Protein 5TEU (pdb70)

Sequence (589 aa):
HHHSSGLVPRGSHMQVAVSSKKIIDTEGGVLGNIILLTVLLNANGIKKTTTDRRRIQLGATPVVVRKAITAGEIDIYPEYTGNAAFFFNKADDDPLWKKDPAKAYETAKKLDYDANKIVWLTPSPANNTWGIAVRKKDDVANENKLASLSDFGKYIAGGGKVVVLAASSEFVNSSAAALPAFQTAYGFTTLKPDQLITLSGGDTAATIAAAANQTNGANAAMVYGTDGGIAPSGLVVVLEDDKHVQPVYQPAPIIREEVLKKKDPKIEELLKPVFEKLDLTTLLQDDLNGRVQLGGEPAKKAVAEDDFLKKKNGFLKHHHHSSGLVPRGSHMQVAVSSKKIDTEGGVLGNIILTVLNNANGIKTTDRRIQLGATPVVVRKAITAGEIDIYPEYTGNAAFFFNNKADDPLWKDPAKAYETAKKLDYDANKIVWLTPSPANNTWGIAVVRKDVANENKLASLSDFGKYIAGGGKVVVLAASSEFVNSAAALLPAFQTAYGFTTLKPDQLLITLSGGDTAATIAAAANQTNNGANAAMMVYGTDDGGIAPSGLVVLEDDKHVQPVYQPAPIIREEVLKKDPKIEELLKPVFEKLDLTTLQDDLNGRRVQQLGGEPAKAVAEDDFLKKNGFLK

Solvent-accessible surface area: 25326 Å² total; per-residue (Å²): 133,88,136,92,93,84,82,59,109,251,62,47,162,46,101,0,10,0,0,0,17,106,72,30,8,4,0,0,0,0,13,0,0,6,12,4,0,70,58,42,77,14,124,21,48,93,91,26,78,60,9,49,35,89,74,0,23,158,5,3,77,66,33,106,0,9,0,0,3,0,18,0,0,22,0,4,120,57,42,142,83,61,124,52,105,36,2,74,53,41,69,121,0,29,102,32,0,68,131,37,1,80,80,67,58,90,2,20,0,5,27,26,0,70,0,29,30,10,38,6,0,0,2,49,118,76,21,7,107,132,58,178,12,69,14,1,18,40,2,0,134,40,11,72,72,64,14,135,2,7,0,0,0,7,34,116,0,23,110,41,86,67,0,5,48,26,0,34,121,36,14,54,12,98,13,128,124,113,21,39,12,48,4,97,84,25,81,21,58,15,0,9,21,0,0,18,43,99,21,93,39,0,13,0,0,5,0,94,2,1,31,3,9,0,44,32,11,20,11,52,24,3,109,16,51,124,54,15,10,37,0,37,20,0,0,0,0,0,60,31,58,5,18,134,84,35,20,52,0,70,54,43,1,94,53,1,0,80,52,0,64,44,89,38,0,9,66,5,3,1,49,19,64,7,3,21,49,90,19,90,45,0,0,67,39,8,0,57,154,67,63,49,56,152,124,161,141,156,62,103,74,41,20,98,247,82,23,55,109,44,6,0,0,0,0,10,106,74,34,10,4,0,0,0,0,15,0,0,18,15,6,0,76,56,49,75,10,149,28,27,77,79,27,71,51,8,55,35,84,51,0,25,112,0,3,75,63,14,55,1,0,0,0,3,0,19,0,0,24,0,4,119,55,44,142,84,62,141,52,93,37,3,81,56,51,67,118,0,30,100,31,0,66,132,35,0,79,80,66,54,91,1,19,1,2,26,30,0,64,1,42,16,12,25,6,1,0,2,38,93,76,26,5,115,152,62,178,13,69,13,1,19,47,1,0,150,37,14,77,70,68,16,134,1,6,0,0,0,1,55,128,77,123,78,0,18,72,17,20,78,46,0,31,119,34,12,55,11,99,17,130,126,106,29,53,7,53,1,81,36,56,67,15,54,13,0,6,21,0,0,19,43,96,20,90,34,0,9,0,0,1,0,94,2,1,27,2,11,0,34,38,11,30,1,45,25,5,108,24,43,117,95,32,14,41,3,37,22,0,0,0,0,0,46,33,108,0,16,144,134,43,90,100,0,80,70,41,2,98,54,1,0,85,114,0,64,43,89,37,0,9,73,5,4,2,42,34,68,8,8,21,55,85,19,123,42,0,0,49,68,10,0,105,83,55,69,55,40,129

Foldseek 3Di:
DDDQPDLDDPPDADAAEFEAAQDLLQLQQSLLLVVLCVLVPHHYDYCYNVHHPVVVVVCVLVVNHFKGKFWLLCVCVVVVNPPPCLLLPVVSSNVVSQVVCCVPRVKHWFAWAQAFQAKAKKFAQVLCVVQVFAALLSVQVCVVVPHQAAEEEEPCQVPPCLHPVLSCVVNPHDDDPLRYDYHYVDDQVVRLVCLLVCPSPHGMYTGGQQALSAVVSRIHTHHHVVRSDRTTIITMIGRNVVCSNVVCSRVLCNVVSHPCYRVNSNPLSNCVPVVVDRSNVSSVVSCVVVVSND/DVDDDDPLDDPPQDDPQEQEAAQDLLQLLQSLLLVVLCVQVPHDYDYHYNVHHPVSVVVCCLVVRHFKGKFWLLCVCVVVVNPPPCLLLPVVSSNVVSQVVCCVPRVKHWFAWAQAFQWKFKKFAQVVCVVQVFAALLSVQVCQVVPHQAAEEWEPVDCCTPVVVVLSCVQNPHDDDPLRYHYHHDDHQVVRLVCLLVCPSNHGMYTHGLQAQSAVVSRIHTHHHVSSSIGGTIITMMGRNVSCVVPVCSRVSCNVVSHPCYRVNSNNLSNCVPPVVDRSSRSSQVSCVVVVSHD

Radius of gyration: 26.78 Å; Cα contacts (8 Å, |Δi|>4): 1354; chains: 2; bounding box: 65×62×84 Å

Secondary structure (DSSP, 8-state):
----SSSS-TT----EEEEEESSHHHHHHHHHHHHHHHHTT--EEEEEEEESHHHHHHHHHTTS--EEEEEGGGHHHHTT-TT-GGGGSHHHHHHHHHHHHHHHH-EEE-PPPS----EEEEEEHHHHHHHT--BHHHHHHHHHTT----EEEEHHHHHSTTSHHHHHHHHT----GGGEEEETT--HHHHHHHHHHTGGG--EEEEETT-TTTTTTTEEEPB-TT--SPP--EEEEEEHHHHTTSTTHHHHHHHHHHT--HHHHHHHHHHHHTT---HHHHHHHHHHHTT---/--S--SSSS-TT---SSEEEEESSHHHHHHHHHHHHHHHHTT---EEEEEEESHHHHHHHHHTTS--EEEEEGGGHHHHTT-TT-GGGGSHHHHHHHHHHHHHHHH-EEE-PPPS----EEEEEEHHHHHHHT--BHHHHHHHHHTT----EEEESSSTTTGGGHHHHHHHHT----GGGEEEE-SS-HHHHHHHHHHTGGG--EEEEETT-TTTTTTTEEEPB-TT--SPP--EEEEEEHHHHHHSTHHHHHHHHHHHT--HHHHHHHHHHHHTT---HHHHHHHHHHHTTS--

Organism: Brucella abortus (strain 2308) (NCBI:txid359391)

B-factor: mean 22.99, std 9.49, range [11.37, 74.3]

Nearest PDB structures (foldseek):
  5teu-assembly1_A  TM=1.003E+00  e=1.481E-61  Brucella abortus 2308
  5uve-assembly4_E  TM=9.964E-01  e=2.293E-53  Brucella abortus 2308
  4nd9-assembly1_A  TM=9.960E-01  e=4.153E-52  Agrobacterium fabrum str. C58
  4wep-assembly1_A  TM=9.960E-01  e=7.677E-44  Escherichia coli str. K-12 substr. MG1655
  3mam-assembly1_A  TM=9.124E-01  e=1.558E-23  Archaeoglobus fulgidus

InterPro domains:
  IPR007210 ABC-type glycine betaine transport system, substrate-binding domain [PF04069] (25-299)

Structure (mmCIF, N/CA/C/O backbone):
data_5TEU
#
_entry.id   5TEU
#
_cell.length_a   111.370
_cell.length_b   111.370
_cell.length_c   122.000
_cell.angle_alpha   90.00
_cell.angle_beta   90.00
_cell.angle_gamma   90.00
#
_symmetry.space_group_name_H-M   'P 42 21 2'
#
loop_
_entity.id
_entity.type
_entity.pdbx_description
1 polymer 'Substrate-binding region of ABC-type glycine betaine transport system'
2 non-polymer 'SULFATE ION'
3 non-polymer 'L(+)-TARTARIC ACID'
4 non-polymer 'ACETATE ION'
5 water water
#
loop_
_atom_site.group_PDB
_atom_site.id
_atom_site.type_symbol
_atom_site.label_atom_id
_atom_site.label_alt_id
_atom_site.label_comp_id
_atom_site.label_asym_id
_atom_site.label_entity_id
_atom_site.label_seq_id
_atom_site.pdbx_PDB_ins_code
_atom_site.Cartn_x
_atom_site.Cartn_y
_atom_site.Cartn_z
_atom_site.occupancy
_atom_site.B_iso_or_equiv
_atom_site.auth_seq_id
_atom_site.auth_comp_id
_atom_site.auth_asym_id
_atom_site.auth_atom_id
_atom_site.pdbx_PDB_model_num
ATOM 1 N N . HIS A 1 8 ? 38.010 1.092 10.519 1.00 46.63 -13 HIS A N 1
ATOM 2 C CA . HIS A 1 8 ? 37.348 0.153 11.421 1.00 47.04 -13 HIS A CA 1
ATOM 3 C C . HIS A 1 8 ? 36.459 0.882 12.426 1.00 46.22 -13 HIS A C 1
ATOM 4 O O . HIS A 1 8 ? 36.942 1.419 13.423 1.00 49.97 -13 HIS A O 1
ATOM 6 N N . HIS A 1 9 ? 35.156 0.891 12.157 1.00 36.70 -12 HIS A N 1
ATOM 7 C CA . HIS A 1 9 ? 34.196 1.584 13.013 1.00 30.76 -12 HIS A CA 1
ATOM 8 C C . HIS A 1 9 ? 33.921 0.808 14.295 1.00 29.23 -12 HIS A C 1
ATOM 9 O O . HIS A 1 9 ? 34.216 -0.385 14.388 1.00 28.11 -12 HIS A O 1
ATOM 16 N N . HIS A 1 10 ? 33.357 1.493 15.285 1.00 27.36 -11 HIS A N 1
ATOM 17 C CA . HIS A 1 10 ? 32.974 0.839 16.529 1.00 24.45 -11 HIS A CA 1
ATOM 18 C C . HIS A 1 10 ? 31.757 -0.053 16.318 1.00 24.55 -11 HIS A C 1
ATOM 19 O O . HIS A 1 10 ? 30.965 0.165 15.398 1.00 25.38 -11 HIS A O 1
ATOM 26 N N . SER A 1 11 ? 31.617 -1.061 17.172 1.00 22.87 -10 SER A N 1
ATOM 27 C CA . SER A 1 11 ? 30.479 -1.975 17.095 1.00 22.32 -10 SER A CA 1
ATOM 28 C C . SER A 1 11 ? 29.879 -2.201 18.484 1.00 27.15 -10 SER A C 1
ATOM 29 O O . SER A 1 11 ? 29.186 -3.191 18.727 1.00 22.26 -10 SER A O 1
ATOM 32 N N . SER A 1 12 ? 30.149 -1.268 19.391 1.00 23.12 -9 SER A N 1
ATOM 33 C CA . SER A 1 12 ? 29.576 -1.295 20.735 1.00 21.36 -9 SER A CA 1
ATOM 34 C C . SER A 1 12 ? 29.447 0.130 21.261 1.00 25.91 -9 SER A C 1
ATOM 35 O O . SER A 1 12 ? 30.164 1.023 20.813 1.00 26.93 -9 SER A O 1
ATOM 38 N N . GLY A 1 13 ? 28.525 0.343 22.196 1.00 23.45 -8 GLY A N 1
ATOM 39 C CA . GLY A 1 13 ? 28.345 1.651 22.809 1.00 22.70 -8 GLY A CA 1
ATOM 40 C C . GLY A 1 13 ? 27.627 2.712 21.992 1.00 19.50 -8 GLY A C 1
ATOM 41 O O . GLY A 1 13 ? 27.451 3.836 22.454 1.00 22.86 -8 GLY A O 1
ATOM 42 N N . LEU A 1 14 ? 27.196 2.363 20.784 1.00 19.39 -7 LEU A N 1
ATOM 43 C CA . LEU A 1 14 ? 26.571 3.329 19.884 1.00 19.90 -7 LEU A CA 1
ATOM 44 C C . LEU A 1 14 ? 25.086 3.500 20.146 1.00 22.11 -7 LEU A C 1
ATOM 45 O O . LEU A 1 14 ? 24.534 4.584 19.958 1.00 21.04 -7 LEU A O 1
ATOM 50 N N . VAL A 1 15 ? 24.444 2.408 20.545 1.00 17.37 -6 VAL A N 1
ATOM 51 C CA . VAL A 1 15 ? 22.996 2.364 20.702 1.00 18.04 -6 VAL A CA 1
ATOM 52 C C . VAL A 1 15 ? 22.662 1.637 22.012 1.00 17.33 -6 VAL A C 1
ATOM 53 O O . VAL A 1 15 ? 23.492 0.870 22.524 1.00 16.48 -6 VAL A O 1
ATOM 57 N N . PRO A 1 16 ? 21.457 1.879 22.562 1.00 17.13 -5 PRO A N 1
ATOM 58 C CA . PRO A 1 16 ? 21.042 1.256 23.828 1.00 15.85 -5 PRO A CA 1
ATOM 59 C C . PRO A 1 16 ? 21.096 -0.265 23.799 1.00 16.30 -5 PRO A C 1
ATOM 60 O O . PRO A 1 16 ? 21.096 -0.871 22.724 1.00 15.61 -5 PRO A O 1
ATOM 64 N N . ARG A 1 17 ? 21.101 -0.868 24.980 1.00 15.09 -4 ARG A N 1
ATOM 65 C CA . ARG A 1 17 ? 21.204 -2.322 25.084 1.00 13.76 -4 ARG A CA 1
ATOM 66 C C . ARG A 1 17 ? 20.123 -3.051 24.289 1.00 15.74 -4 ARG A C 1
ATOM 67 O O . ARG A 1 17 ? 20.384 -4.099 23.695 1.00 15.67 -4 ARG A O 1
ATOM 75 N N . GLY A 1 18 ? 18.922 -2.480 24.257 1.00 15.16 -3 GLY A N 1
ATOM 76 C CA . GLY A 1 18 ? 17.786 -3.145 23.651 1.00 16.54 -3 GLY A CA 1
ATOM 77 C C . GLY A 1 18 ? 17.593 -2.854 22.180 1.00 18.82 -3 GLY A C 1
ATOM 78 O O . GLY A 1 18 ? 16.596 -3.291 21.585 1.00 20.13 -3 GLY A O 1
ATOM 79 N N . SER A 1 19 ? 18.541 -2.135 21.583 1.00 15.87 -2 SER A N 1
ATOM 80 C CA . SER A 1 19 ? 18.426 -1.739 20.178 1.00 17.59 -2 SER A CA 1
ATOM 81 C C . SER A 1 19 ? 18.356 -2.945 19.244 1.00 18.73 -2 SER A C 1
ATOM 82 O O . SER A 1 19 ? 19.219 -3.824 19.274 1.00 18.00 -2 SER A O 1
ATOM 85 N N . HIS A 1 20 ? 17.319 -2.999 18.417 1.00 16.49 -1 HIS A N 1
ATOM 86 C CA . HIS A 1 20 ? 17.179 -4.105 17.486 1.00 14.86 -1 HIS A CA 1
ATOM 87 C C . HIS A 1 20 ? 16.904 -3.563 16.100 1.00 21.49 -1 HIS A C 1
ATOM 88 O O . HIS A 1 20 ? 16.333 -2.481 15.947 1.00 22.10 -1 HIS A O 1
ATOM 95 N N . MET A 1 21 ? 17.305 -4.324 15.093 1.00 17.15 0 MET A N 1
ATOM 96 C CA . MET A 1 21 ? 17.176 -3.878 13.719 1.00 18.34 0 MET A CA 1
ATOM 97 C C . MET A 1 21 ? 17.181 -5.062 12.765 1.00 19.63 0 MET A C 1
ATOM 98 O O . MET A 1 21 ? 17.924 -6.031 12.953 1.00 16.77 0 MET A O 1
ATOM 103 N N . GLN A 1 22 ? 16.330 -4.986 11.750 1.00 16.87 25 GLN A N 1
ATOM 104 C CA . GLN A 1 22 ? 16.381 -5.918 10.642 1.00 17.11 25 GLN A CA 1
ATOM 105 C C . GLN A 1 22 ? 16.670 -5.091 9.408 1.00 19.13 25 GLN A C 1
ATOM 106 O O . GLN A 1 22 ? 15.886 -4.209 9.052 1.00 18.49 25 GLN A O 1
ATOM 112 N N . VAL A 1 23 ? 17.805 -5.354 8.771 1.00 15.93 26 VAL A N 1
ATOM 113 C CA . VAL A 1 23 ? 18.213 -4.540 7.640 1.00 16.17 26 VAL A CA 1
ATOM 114 C C . VAL A 1 23 ? 17.587 -5.067 6.356 1.00 13.69 26 VAL A C 1
ATOM 115 O O . VAL A 1 23 ? 17.892 -6.170 5.896 1.00 15.33 26 VAL A O 1
ATOM 119 N N . ALA A 1 24 ? 16.705 -4.260 5.768 1.00 14.38 27 ALA A N 1
ATOM 120 C CA . ALA A 1 24 ? 16.006 -4.672 4.557 1.00 14.79 27 ALA A CA 1
ATOM 121 C C . ALA A 1 24 ? 16.879 -4.456 3.326 1.00 14.41 27 ALA A C 1
ATOM 122 O O . ALA A 1 24 ? 17.132 -3.320 2.924 1.00 15.37 27 ALA A O 1
ATOM 124 N N . VAL A 1 25 ? 17.334 -5.561 2.743 1.00 12.36 28 VAL A N 1
ATOM 125 C CA . VAL A 1 25 ? 18.224 -5.525 1.587 1.00 13.51 28 VAL A CA 1
ATOM 126 C C . VAL A 1 25 ? 17.391 -5.675 0.326 1.00 14.83 28 VAL A C 1
ATOM 127 O O . VAL A 1 25 ? 16.538 -6.547 0.243 1.00 15.08 28 VAL A O 1
ATOM 131 N N . SER A 1 26 ? 17.631 -4.830 -0.669 1.00 12.81 29 SER A N 1
ATOM 132 C CA . SER A 1 26 ? 16.832 -4.894 -1.877 1.00 14.16 29 SER A CA 1
ATOM 133 C C . SER A 1 26 ? 17.715 -4.754 -3.108 1.00 13.23 29 SER A C 1
ATOM 134 O O . SER A 1 26 ? 18.949 -4.746 -3.005 1.00 13.50 29 SER A O 1
ATOM 137 N N . SER A 1 27 ? 17.063 -4.659 -4.262 1.00 14.25 30 SER A N 1
ATOM 138 C CA . SER A 1 27 ? 17.742 -4.385 -5.528 1.00 11.91 30 SER A CA 1
ATOM 139 C C . SER A 1 27 ? 16.698 -4.158 -6.597 1.00 15.27 30 SER A C 1
ATOM 140 O O . SER A 1 27 ? 15.518 -4.418 -6.381 1.00 15.11 30 SER A O 1
ATOM 143 N N . LYS A 1 28 ? 17.136 -3.684 -7.757 1.00 14.56 31 LYS A N 1
ATOM 144 C CA A LYS A 1 28 ? 16.264 -3.640 -8.926 0.21 16.53 31 LYS A CA 1
ATOM 145 C CA B LYS A 1 28 ? 16.264 -3.632 -8.919 0.79 16.49 31 LYS A CA 1
ATOM 146 C C . LYS A 1 28 ? 16.074 -5.046 -9.478 1.00 16.20 31 LYS A C 1
ATOM 147 O O . LYS A 1 28 ? 16.807 -5.976 -9.121 1.00 16.26 31 LYS A O 1
ATOM 158 N N A ILE A 1 29 ? 15.100 -5.237 -10.361 0.48 17.87 32 ILE A N 1
ATOM 159 N N B ILE A 1 29 ? 15.101 -5.162 -10.374 0.52 17.84 32 ILE A N 1
ATOM 160 C CA A ILE A 1 29 ? 14.673 -6.596 -10.725 0.48 16.14 32 ILE A CA 1
ATOM 161 C CA B ILE A 1 29 ? 14.628 -6.447 -10.855 0.52 15.97 32 ILE A CA 1
ATOM 162 C C A ILE A 1 29 ? 15.594 -7.417 -11.635 0.48 20.07 32 ILE A C 1
ATOM 163 C C B ILE A 1 29 ? 15.315 -6.834 -12.180 0.52 20.75 32 ILE A C 1
ATOM 164 O O A ILE A 1 29 ? 15.348 -8.600 -11.856 0.48 23.28 32 ILE A O 1
ATOM 165 O O B ILE A 1 29 ? 14.677 -7.142 -13.189 0.52 23.86 32 ILE A O 1
ATOM 174 N N . ASP A 1 30 ? 16.642 -6.808 -12.159 1.00 19.26 33 ASP A N 1
ATOM 175 C CA . ASP A 1 30 ? 17.439 -7.461 -13.197 1.00 19.26 33 ASP A CA 1
ATOM 176 C C . ASP A 1 30 ? 18.468 -8.433 -12.602 1.00 17.46 33 ASP A C 1
ATOM 177 O O . ASP A 1 30 ? 18.583 -8.567 -11.382 1.00 17.35 33 ASP A O 1
ATOM 182 N N . THR A 1 31 ? 19.180 -9.141 -13.473 1.00 15.61 34 THR A N 1
ATOM 183 C CA . THR A 1 31 ? 20.150 -10.144 -13.028 1.00 15.58 34 THR A CA 1
ATOM 184 C C . THR A 1 31 ? 21.188 -9.546 -12.100 1.00 16.24 34 THR A C 1
ATOM 185 O O . THR A 1 31 ? 21.484 -10.094 -11.040 1.00 16.49 34 THR A O 1
ATOM 189 N N . GLU A 1 32 ? 21.754 -8.415 -12.505 1.00 14.49 35 GLU A N 1
ATOM 190 C CA . GLU A 1 32 ? 22.787 -7.797 -11.699 1.00 14.74 35 GLU A CA 1
ATOM 191 C C . GLU A 1 32 ? 22.262 -7.367 -10.344 1.00 14.20 35 GLU A C 1
ATOM 192 O O . GLU A 1 32 ? 22.985 -7.441 -9.349 1.00 15.02 35 GLU A O 1
ATOM 198 N N . GLY A 1 33 ? 21.006 -6.922 -10.292 1.00 15.89 36 GLY A N 1
ATOM 199 C CA . GLY A 1 33 ? 20.401 -6.592 -9.014 1.00 16.39 36 GLY A CA 1
ATOM 200 C C . GLY A 1 33 ? 20.352 -7.809 -8.102 1.00 15.30 36 GLY A C 1
ATOM 201 O O . GLY A 1 33 ? 20.650 -7.713 -6.905 1.00 15.19 36 GLY A O 1
ATOM 202 N N . GLY A 1 34 ? 19.992 -8.959 -8.663 1.00 15.63 37 GLY A N 1
ATOM 203 C CA . GLY A 1 34 ? 19.980 -10.202 -7.906 1.00 15.08 37 GLY A CA 1
ATOM 204 C C . GLY A 1 34 ? 21.360 -10.563 -7.383 1.00 17.36 37 GLY A C 1
ATOM 205 O O . GLY A 1 34 ? 21.526 -10.935 -6.221 1.00 15.10 37 GLY A O 1
ATOM 206 N N . VAL A 1 35 ? 22.362 -10.450 -8.248 1.00 14.00 38 VAL A N 1
ATOM 207 C CA . VAL A 1 35 ? 23.729 -10.788 -7.856 1.00 12.87 38 VAL A CA 1
ATOM 208 C C . VAL A 1 35 ? 24.234 -9.828 -6.775 1.00 11.88 38 VAL A C 1
ATOM 209 O O . VAL A 1 35 ? 24.695 -10.259 -5.711 1.00 13.49 38 VAL A O 1
ATOM 213 N N . LEU A 1 36 ? 24.126 -8.525 -7.032 1.00 12.17 39 LEU A N 1
ATOM 214 C CA . LEU A 1 36 ? 24.650 -7.545 -6.084 1.00 13.19 39 LEU A CA 1
ATOM 215 C C . LEU A 1 36 ? 23.862 -7.513 -4.779 1.00 12.71 39 LEU A C 1
ATOM 216 O O . LEU A 1 36 ? 24.442 -7.334 -3.706 1.00 12.90 39 LEU A O 1
ATOM 221 N N . GLY A 1 37 ? 22.544 -7.661 -4.870 1.00 12.45 40 GLY A N 1
ATOM 222 C CA . GLY A 1 37 ? 21.713 -7.698 -3.679 1.00 12.86 40 GLY A CA 1
ATOM 223 C C . GLY A 1 37 ? 22.062 -8.892 -2.814 1.00 12.09 40 GLY A C 1
ATOM 224 O O . GLY A 1 37 ? 22.162 -8.763 -1.604 1.00 13.15 40 GLY A O 1
ATOM 225 N N . ASN A 1 38 ? 22.257 -10.055 -3.429 1.00 13.25 41 ASN A N 1
ATOM 226 C CA . ASN A 1 38 ? 22.664 -11.213 -2.642 1.00 14.01 41 ASN A CA 1
ATOM 227 C C . ASN A 1 38 ? 24.076 -11.098 -2.085 1.00 16.60 41 ASN A C 1
ATOM 228 O O . ASN A 1 38 ? 24.348 -11.609 -1.002 1.00 15.30 41 ASN A O 1
ATOM 233 N N . ILE A 1 39 ? 24.974 -10.423 -2.800 1.00 12.31 42 ILE A N 1
ATOM 234 C CA . ILE A 1 39 ? 26.294 -10.167 -2.221 1.00 12.61 42 ILE A CA 1
ATOM 235 C C . ILE A 1 39 ? 26.151 -9.329 -0.934 1.00 13.55 42 ILE A C 1
ATOM 236 O O . ILE A 1 39 ? 26.735 -9.661 0.109 1.00 13.24 42 ILE A O 1
ATOM 241 N N . ILE A 1 40 ? 25.344 -8.273 -0.983 1.00 13.23 43 ILE A N 1
ATOM 242 C CA . ILE A 1 40 ? 25.160 -7.415 0.189 1.00 12.21 43 ILE A CA 1
ATOM 243 C C . ILE A 1 40 ? 24.523 -8.204 1.336 1.00 12.75 43 ILE A C 1
ATOM 244 O O . ILE A 1 40 ? 24.999 -8.161 2.467 1.00 13.85 43 ILE A O 1
ATOM 249 N N . LEU A 1 41 ? 23.453 -8.932 1.022 1.00 12.56 44 LEU A N 1
ATOM 250 C CA A LEU A 1 41 ? 22.756 -9.708 2.043 0.59 13.10 44 LEU A CA 1
ATOM 251 C CA B LEU A 1 41 ? 22.739 -9.773 1.986 0.41 13.14 44 LEU A CA 1
ATOM 252 C C . LEU A 1 41 ? 23.677 -10.748 2.694 1.00 14.21 44 LEU A C 1
ATOM 253 O O . LEU A 1 41 ? 23.688 -10.882 3.923 1.00 14.32 44 LEU A O 1
ATOM 262 N N . THR A 1 42 ? 24.472 -11.440 1.891 1.00 13.27 45 THR A N 1
ATOM 263 C CA . THR A 1 42 ? 25.356 -12.471 2.415 1.00 14.47 45 THR A CA 1
ATOM 264 C C . THR A 1 42 ? 26.431 -11.881 3.329 1.00 14.68 45 THR A C 1
ATOM 265 O O . THR A 1 42 ? 26.722 -12.443 4.390 1.00 15.86 45 THR A O 1
ATOM 269 N N . VAL A 1 43 ? 26.999 -10.739 2.942 1.00 12.79 46 VAL A N 1
ATOM 270 C CA . VAL A 1 43 ? 28.016 -10.102 3.766 1.00 12.25 46 VAL A CA 1
ATOM 271 C C . VAL A 1 43 ? 27.431 -9.655 5.104 1.00 13.48 46 VAL A C 1
ATOM 272 O O . VAL A 1 43 ? 28.036 -9.855 6.158 1.00 15.09 46 VAL A O 1
ATOM 276 N N . LEU A 1 44 ? 26.240 -9.064 5.083 1.00 12.28 47 LEU A N 1
ATOM 277 C CA A LEU A 1 44 ? 25.609 -8.628 6.321 0.39 12.38 47 LEU A CA 1
ATOM 278 C CA B LEU A 1 44 ? 25.641 -8.621 6.334 0.61 12.30 47 LEU A CA 1
ATOM 279 C C . LEU A 1 44 ? 25.343 -9.822 7.239 1.00 14.10 47 LEU A C 1
ATOM 280 O O . LEU A 1 44 ? 25.660 -9.787 8.437 1.00 14.27 47 LEU A O 1
ATOM 289 N N . ASN A 1 45 ? 24.766 -10.884 6.674 1.00 14.48 48 ASN A N 1
ATOM 290 C CA . ASN A 1 45 ? 24.428 -12.073 7.470 1.00 14.12 48 ASN A CA 1
ATOM 291 C C . ASN A 1 45 ? 25.668 -12.687 8.102 1.00 16.19 48 ASN A C 1
ATOM 292 O O . ASN A 1 45 ? 25.634 -13.135 9.252 1.00 17.94 48 ASN A O 1
ATOM 297 N N . ALA A 1 46 ? 26.761 -12.707 7.340 1.00 14.68 49 ALA A N 1
ATOM 298 C CA . ALA A 1 46 ? 28.009 -13.303 7.813 1.00 16.46 49 ALA A CA 1
ATOM 299 C C . ALA A 1 46 ? 28.671 -12.481 8.914 1.00 15.19 49 ALA A C 1
ATOM 300 O O . ALA A 1 46 ? 29.579 -12.964 9.596 1.00 17.63 49 ALA A O 1
ATOM 302 N N . ASN A 1 47 ? 28.228 -11.244 9.095 1.00 15.65 50 ASN A N 1
ATOM 303 C CA . ASN A 1 47 ? 28.812 -10.386 10.103 1.00 14.74 50 ASN A CA 1
ATOM 304 C C . ASN A 1 47 ? 27.824 -10.029 11.206 1.00 15.43 50 ASN A C 1
ATOM 305 O O . ASN A 1 47 ? 27.919 -8.979 11.840 1.00 17.22 50 ASN A O 1
ATOM 310 N N . GLY A 1 48 ? 26.869 -10.926 11.432 1.00 14.31 51 GLY A N 1
ATOM 311 C CA . GLY A 1 48 ? 26.038 -10.852 12.623 1.00 14.16 51 GLY A CA 1
ATOM 312 C C . GLY A 1 48 ? 24.875 -9.893 12.559 1.00 14.55 51 GLY A C 1
ATOM 313 O O . GLY A 1 48 ? 24.222 -9.635 13.569 1.00 15.57 51 GLY A O 1
ATOM 314 N N . ILE A 1 49 ? 24.606 -9.378 11.363 1.00 13.90 52 ILE A N 1
ATOM 315 C CA . ILE A 1 49 ? 23.511 -8.430 11.165 1.00 14.82 52 ILE A CA 1
ATOM 316 C C . ILE A 1 49 ? 22.281 -9.162 10.628 1.00 15.36 52 ILE A C 1
ATOM 317 O O . ILE A 1 49 ? 22.393 -9.967 9.694 1.00 16.96 52 ILE A O 1
ATOM 322 N N . LYS A 1 50 ? 21.113 -8.922 11.226 1.00 15.28 53 LYS A N 1
ATOM 323 C CA A LYS A 1 50 ? 19.879 -9.536 10.754 0.55 15.33 53 LYS A CA 1
ATOM 324 C CA B LYS A 1 50 ? 19.901 -9.560 10.732 0.45 15.34 53 LYS A CA 1
ATOM 325 C C . LYS A 1 50 ? 19.371 -8.801 9.522 1.00 15.11 53 LYS A C 1
ATOM 326 O O . LYS A 1 50 ? 19.339 -7.576 9.510 1.00 15.48 53 LYS A O 1
ATOM 337 N N . THR A 1 51 ? 18.975 -9.553 8.509 1.00 15.92 54 THR A N 1
ATOM 338 C CA . THR A 1 51 ? 18.440 -8.963 7.296 1.00 15.36 54 THR A CA 1
ATOM 339 C C . THR A 1 51 ? 17.041 -9.444 6.975 1.00 19.11 54 THR A C 1
ATOM 340 O O . THR A 1 51 ? 16.579 -10.476 7.483 1.00 17.98 54 THR A O 1
ATOM 344 N N . THR A 1 52 ? 16.361 -8.661 6.143 1.00 16.03 55 THR A N 1
ATOM 345 C CA A THR A 1 52 ? 15.188 -9.157 5.440 0.51 16.64 55 THR A CA 1
ATOM 346 C CA B THR A 1 52 ? 15.164 -9.099 5.444 0.49 16.65 55 THR A CA 1
ATOM 347 C C . THR A 1 52 ? 15.485 -9.058 3.955 1.00 16.34 55 THR A C 1
ATOM 348 O O . THR A 1 52 ? 16.145 -8.122 3.495 1.00 19.34 55 THR A O 1
ATOM 355 N N . ASP A 1 53 ? 15.028 -10.054 3.219 1.00 17.21 56 ASP A N 1
ATOM 356 C CA . ASP A 1 53 ? 15.311 -10.181 1.803 1.00 15.98 56 ASP A CA 1
ATOM 357 C C . ASP A 1 53 ? 14.193 -9.573 0.973 1.00 16.77 56 ASP A C 1
ATOM 358 O O . ASP A 1 53 ? 13.103 -10.138 0.880 1.00 18.32 56 ASP A O 1
ATOM 363 N N . ARG A 1 54 ? 14.471 -8.406 0.387 1.00 15.17 57 ARG A N 1
ATOM 364 C CA A ARG A 1 54 ? 13.556 -7.748 -0.530 0.53 17.17 57 ARG A CA 1
ATOM 365 C CA B ARG A 1 54 ? 13.547 -7.775 -0.550 0.23 17.23 57 ARG A CA 1
ATOM 366 C CA C ARG A 1 54 ? 13.544 -7.789 -0.556 0.24 17.22 57 ARG A CA 1
ATOM 367 C C . ARG A 1 54 ? 14.245 -7.553 -1.888 1.00 15.52 57 ARG A C 1
ATOM 368 O O . ARG A 1 54 ? 13.981 -6.581 -2.597 1.00 16.12 57 ARG A O 1
ATOM 390 N N . ILE A 1 55 ? 15.135 -8.475 -2.227 1.00 14.95 58 ILE A N 1
ATOM 391 C CA . ILE A 1 55 ? 15.919 -8.398 -3.455 1.00 13.42 58 ILE A CA 1
ATOM 392 C C . ILE A 1 55 ? 15.026 -8.518 -4.700 1.00 16.76 58 ILE A C 1
ATOM 393 O O . ILE A 1 55 ? 14.013 -9.245 -4.695 1.00 18.64 58 ILE A O 1
ATOM 398 N N . GLN A 1 56 ? 15.382 -7.765 -5.745 1.00 15.63 59 GLN A N 1
ATOM 399 C CA . GLN A 1 56 ? 14.632 -7.719 -7.001 1.00 17.73 59 GLN A CA 1
ATOM 400 C C . GLN A 1 56 ? 13.185 -7.302 -6.748 1.00 18.96 59 GLN A C 1
ATOM 401 O O . GLN A 1 56 ? 12.227 -7.975 -7.155 1.00 21.36 59 GLN A O 1
ATOM 407 N N . LEU A 1 57 ? 13.047 -6.155 -6.093 1.00 18.28 60 LEU A N 1
ATOM 408 C CA . LEU A 1 57 ? 11.746 -5.620 -5.686 1.00 16.36 60 LEU A CA 1
ATOM 409 C C . LEU A 1 57 ? 10.976 -5.000 -6.843 1.00 21.91 60 LEU A C 1
ATOM 410 O O . LEU A 1 57 ? 9.761 -5.172 -6.956 1.00 21.68 60 LEU A O 1
ATOM 415 N N . GLY A 1 58 ? 11.673 -4.264 -7.701 1.00 19.15 61 GLY A N 1
ATOM 416 C CA . GLY A 1 58 ? 11.000 -3.574 -8.788 1.00 19.03 61 GLY A CA 1
ATOM 417 C C . GLY A 1 58 ? 11.977 -2.772 -9.614 1.00 21.03 61 GLY A C 1
ATOM 418 O O . GLY A 1 58 ? 13.188 -2.839 -9.395 1.00 19.42 61 GLY A O 1
ATOM 419 N N . ALA A 1 59 ? 11.448 -2.011 -10.567 1.00 20.35 62 ALA A N 1
ATOM 420 C CA . ALA A 1 59 ? 12.265 -1.106 -11.365 1.00 21.74 62 ALA A CA 1
ATOM 421 C C . ALA A 1 59 ? 12.816 0.027 -10.508 1.00 19.10 62 ALA A C 1
ATOM 422 O O . ALA A 1 59 ? 12.359 0.249 -9.384 1.00 19.02 62 ALA A O 1
ATOM 424 N N . THR A 1 60 ? 13.774 0.768 -11.062 1.00 15.75 63 THR A N 1
ATOM 425 C CA . THR A 1 60 ? 14.391 1.892 -10.349 1.00 17.74 63 THR A CA 1
ATOM 426 C C . THR A 1 60 ? 13.409 2.847 -9.633 1.00 19.01 63 THR A C 1
ATOM 427 O O . THR A 1 60 ? 13.621 3.171 -8.471 1.00 19.55 63 THR A O 1
ATOM 431 N N . PRO A 1 61 ? 12.323 3.296 -10.301 1.00 18.39 64 PRO A N 1
ATOM 432 C CA . PRO A 1 61 ? 11.437 4.204 -9.555 1.00 20.07 64 PRO A CA 1
ATOM 433 C C . PRO A 1 61 ? 10.804 3.580 -8.309 1.00 18.88 64 PRO A C 1
ATOM 434 O O . PRO A 1 61 ? 10.582 4.270 -7.308 1.00 19.98 64 PRO A O 1
ATOM 438 N N . VAL A 1 62 ? 10.505 2.288 -8.389 1.00 21.06 65 VAL A N 1
ATOM 439 C CA . VAL A 1 62 ? 9.926 1.556 -7.267 1.00 19.27 65 VAL A CA 1
ATOM 440 C C . VAL A 1 62 ? 10.903 1.464 -6.096 1.00 21.98 65 VAL A C 1
ATOM 441 O O . VAL A 1 62 ? 10.548 1.709 -4.942 1.00 20.40 65 VAL A O 1
ATOM 445 N N . VAL A 1 63 ? 12.149 1.123 -6.387 1.00 18.72 66 VAL A N 1
ATOM 446 C CA A VAL A 1 63 ? 13.161 0.997 -5.349 0.65 16.16 66 VAL A CA 1
ATOM 447 C CA B VAL A 1 63 ? 13.110 0.992 -5.294 0.35 16.22 66 VAL A CA 1
ATOM 448 C C . VAL A 1 63 ? 13.486 2.361 -4.740 1.00 16.56 66 VAL A C 1
ATOM 449 O O . VAL A 1 63 ? 13.728 2.491 -3.544 1.00 16.35 66 VAL A O 1
ATOM 456 N N . ARG A 1 64 ? 13.504 3.397 -5.579 1.00 16.13 67 ARG A N 1
ATOM 457 C CA . ARG A 1 64 ? 13.785 4.733 -5.063 1.00 16.83 67 ARG A CA 1
ATOM 458 C C . ARG A 1 64 ? 12.667 5.199 -4.130 1.00 17.65 67 ARG A C 1
ATOM 459 O O . ARG A 1 64 ? 12.926 5.792 -3.075 1.00 20.28 67 ARG A O 1
ATOM 467 N N . LYS A 1 65 ? 11.419 4.955 -4.527 1.00 18.97 68 LYS A N 1
ATOM 468 C CA . LYS A 1 65 ? 10.303 5.309 -3.662 1.00 17.37 68 LYS A CA 1
ATOM 469 C C . LYS A 1 65 ? 10.395 4.525 -2.359 1.00 18.29 68 LYS A C 1
ATOM 470 O O . LYS A 1 65 ? 10.145 5.073 -1.281 1.00 19.93 68 LYS A O 1
ATOM 476 N N . ALA A 1 66 ? 10.776 3.250 -2.463 1.00 18.87 69 ALA A N 1
ATOM 477 C CA . ALA A 1 66 ? 10.879 2.397 -1.280 1.00 18.36 69 ALA A CA 1
ATOM 478 C C . ALA A 1 66 ? 11.949 2.890 -0.308 1.00 18.97 69 ALA A C 1
ATOM 479 O O . ALA A 1 66 ? 11.712 2.933 0.896 1.00 17.61 69 ALA A O 1
ATOM 481 N N . ILE A 1 67 ? 13.131 3.266 -0.799 1.00 15.35 70 ILE A N 1
ATOM 482 C CA . ILE A 1 67 ? 14.172 3.663 0.146 1.00 14.96 70 ILE A CA 1
ATOM 483 C C . ILE A 1 67 ? 13.876 5.045 0.744 1.00 17.48 70 ILE A C 1
ATOM 484 O O . ILE A 1 67 ? 14.161 5.291 1.909 1.00 18.65 70 ILE A O 1
ATOM 489 N N . THR A 1 68 ? 13.274 5.936 -0.038 1.00 19.48 71 THR A N 1
ATOM 490 C CA . THR A 1 68 ? 12.963 7.263 0.486 1.00 22.12 71 THR A CA 1
ATOM 491 C C . THR A 1 68 ? 11.806 7.201 1.490 1.00 22.73 71 THR A C 1
ATOM 492 O O . THR A 1 68 ? 11.682 8.067 2.367 1.00 25.54 71 THR A O 1
ATOM 496 N N . ALA A 1 69 ? 10.995 6.148 1.397 1.00 19.90 72 ALA A N 1
ATOM 497 C CA . ALA A 1 69 ? 9.891 5.929 2.332 1.00 21.95 72 ALA A CA 1
ATOM 498 C C . ALA A 1 69 ? 10.332 5.124 3.550 1.00 25.29 72 ALA A C 1
ATOM 499 O O . ALA A 1 69 ? 9.545 4.879 4.461 1.00 25.23 72 ALA A O 1
ATOM 501 N N . GLY A 1 70 ? 11.587 4.688 3.554 1.00 20.53 73 GLY A N 1
ATOM 502 C CA . GLY A 1 70 ? 12.095 3.899 4.662 1.00 19.54 73 GLY A CA 1
ATOM 503 C C . GLY A 1 70 ? 11.651 2.449 4.660 1.00 19.25 73 GLY A C 1
ATOM 504 O O . GLY A 1 70 ? 11.769 1.762 5.682 1.00 22.65 73 GLY A O 1
ATOM 505 N N . GLU A 1 71 ? 11.155 1.978 3.516 1.00 17.76 74 GLU A N 1
ATOM 506 C CA . GLU A 1 71 ? 10.641 0.615 3.390 1.00 19.36 74 GLU A CA 1
ATOM 507 C C . GLU A 1 71 ? 11.729 -0.398 3.027 1.00 18.89 74 GLU A C 1
ATOM 508 O O . GLU A 1 71 ? 11.558 -1.601 3.224 1.00 19.96 74 GLU A O 1
ATOM 514 N N . ILE A 1 72 ? 12.839 0.092 2.490 1.00 16.58 75 ILE A N 1
ATOM 515 C CA . ILE A 1 72 ? 14.033 -0.733 2.346 1.00 15.57 75 ILE A CA 1
ATOM 516 C C . ILE A 1 72 ? 15.199 0.064 2.888 1.00 15.12 75 ILE A C 1
ATOM 517 O O . ILE A 1 72 ? 15.100 1.281 3.052 1.00 15.97 75 ILE A O 1
ATOM 522 N N . ASP A 1 73 ? 16.310 -0.619 3.176 1.00 13.87 76 ASP A N 1
ATOM 523 C CA . ASP A 1 73 ? 17.420 0.019 3.884 1.00 13.30 76 ASP A CA 1
ATOM 524 C C . ASP A 1 73 ? 18.694 0.166 3.067 1.00 13.65 76 ASP A C 1
ATOM 525 O O . ASP A 1 73 ? 19.417 1.149 3.219 1.00 13.83 76 ASP A O 1
ATOM 530 N N . ILE A 1 74 ? 18.970 -0.816 2.221 1.00 13.67 77 ILE A N 1
ATOM 531 C CA . ILE A 1 74 ? 20.195 -0.804 1.420 1.00 13.10 77 ILE A CA 1
ATOM 532 C C . ILE A 1 74 ? 19.973 -1.567 0.114 1.00 13.10 77 ILE A C 1
ATOM 533 O O . ILE A 1 74 ? 19.333 -2.611 0.103 1.00 13.24 77 ILE A O 1
ATOM 538 N N . TYR A 1 75 ? 20.473 -1.023 -0.994 1.00 12.79 78 TYR A N 1
ATOM 539 C CA . TYR A 1 75 ? 20.373 -1.706 -2.280 1.00 12.87 78 TYR A CA 1
ATOM 540 C C . TYR A 1 75 ? 21.456 -1.145 -3.205 1.00 13.03 78 TYR A C 1
ATOM 541 O O . TYR A 1 75 ? 22.029 -0.096 -2.896 1.00 13.91 78 TYR A O 1
ATOM 550 N N . PRO A 1 76 ? 21.751 -1.849 -4.317 1.00 13.05 79 PRO A N 1
ATOM 551 C CA . PRO A 1 76 ? 22.767 -1.371 -5.272 1.00 11.86 79 PRO A CA 1
ATOM 552 C C . PRO A 1 76 ? 22.183 -0.387 -6.285 1.00 12.01 79 PRO A C 1
ATOM 553 O O . PRO A 1 76 ? 21.269 -0.739 -7.028 1.00 13.73 79 PRO A O 1
ATOM 557 N N . GLU A 1 77 ? 22.732 0.820 -6.325 1.00 11.88 80 GLU A N 1
ATOM 558 C CA . GLU A 1 77 ? 22.289 1.840 -7.267 1.00 15.14 80 GLU A CA 1
ATOM 559 C C . GLU A 1 77 ? 23.479 2.291 -8.096 1.00 13.98 80 GLU A C 1
ATOM 560 O O . GLU A 1 77 ? 24.620 2.124 -7.672 1.00 15.21 80 GLU A O 1
ATOM 566 N N . TYR A 1 78 ? 23.205 2.863 -9.269 1.00 13.75 81 TYR A N 1
ATOM 567 C CA . TYR A 1 78 ? 24.257 3.231 -10.214 1.00 12.91 81 TYR A CA 1
ATOM 568 C C . TYR A 1 78 ? 24.480 4.731 -10.186 1.00 13.13 81 TYR A C 1
ATOM 569 O O . TYR A 1 78 ? 23.515 5.500 -10.245 1.00 15.10 81 TYR A O 1
ATOM 578 N N . THR A 1 79 ? 25.746 5.132 -10.119 1.00 13.90 82 THR A N 1
ATOM 579 C CA . THR A 1 79 ? 26.118 6.542 -9.940 1.00 13.29 82 THR A CA 1
ATOM 580 C C . THR A 1 79 ? 25.437 7.486 -10.943 1.00 14.40 82 THR A C 1
ATOM 581 O O . THR A 1 79 ? 24.822 8.483 -10.536 1.00 15.06 82 THR A O 1
ATOM 585 N N . GLY A 1 80 ? 25.513 7.160 -12.233 1.00 13.82 83 GLY A N 1
ATOM 586 C CA . GLY A 1 80 ? 24.909 7.987 -13.273 1.00 15.06 83 GLY A CA 1
ATOM 587 C C . GLY A 1 80 ? 23.416 8.204 -13.120 1.00 18.10 83 GLY A C 1
ATOM 588 O O . GLY A 1 80 ? 22.865 9.172 -13.652 1.00 16.88 83 GLY A O 1
ATOM 589 N N . ASN A 1 81 ? 22.727 7.321 -12.401 1.00 15.44 84 ASN A N 1
ATOM 590 C CA . ASN A 1 81 ? 21.291 7.503 -12.263 1.00 15.21 84 ASN A CA 1
ATOM 591 C C . ASN A 1 81 ? 20.921 8.732 -11.438 1.00 17.09 84 ASN A C 1
ATOM 592 O O . ASN A 1 81 ? 19.794 9.202 -11.525 1.00 17.88 84 ASN A O 1
ATOM 597 N N . ALA A 1 82 ? 21.857 9.252 -10.650 1.00 15.95 85 ALA A N 1
ATOM 598 C CA . ALA A 1 82 ? 21.591 10.468 -9.897 1.00 16.15 85 ALA A CA 1
ATOM 599 C C . ALA A 1 82 ? 21.304 11.632 -10.841 1.00 19.85 85 ALA A C 1
ATOM 600 O O . ALA A 1 82 ? 20.669 12.610 -10.442 1.00 19.02 85 ALA A O 1
ATOM 602 N N . ALA A 1 83 ? 21.756 11.527 -12.089 1.00 15.70 86 ALA A N 1
ATOM 603 C CA . ALA A 1 83 ? 21.429 12.556 -13.089 1.00 16.42 86 ALA A CA 1
ATOM 604 C C . ALA A 1 83 ? 19.923 12.661 -13.259 1.00 20.46 86 ALA A C 1
ATOM 605 O O . ALA A 1 83 ? 19.378 13.747 -13.469 1.00 20.74 86 ALA A O 1
ATOM 607 N N . PHE A 1 84 ? 19.242 11.524 -13.182 1.00 17.35 87 PHE A N 1
ATOM 608 C CA . PHE A 1 84 ? 17.801 11.516 -13.360 1.00 18.55 87 PHE A CA 1
ATOM 609 C C . PHE A 1 84 ? 17.071 11.821 -12.063 1.00 23.04 87 PHE A C 1
ATOM 610 O O . PHE A 1 84 ? 16.044 12.509 -12.074 1.00 23.86 87 PHE A O 1
ATOM 618 N N . PHE A 1 85 ? 17.604 11.337 -10.942 1.00 19.73 88 PHE A N 1
ATOM 619 C CA . PHE A 1 85 ? 16.957 11.563 -9.653 1.00 18.96 88 PHE A CA 1
ATOM 620 C C . PHE A 1 85 ? 16.902 13.046 -9.316 1.00 19.99 88 PHE A C 1
ATOM 621 O O . PHE A 1 85 ? 15.949 13.507 -8.682 1.00 21.65 88 PHE A O 1
ATOM 629 N N . PHE A 1 86 ? 17.923 13.790 -9.737 1.00 19.17 89 PHE A N 1
ATOM 630 C CA . PHE A 1 86 ? 18.079 15.172 -9.298 1.00 18.76 89 PHE A CA 1
ATOM 631 C C . PHE A 1 86 ? 18.020 16.165 -10.452 1.00 21.70 89 PHE A C 1
ATOM 632 O O . PHE A 1 86 ? 18.495 17.294 -10.329 1.00 24.56 89 PHE A O 1
ATOM 640 N N . ASN A 1 87 ? 17.439 15.724 -11.563 1.00 23.95 90 ASN A N 1
ATOM 641 C CA . ASN A 1 87 ? 17.130 16.605 -12.690 1.00 26.07 90 ASN A CA 1
ATOM 642 C C . ASN A 1 87 ? 18.377 17.310 -13.226 1.00 28.87 90 ASN A C 1
ATOM 643 O O . ASN A 1 87 ? 18.405 18.534 -13.387 1.00 27.76 90 ASN A O 1
ATOM 648 N N . LYS A 1 88 ? 19.415 16.523 -13.489 1.00 22.51 91 LYS A N 1
ATOM 649 C CA . LYS A 1 88 ? 20.653 17.030 -14.057 1.00 20.64 91 LYS A CA 1
ATOM 650 C C . LYS A 1 88 ? 21.094 16.159 -15.230 1.00 18.32 91 LYS A C 1
ATOM 651 O O . LYS A 1 88 ? 22.287 15.943 -15.443 1.00 23.29 91 LYS A O 1
ATOM 657 N N . ALA A 1 89 ? 20.121 15.674 -15.994 1.00 22.21 92 ALA A N 1
ATOM 658 C CA . ALA A 1 89 ? 20.415 14.799 -17.121 1.00 25.54 92 ALA A CA 1
ATOM 659 C C . ALA A 1 89 ? 21.304 15.502 -18.147 1.00 35.63 92 ALA A C 1
ATOM 660 O O . ALA A 1 89 ? 21.201 16.713 -18.336 1.00 35.09 92 ALA A O 1
ATOM 662 N N . ASP A 1 90 ? 22.209 14.734 -18.753 1.00 37.92 93 ASP A N 1
ATOM 663 C CA A ASP A 1 90 ? 23.083 15.226 -19.823 0.34 41.77 93 ASP A CA 1
ATOM 664 C CA B ASP A 1 90 ? 23.087 15.222 -19.818 0.66 41.89 93 ASP A CA 1
ATOM 665 C C . ASP A 1 90 ? 24.108 16.264 -19.346 1.00 38.90 93 ASP A C 1
ATOM 666 O O . ASP A 1 90 ? 24.817 16.858 -20.161 1.00 41.16 93 ASP A O 1
ATOM 675 N N . ASP A 1 91 ? 24.195 16.491 -18.034 1.00 31.36 94 ASP A N 1
ATOM 676 C CA . ASP A 1 91 ? 25.301 17.286 -17.499 1.00 31.08 94 ASP A CA 1
ATOM 677 C C . ASP A 1 91 ? 26.567 16.484 -17.785 1.00 30.89 94 ASP A C 1
ATOM 678 O O . ASP A 1 91 ? 26.596 15.267 -17.564 1.00 27.06 94 ASP A O 1
ATOM 683 N N . PRO A 1 92 ? 27.607 17.142 -18.315 1.00 29.39 95 PRO A N 1
ATOM 684 C CA . PRO A 1 92 ? 28.847 16.438 -18.662 1.00 26.33 95 PRO A CA 1
ATOM 685 C C . PRO A 1 92 ? 29.504 15.699 -17.499 1.00 23.29 95 PRO A C 1
ATOM 686 O O . PRO A 1 92 ? 30.286 14.774 -17.738 1.00 24.06 95 PRO A O 1
ATOM 690 N N . LEU A 1 93 ? 29.218 16.107 -16.266 1.00 21.21 96 LEU A N 1
ATOM 691 C CA . LEU A 1 93 ? 29.902 15.526 -15.120 1.00 18.36 96 LEU A CA 1
ATOM 692 C C . LEU A 1 93 ? 29.593 14.025 -14.993 1.00 17.99 96 LEU A C 1
ATOM 693 O O . LEU A 1 93 ? 30.394 13.279 -14.440 1.00 18.12 96 LEU A O 1
ATOM 698 N N . TRP A 1 94 ? 28.443 13.598 -15.504 1.00 20.48 97 TRP A N 1
ATOM 699 C CA . TRP A 1 94 ? 28.032 12.200 -15.329 1.00 17.16 97 TRP A CA 1
ATOM 700 C C . TRP A 1 94 ? 28.877 11.276 -16.184 1.00 19.37 97 TRP A C 1
ATOM 701 O O . TRP A 1 94 ? 28.854 10.055 -16.005 1.00 17.93 97 TRP A O 1
ATOM 712 N N . LYS A 1 95 ? 29.647 11.859 -17.096 1.00 18.58 98 LYS A N 1
ATOM 713 C CA A LYS A 1 95 ? 30.544 11.083 -17.942 0.43 19.99 98 LYS A CA 1
ATOM 714 C CA B LYS A 1 95 ? 30.541 11.078 -17.939 0.57 19.98 98 LYS A CA 1
ATOM 715 C C . LYS A 1 95 ? 31.939 11.001 -17.333 1.00 21.95 98 LYS A C 1
ATOM 716 O O . LYS A 1 95 ? 32.865 10.465 -17.938 1.00 27.11 98 LYS A O 1
ATOM 727 N N . ASP A 1 96 ? 32.094 11.530 -16.126 1.00 19.02 99 ASP A N 1
ATOM 728 C CA . ASP A 1 96 ? 33.353 11.381 -15.418 1.00 17.97 99 ASP A CA 1
ATOM 729 C C . ASP A 1 96 ? 33.119 10.497 -14.208 1.00 20.46 99 ASP A C 1
ATOM 730 O O . ASP A 1 96 ? 32.348 10.875 -13.331 1.00 20.71 99 ASP A O 1
ATOM 735 N N . PRO A 1 97 ? 33.765 9.319 -14.162 1.00 17.27 100 PRO A N 1
ATOM 736 C CA . PRO A 1 97 ? 33.463 8.368 -13.079 1.00 18.70 100 PRO A CA 1
ATOM 737 C C . PRO A 1 97 ? 33.557 8.963 -11.664 1.00 19.58 100 PRO A C 1
ATOM 738 O O . PRO A 1 97 ? 32.627 8.791 -10.866 1.00 18.79 100 PRO A O 1
ATOM 742 N N . ALA A 1 98 ? 34.649 9.653 -11.352 1.00 19.78 101 ALA A N 1
ATOM 743 C CA . ALA A 1 98 ? 34.807 10.231 -10.019 1.00 20.34 101 ALA A CA 1
ATOM 744 C C . ALA A 1 98 ? 33.746 11.292 -9.728 1.00 18.95 101 ALA A C 1
ATOM 745 O O . ALA A 1 98 ? 33.166 11.321 -8.638 1.00 20.29 101 ALA A O 1
ATOM 747 N N . LYS A 1 99 ? 33.498 12.176 -10.692 1.00 20.17 102 LYS A N 1
ATOM 748 C CA . LYS A 1 99 ? 32.527 13.246 -10.475 1.00 19.11 102 LYS A CA 1
ATOM 749 C C . LYS A 1 99 ? 31.124 12.674 -10.333 1.00 19.97 102 LYS A C 1
ATOM 750 O O . LYS A 1 99 ? 30.334 13.142 -9.523 1.00 18.71 102 LYS A O 1
ATOM 756 N N . ALA A 1 100 ? 30.815 11.667 -11.143 1.00 18.74 103 ALA A N 1
ATOM 757 C CA . ALA A 1 100 ? 29.501 11.039 -11.092 1.00 16.30 103 ALA A CA 1
ATOM 758 C C . ALA A 1 100 ? 29.269 10.429 -9.708 1.00 18.67 103 ALA A C 1
ATOM 759 O O . ALA A 1 100 ? 28.200 10.597 -9.110 1.00 16.95 103 ALA A O 1
ATOM 761 N N . TYR A 1 101 ? 30.279 9.740 -9.187 1.00 15.23 104 TYR A N 1
ATOM 762 C CA . TYR A 1 101 ? 30.144 9.136 -7.867 1.00 13.80 104 TYR A CA 1
ATOM 763 C C . TYR A 1 101 ? 30.023 10.188 -6.769 1.00 15.41 104 TYR A C 1
ATOM 764 O O . TYR A 1 101 ? 29.126 10.112 -5.936 1.00 16.16 104 TYR A O 1
ATOM 773 N N . GLU A 1 102 ? 30.932 11.158 -6.753 1.00 14.73 105 GLU A N 1
ATOM 774 C CA . GLU A 1 102 ? 30.930 12.158 -5.700 1.00 16.86 105 GLU A CA 1
ATOM 775 C C . GLU A 1 102 ? 29.664 12.994 -5.726 1.00 15.84 105 GLU A C 1
ATOM 776 O O . GLU A 1 102 ? 29.163 13.396 -4.678 1.00 17.56 105 GLU A O 1
ATOM 782 N N . THR A 1 103 ? 29.143 13.256 -6.921 1.00 16.36 106 THR A N 1
ATOM 783 C CA . THR A 1 103 ? 27.945 14.070 -7.040 1.00 16.13 106 THR A CA 1
ATOM 784 C C . THR A 1 103 ? 26.707 13.281 -6.616 1.00 16.24 106 THR A C 1
ATOM 785 O O . THR A 1 103 ? 25.878 13.797 -5.872 1.00 17.54 106 THR A O 1
ATOM 789 N N . ALA A 1 104 ? 26.595 12.026 -7.060 1.00 15.51 107 ALA A N 1
ATOM 790 C CA . ALA A 1 104 ? 25.519 11.157 -6.580 1.00 16.11 107 ALA A CA 1
ATOM 791 C C . ALA A 1 104 ? 25.527 11.086 -5.060 1.00 16.35 107 ALA A C 1
ATOM 792 O O . ALA A 1 104 ? 24.486 11.218 -4.401 1.00 16.38 107 ALA A O 1
ATOM 794 N N . LYS A 1 105 ? 26.714 10.885 -4.507 1.00 14.82 108 LYS A N 1
ATOM 795 C CA . LYS A 1 105 ? 26.872 10.754 -3.067 1.00 14.38 108 LYS A CA 1
ATOM 796 C C . LYS A 1 105 ? 26.416 12.024 -2.336 1.00 16.67 108 LYS A C 1
ATOM 797 O O . LYS A 1 105 ? 25.654 11.947 -1.376 1.00 16.03 108 LYS A O 1
ATOM 803 N N . LYS A 1 106 ? 26.848 13.188 -2.815 1.00 16.17 109 LYS A N 1
ATOM 804 C CA . LYS A 1 106 ? 26.500 14.442 -2.152 1.00 15.18 109 LYS A CA 1
ATOM 805 C C . LYS A 1 106 ? 25.011 14.744 -2.250 1.00 18.01 109 LYS A C 1
ATOM 806 O O . LYS A 1 106 ? 24.385 15.093 -1.253 1.00 18.56 109 LYS A O 1
ATOM 812 N N . LEU A 1 107 ? 24.454 14.609 -3.451 1.00 16.82 110 LEU A N 1
ATOM 813 C CA . LEU A 1 107 ? 23.045 14.925 -3.687 1.00 17.52 110 LEU A CA 1
ATOM 814 C C . LEU A 1 107 ? 22.134 14.039 -2.845 1.00 18.00 110 LEU A C 1
ATOM 815 O O . LEU A 1 107 ? 21.174 14.518 -2.233 1.00 18.11 110 LEU A O 1
ATOM 820 N N . ASP A 1 108 ? 22.439 12.745 -2.795 1.00 16.67 111 ASP A N 1
ATOM 821 C CA . ASP A 1 108 ? 21.567 11.824 -2.100 1.00 15.07 111 ASP A CA 1
ATOM 822 C C . ASP A 1 108 ? 21.705 12.010 -0.577 1.00 14.17 111 ASP A C 1
ATOM 823 O O . ASP A 1 108 ? 20.733 11.793 0.157 1.00 16.02 111 ASP A O 1
ATOM 828 N N . TYR A 1 109 ? 22.894 12.392 -0.095 1.00 16.27 112 TYR A N 1
ATOM 829 C CA . TYR A 1 109 ? 23.043 12.627 1.335 1.00 15.93 112 TYR A CA 1
ATOM 830 C C . TYR A 1 109 ? 22.290 13.885 1.756 1.00 17.20 112 TYR A C 1
ATOM 831 O O . TYR A 1 109 ? 21.542 13.879 2.738 1.00 18.70 112 TYR A O 1
ATOM 840 N N . ASP A 1 110 ? 22.499 14.959 1.005 1.00 18.91 113 ASP A N 1
ATOM 841 C CA . ASP A 1 110 ? 21.871 16.238 1.328 1.00 19.63 113 ASP A CA 1
ATOM 842 C C . ASP A 1 110 ? 20.349 16.152 1.280 1.00 21.32 113 ASP A C 1
ATOM 843 O O . ASP A 1 110 ? 19.663 16.670 2.160 1.00 21.42 113 ASP A O 1
ATOM 848 N N . ALA A 1 111 ? 19.810 15.499 0.256 1.00 18.42 114 ALA A N 1
ATOM 849 C CA . ALA A 1 111 ? 18.358 15.479 0.093 1.00 18.18 114 ALA A CA 1
ATOM 850 C C . ALA A 1 111 ? 17.671 14.414 0.935 1.00 20.20 114 ALA A C 1
ATOM 851 O O . ALA A 1 111 ? 16.617 14.665 1.528 1.00 20.39 114 ALA A O 1
ATOM 853 N N . ASN A 1 112 ? 18.259 13.221 0.989 1.00 18.09 115 ASN A N 1
ATOM 854 C CA . ASN A 1 112 ? 17.562 12.063 1.531 1.00 17.52 115 ASN A CA 1
ATOM 855 C C . ASN A 1 112 ? 18.267 11.368 2.697 1.00 18.16 115 ASN A C 1
ATOM 856 O O . ASN A 1 112 ? 17.730 10.399 3.247 1.00 19.51 115 ASN A O 1
ATOM 861 N N . LYS A 1 113 ? 19.455 11.856 3.053 1.00 16.39 116 LYS A N 1
ATOM 862 C CA . LYS A 1 113 ? 20.334 11.196 4.031 1.00 17.20 116 LYS A CA 1
ATOM 863 C C . LYS A 1 113 ? 20.533 9.732 3.654 1.00 18.55 116 LYS A C 1
ATOM 864 O O . LYS A 1 113 ? 20.526 8.840 4.506 1.00 19.12 116 LYS A O 1
ATOM 870 N N . ILE A 1 114 ? 20.692 9.501 2.358 1.00 15.66 117 ILE A N 1
ATOM 871 C CA . ILE A 1 114 ? 21.081 8.196 1.846 1.00 14.65 117 ILE A CA 1
ATOM 872 C C . ILE A 1 114 ? 22.586 8.248 1.624 1.00 16.92 117 ILE A C 1
ATOM 873 O O . ILE A 1 114 ? 23.096 9.178 0.994 1.00 15.77 117 ILE A O 1
ATOM 878 N N . VAL A 1 115 ? 23.296 7.265 2.173 1.00 13.82 118 VAL A N 1
ATOM 879 C CA . VAL A 1 115 ? 24.753 7.228 2.112 1.00 15.20 118 VAL A CA 1
ATOM 880 C C . VAL A 1 115 ? 25.235 6.280 1.015 1.00 13.39 118 VAL A C 1
ATOM 881 O O . VAL A 1 115 ? 24.952 5.077 1.057 1.00 14.55 118 VAL A O 1
ATOM 885 N N . TRP A 1 116 ? 25.930 6.837 0.023 1.00 13.49 119 TRP A N 1
ATOM 886 C CA . TRP A 1 116 ? 26.557 6.044 -1.031 1.00 16.05 119 TRP A CA 1
ATOM 887 C C . TRP A 1 116 ? 27.870 5.463 -0.523 1.00 17.36 119 TRP A C 1
ATOM 888 O O . TRP A 1 116 ? 28.769 6.199 -0.125 1.00 18.86 119 TRP A O 1
ATOM 899 N N . LEU A 1 117 ? 27.972 4.138 -0.518 1.00 12.54 120 LEU A N 1
ATOM 900 C CA . LEU A 1 117 ? 29.189 3.477 -0.065 1.00 14.46 120 LEU A CA 1
ATOM 901 C C . LEU A 1 117 ? 30.139 3.262 -1.252 1.00 15.16 120 LEU A C 1
ATOM 902 O O . LEU A 1 117 ? 29.914 3.791 -2.342 1.00 17.43 120 LEU A O 1
ATOM 907 N N . THR A 1 118 ? 31.209 2.506 -1.034 1.00 18.06 121 THR A N 1
ATOM 908 C CA . THR A 1 118 ? 32.226 2.305 -2.064 1.00 19.09 121 THR A CA 1
ATOM 909 C C . THR A 1 118 ? 31.650 1.662 -3.315 1.00 16.66 121 THR A C 1
ATOM 910 O O . THR A 1 118 ? 30.988 0.626 -3.242 1.00 16.27 121 THR A O 1
ATOM 914 N N . PRO A 1 119 ? 31.897 2.274 -4.483 1.00 15.22 122 PRO A N 1
ATOM 915 C CA . PRO A 1 119 ? 31.365 1.681 -5.707 1.00 13.81 122 PRO A CA 1
ATOM 916 C C . PRO A 1 119 ? 32.249 0.588 -6.291 1.00 15.03 122 PRO A C 1
ATOM 917 O O . PRO A 1 119 ? 33.451 0.513 -6.019 1.00 17.59 122 PRO A O 1
ATOM 921 N N . SER A 1 120 ? 31.614 -0.258 -7.093 1.00 14.25 123 SER A N 1
ATOM 922 C CA . SER A 1 120 ? 32.304 -1.179 -7.974 1.00 14.75 123 SER A CA 1
ATOM 923 C C . SER A 1 120 ? 32.968 -0.380 -9.087 1.00 15.94 123 SER A C 1
ATOM 924 O O . SER A 1 120 ? 32.424 0.632 -9.527 1.00 17.32 123 SER A O 1
ATOM 927 N N . PRO A 1 121 ? 34.135 -0.833 -9.557 1.00 14.34 124 PRO A N 1
ATOM 928 C CA . PRO A 1 121 ? 34.751 -0.145 -10.699 1.00 14.19 124 PRO A CA 1
ATOM 929 C C . PRO A 1 121 ? 34.079 -0.450 -12.040 1.00 18.98 124 PRO A C 1
ATOM 930 O O . PRO A 1 121 ? 34.416 0.178 -13.052 1.00 20.32 124 PRO A O 1
ATOM 934 N N . ALA A 1 122 ? 33.133 -1.384 -12.058 1.00 14.45 125 ALA A N 1
ATOM 935 C CA . ALA A 1 122 ? 32.461 -1.747 -13.304 1.00 13.02 125 ALA A CA 1
ATOM 936 C C . ALA A 1 122 ? 31.557 -0.639 -13.808 1.00 16.55 125 ALA A C 1
ATOM 937 O O . ALA A 1 122 ? 30.702 -0.132 -13.078 1.00 17.17 125 ALA A O 1
ATOM 939 N N . ASN A 1 123 ? 31.735 -0.270 -15.072 1.00 17.03 126 ASN A N 1
ATOM 940 C CA . ASN A 1 123 ? 30.887 0.744 -15.676 1.00 15.47 126 ASN A CA 1
ATOM 941 C C . ASN A 1 123 ? 29.854 0.064 -16.560 1.00 14.86 126 ASN A C 1
ATOM 942 O O . ASN A 1 123 ? 30.133 -0.325 -17.700 1.00 17.25 126 ASN A O 1
ATOM 947 N N . ASN A 1 124 ? 28.658 -0.121 -16.007 1.00 13.47 127 ASN A N 1
ATOM 948 C CA . ASN A 1 124 ? 27.611 -0.858 -16.689 1.00 14.29 127 ASN A CA 1
ATOM 949 C C . ASN A 1 124 ? 26.810 0.090 -17.570 1.00 15.90 127 ASN A C 1
ATOM 950 O O . ASN A 1 124 ? 25.677 0.459 -17.263 1.00 16.77 127 ASN A O 1
ATOM 955 N N . THR A 1 125 ? 27.425 0.494 -18.673 1.00 13.56 128 THR A N 1
ATOM 956 C CA . THR A 1 125 ? 26.803 1.496 -19.535 1.00 14.90 128 THR A CA 1
ATOM 957 C C . THR A 1 125 ? 26.736 1.015 -20.984 1.00 14.87 128 THR A C 1
ATOM 958 O O . THR A 1 125 ? 27.376 0.023 -21.336 1.00 15.63 128 THR A O 1
ATOM 962 N N . TRP A 1 126 ? 25.936 1.687 -21.813 1.00 16.20 129 TRP A N 1
ATOM 963 C CA . TRP A 1 126 ? 25.925 1.410 -23.253 1.00 17.97 129 TRP A CA 1
ATOM 964 C C . TRP A 1 126 ? 27.285 1.406 -23.881 1.00 19.53 129 TRP A C 1
ATOM 965 O O . TRP A 1 126 ? 28.087 2.297 -23.637 1.00 21.00 129 TRP A O 1
ATOM 976 N N . GLY A 1 127 ? 27.535 0.397 -24.706 1.00 14.59 130 GLY A N 1
ATOM 977 C CA . GLY A 1 127 ? 28.833 0.293 -25.321 1.00 16.32 130 GLY A CA 1
ATOM 978 C C . GLY A 1 127 ? 28.865 -0.751 -26.413 1.00 12.93 130 GLY A C 1
ATOM 979 O O . GLY A 1 127 ? 27.825 -1.186 -26.913 1.00 14.93 130 GLY A O 1
ATOM 980 N N . ILE A 1 128 ? 30.079 -1.135 -26.772 1.00 13.30 131 ILE A N 1
ATOM 981 C CA . ILE A 1 128 ? 30.317 -2.081 -27.853 1.00 15.11 131 ILE A CA 1
ATOM 982 C C . ILE A 1 128 ? 31.237 -3.189 -27.376 1.00 17.23 131 ILE A C 1
ATOM 983 O O . ILE A 1 128 ? 32.254 -2.927 -26.736 1.00 16.88 131 ILE A O 1
ATOM 988 N N . ALA A 1 129 ? 30.845 -4.432 -27.652 1.00 14.61 132 ALA A N 1
ATOM 989 C CA . ALA A 1 129 ? 31.701 -5.585 -27.412 1.00 15.56 132 ALA A CA 1
ATOM 990 C C . ALA A 1 129 ? 32.069 -6.221 -28.748 1.00 17.82 132 ALA A C 1
ATOM 991 O O . ALA A 1 129 ? 31.281 -6.184 -29.693 1.00 19.15 132 ALA A O 1
ATOM 993 N N . VAL A 1 130 ? 33.267 -6.793 -28.827 1.00 14.50 133 VAL A N 1
ATOM 994 C CA . VAL A 1 130 ? 33.696 -7.474 -30.043 1.00 13.89 133 VAL A CA 1
ATOM 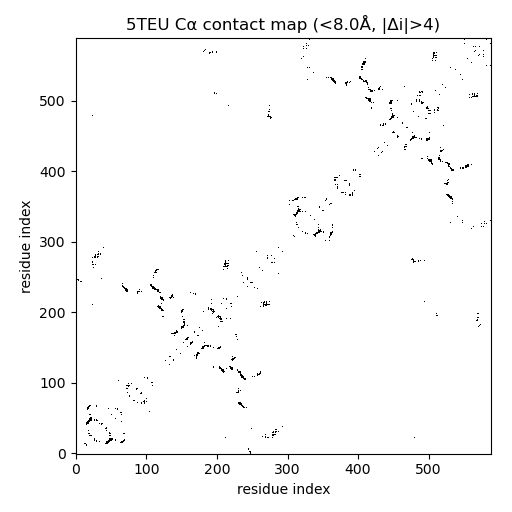995 C C . VAL A 1 130 ? 33.997 -8.938 -29.739 1.00 15.96 133 VAL A C 1
ATOM 996 O O . VAL A 1 130 ? 34.252 -9.298 -28.589 1.00 17.65 133 VAL A O 1
ATOM 1000 N N . ARG A 1 131 ? 33.929 -9.782 -30.762 1.00 17.08 134 ARG A N 1
ATOM 1001 C CA . ARG A 1 131 ? 34.339 -11.182 -30.606 1.00 16.24 134 ARG A CA 1
ATOM 1002 C C . ARG A 1 131 ? 35.766 -11.242 -30.064 1.00 20.46 134 ARG A C 1
ATOM 1003 O O . ARG A 1 131 ? 36.620 -10.476 -30.497 1.00 20.36 134 ARG A O 1
ATOM 1011 N N . LYS A 1 132 ? 36.026 -12.139 -29.112 1.00 19.64 135 LYS A N 1
ATOM 1012 C CA A LYS A 1 132 ? 37.340 -12.182 -28.480 0.51 23.17 135 LYS A CA 1
ATOM 1013 C CA B LYS A 1 132 ? 37.345 -12.235 -28.481 0.49 23.21 135 LYS A CA 1
ATOM 1014 C C . LYS A 1 132 ? 38.465 -12.423 -29.492 1.00 21.87 135 LYS A C 1
ATOM 1015 O O . LYS A 1 132 ? 39.550 -11.868 -29.338 1.00 24.84 135 LYS A O 1
ATOM 1026 N N . ASP A 1 133 ? 38.209 -13.224 -30.524 1.00 23.50 136 ASP A N 1
ATOM 1027 C CA A ASP A 1 133 ? 39.224 -13.485 -31.545 0.48 31.09 136 ASP A CA 1
ATOM 1028 C CA B ASP A 1 133 ? 39.244 -13.483 -31.525 0.52 31.08 136 ASP A CA 1
ATOM 1029 C C . ASP A 1 133 ? 39.647 -12.193 -32.233 1.00 35.68 136 ASP A C 1
ATOM 1030 O O . ASP A 1 133 ? 40.830 -11.957 -32.469 1.00 30.61 136 ASP A O 1
ATOM 1039 N N . VAL A 1 134 ? 38.666 -11.354 -32.555 1.00 27.65 137 VAL A N 1
ATOM 1040 C CA . VAL A 1 134 ? 38.945 -10.061 -33.173 1.00 28.94 137 VAL A CA 1
ATOM 1041 C C . VAL A 1 134 ? 39.758 -9.165 -32.235 1.00 28.37 137 VAL A C 1
ATOM 1042 O O . VAL A 1 134 ? 40.738 -8.541 -32.648 1.00 29.60 137 VAL A O 1
ATOM 1046 N N . ALA A 1 135 ? 39.361 -9.105 -30.969 1.00 23.63 138 ALA A N 1
ATOM 1047 C CA . ALA A 1 135 ? 40.055 -8.259 -30.005 1.00 22.00 138 ALA A CA 1
ATOM 1048 C C . ALA A 1 135 ? 41.491 -8.731 -29.799 1.00 29.53 138 ALA A C 1
ATOM 1049 O O . ALA A 1 135 ? 42.419 -7.927 -29.728 1.00 28.60 138 ALA A O 1
ATOM 1051 N N . ASN A 1 136 ? 41.671 -10.043 -29.712 1.00 24.79 139 ASN A N 1
ATOM 1052 C CA . ASN A 1 136 ? 42.999 -10.589 -29.452 1.00 29.08 139 ASN A CA 1
ATOM 1053 C C . ASN A 1 136 ? 43.941 -10.415 -30.636 1.00 26.55 139 ASN A C 1
ATOM 1054 O O . ASN A 1 136 ? 45.080 -9.984 -30.468 1.00 32.59 139 ASN A O 1
ATOM 1059 N N . GLU A 1 137 ? 43.463 -10.745 -31.830 1.00 26.61 140 GLU A N 1
ATOM 1060 C CA . GLU A 1 137 ? 44.294 -10.685 -33.026 1.00 28.82 140 GLU A CA 1
ATOM 1061 C C . GLU A 1 137 ? 44.696 -9.260 -33.375 1.00 37.10 140 GLU A C 1
ATOM 1062 O O . GLU A 1 137 ? 45.771 -9.029 -33.917 1.00 33.20 140 GLU A O 1
ATOM 1068 N N . ASN A 1 138 ? 43.830 -8.304 -33.069 1.00 27.14 141 ASN A N 1
ATOM 1069 C CA . ASN A 1 138 ? 44.078 -6.921 -33.460 1.00 29.02 141 ASN A CA 1
ATOM 1070 C C . ASN A 1 138 ? 44.415 -6.013 -32.281 1.00 28.24 141 ASN A C 1
ATOM 1071 O O . ASN A 1 138 ? 44.495 -4.791 -32.434 1.00 30.29 141 ASN A O 1
ATOM 1076 N N . LYS A 1 139 ? 44.628 -6.624 -31.117 1.00 27.40 142 LYS A N 1
ATOM 1077 C CA . LYS A 1 139 ? 44.996 -5.917 -29.890 1.00 27.99 142 LYS A CA 1
ATOM 1078 C C . LYS A 1 139 ? 44.040 -4.764 -29.580 1.00 33.45 142 LYS A C 1
ATOM 1079 O O . LYS A 1 139 ? 44.455 -3.622 -29.376 1.00 32.31 142 LYS A O 1
ATOM 1085 N N . LEU A 1 140 ? 42.752 -5.084 -29.551 1.00 26.99 143 LEU A N 1
ATOM 1086 C CA . LEU A 1 140 ? 41.715 -4.113 -29.230 1.00 25.90 143 LEU A CA 1
ATOM 1087 C C . LEU A 1 140 ? 41.311 -4.242 -27.770 1.00 28.79 143 LEU A C 1
ATOM 1088 O O . LEU A 1 140 ? 40.791 -5.279 -27.352 1.00 30.08 143 LEU A O 1
ATOM 1093 N N . ALA A 1 141 ? 41.555 -3.198 -26.991 1.00 24.60 144 ALA A N 1
ATOM 1094 C CA . ALA A 1 141 ? 41.127 -3.188 -25.599 1.00 24.89 144 ALA A CA 1
ATOM 1095 C C . ALA A 1 141 ? 40.151 -2.047 -25.363 1.00 26.82 144 ALA A C 1
ATOM 1096 O O . ALA A 1 141 ? 39.240 -2.155 -24.540 1.00 22.79 144 ALA A O 1
ATOM 1098 N N . SER A 1 142 ? 40.342 -0.956 -26.102 1.00 22.79 145 SER A N 1
ATOM 1099 C CA . SER A 1 142 ? 39.561 0.257 -25.897 1.00 21.19 145 SER A CA 1
ATOM 1100 C C . SER A 1 142 ? 38.820 0.678 -27.156 1.00 17.92 145 SER A C 1
ATOM 1101 O O . SER A 1 142 ? 39.131 0.229 -28.265 1.00 18.30 145 SER A O 1
ATOM 1104 N N . LEU A 1 143 ? 37.853 1.570 -26.987 1.00 17.28 146 LEU A N 1
ATOM 1105 C CA . LEU A 1 143 ? 37.147 2.123 -28.132 1.00 16.13 146 LEU A CA 1
ATOM 1106 C C . LEU A 1 143 ? 38.071 3.020 -28.967 1.00 18.82 146 LEU A C 1
ATOM 1107 O O . LEU A 1 143 ? 37.855 3.170 -30.167 1.00 18.32 146 LEU A O 1
ATOM 1112 N N . SER A 1 144 ? 39.095 3.600 -28.344 1.00 20.64 147 SER A N 1
ATOM 1113 C CA . SER A 1 144 ? 40.112 4.304 -29.126 1.00 21.81 147 SER A CA 1
ATOM 1114 C C . SER A 1 144 ? 40.834 3.329 -30.059 1.00 21.45 147 SER A C 1
ATOM 1115 O O . SER A 1 144 ? 41.021 3.639 -31.235 1.00 21.64 147 SER A O 1
ATOM 1118 N N . ASP A 1 145 ? 41.207 2.149 -29.547 1.00 20.55 148 ASP A N 1
ATOM 1119 C CA . ASP A 1 145 ? 41.796 1.097 -30.382 1.00 21.24 148 ASP A CA 1
ATOM 1120 C C . ASP A 1 145 ? 40.868 0.724 -31.535 1.00 21.25 148 ASP A C 1
ATOM 1121 O O . ASP A 1 145 ? 41.291 0.581 -32.683 1.00 20.80 148 ASP A O 1
ATOM 1126 N N . PHE A 1 146 ? 39.598 0.537 -31.196 1.00 19.02 149 PHE A N 1
ATOM 1127 C CA . PHE A 1 146 ? 38.561 0.163 -32.143 1.00 17.45 149 PHE A CA 1
ATOM 1128 C C . PHE A 1 146 ? 38.436 1.186 -33.272 1.00 19.75 149 PHE A C 1
ATOM 1129 O O . PHE A 1 146 ? 38.370 0.834 -34.449 1.00 19.01 149 PHE A O 1
ATOM 1137 N N . GLY A 1 147 ? 38.391 2.461 -32.899 1.00 20.64 150 GLY A N 1
ATOM 1138 C CA . GLY A 1 147 ? 38.266 3.515 -33.884 1.00 18.91 150 GLY A CA 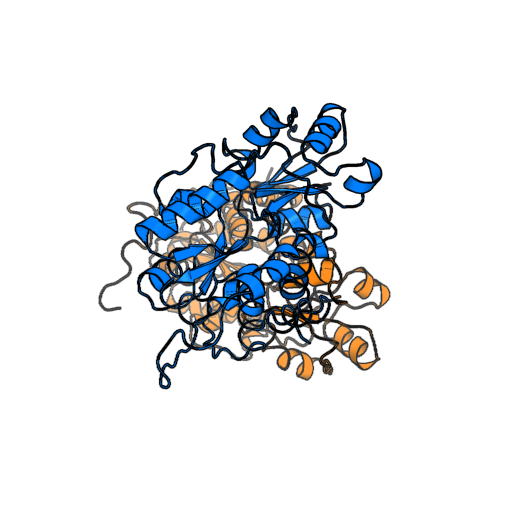1
ATOM 1139 C C . GLY A 1 147 ? 39.442 3.523 -34.849 1.00 20.53 150 GLY A C 1
ATOM 1140 O O . GLY A 1 147 ? 39.247 3.669 -36.051 1.00 20.31 150 GLY A O 1
ATOM 1141 N N . LYS A 1 148 ? 40.656 3.366 -34.326 1.00 22.32 151 LYS A N 1
ATOM 1142 C CA . LYS A 1 148 ? 41.845 3.327 -35.183 1.00 23.25 151 LYS A CA 1
ATOM 1143 C C . LYS A 1 148 ? 41.781 2.131 -36.124 1.00 25.18 151 LYS A C 1
ATOM 1144 O O . LYS A 1 148 ? 42.073 2.251 -37.314 1.00 25.24 151 LYS A O 1
ATOM 1150 N N . TYR A 1 149 ? 41.403 0.978 -35.576 1.00 20.33 152 TYR A N 1
ATOM 1151 C CA . TYR A 1 149 ? 41.236 -0.239 -36.356 1.00 22.16 152 TYR A CA 1
ATOM 1152 C C . TYR A 1 149 ? 40.252 -0.035 -37.507 1.00 19.51 152 TYR A C 1
ATOM 1153 O O . TYR A 1 149 ? 40.534 -0.402 -38.652 1.00 23.02 152 TYR A O 1
ATOM 1162 N N . ILE A 1 150 ? 39.099 0.559 -37.220 1.00 17.80 153 ILE A N 1
ATOM 1163 C CA . ILE A 1 150 ? 38.098 0.756 -38.258 1.00 17.37 153 ILE A CA 1
ATOM 1164 C C . ILE A 1 150 ? 38.581 1.758 -39.302 1.00 23.53 153 ILE A C 1
ATOM 1165 O O . ILE A 1 150 ? 38.451 1.530 -40.504 1.00 22.21 153 ILE A O 1
ATOM 1170 N N . ALA A 1 151 ? 39.144 2.866 -38.835 1.00 22.28 154 ALA A N 1
ATOM 1171 C CA . ALA A 1 151 ? 39.619 3.912 -39.737 1.00 25.34 154 ALA A CA 1
ATOM 1172 C C . ALA A 1 151 ? 40.686 3.363 -40.682 1.00 27.49 154 ALA A C 1
ATOM 1173 O O . ALA A 1 151 ? 40.781 3.785 -41.836 1.00 28.18 154 ALA A O 1
ATOM 1175 N N . GLY A 1 152 ? 41.460 2.399 -40.193 1.00 25.44 155 GLY A N 1
ATOM 1176 C CA . GLY A 1 152 ? 42.542 1.809 -40.968 1.00 29.21 155 GLY A CA 1
ATOM 1177 C C . GLY A 1 152 ? 42.103 0.715 -41.924 1.00 32.84 155 GLY A C 1
ATOM 1178 O O . GLY A 1 152 ? 42.928 0.128 -42.626 1.00 31.85 155 GLY A O 1
ATOM 1179 N N . GLY A 1 153 ? 40.805 0.426 -41.945 1.00 27.17 156 GLY A N 1
ATOM 1180 C CA . GLY A 1 153 ? 40.248 -0.539 -42.879 1.00 27.97 156 GLY A CA 1
ATOM 1181 C C . GLY A 1 153 ? 39.934 -1.891 -42.270 1.00 28.30 156 GLY A C 1
ATOM 1182 O O . GLY A 1 153 ? 39.693 -2.861 -42.990 1.00 27.14 156 GLY A O 1
ATOM 1183 N N . GLY A 1 154 ? 39.943 -1.955 -40.942 1.00 24.57 157 GLY A N 1
ATOM 1184 C CA . GLY A 1 154 ? 39.671 -3.191 -40.228 1.00 27.94 157 GLY A CA 1
ATOM 1185 C C . GLY A 1 154 ? 38.273 -3.737 -40.461 1.00 24.09 157 GLY A C 1
ATOM 1186 O O . GLY A 1 154 ? 37.315 -2.986 -40.662 1.00 24.67 157 GLY A O 1
ATOM 1187 N N . LYS A 1 155 ? 38.158 -5.063 -40.426 1.00 25.33 158 LYS A N 1
ATOM 1188 C CA . LYS A 1 155 ? 36.891 -5.730 -40.690 1.00 24.53 158 LYS A CA 1
ATOM 1189 C C . LYS A 1 155 ? 35.952 -5.627 -39.495 1.00 22.33 158 LYS A C 1
ATOM 1190 O O . LYS A 1 155 ? 36.242 -6.143 -38.416 1.00 24.84 158 LYS A O 1
ATOM 1196 N N . VAL A 1 156 ? 34.824 -4.958 -39.686 1.00 19.50 159 VAL A N 1
ATOM 1197 C CA A VAL A 1 156 ? 33.846 -4.846 -38.615 0.50 20.02 159 VAL A CA 1
ATOM 1198 C CA B VAL A 1 156 ? 33.840 -4.797 -38.618 0.50 20.06 159 VAL A CA 1
ATOM 1199 C C . VAL A 1 156 ? 32.425 -4.894 -39.165 1.00 18.02 159 VAL A C 1
ATOM 1200 O O . VAL A 1 156 ? 32.110 -4.293 -40.193 1.00 19.53 159 VAL A O 1
ATOM 1207 N N . VAL A 1 157 ? 31.577 -5.669 -38.492 1.00 16.26 160 VAL A N 1
ATOM 1208 C CA . VAL A 1 157 ? 30.159 -5.672 -38.766 1.00 17.51 160 VAL A CA 1
ATOM 1209 C C . VAL A 1 157 ? 29.510 -5.589 -37.399 1.00 16.78 160 VAL A C 1
ATOM 1210 O O . VAL A 1 157 ? 29.571 -6.534 -36.610 1.00 16.75 160 VAL A O 1
ATOM 1214 N N . LEU A 1 158 ? 28.923 -4.430 -37.121 1.00 15.68 161 LEU A N 1
ATOM 1215 C CA . LEU A 1 158 ? 28.341 -4.142 -35.816 1.00 15.57 161 LEU A CA 1
ATOM 1216 C C . LEU A 1 158 ? 26.845 -4.402 -35.827 1.00 13.92 161 LEU A C 1
ATOM 1217 O O . LEU A 1 158 ? 26.120 -3.844 -36.650 1.00 15.79 161 LEU A O 1
ATOM 1222 N N . ALA A 1 159 ? 26.386 -5.252 -34.909 1.00 13.15 162 ALA A N 1
ATOM 1223 C CA . ALA A 1 159 ? 24.959 -5.451 -34.696 1.00 13.91 162 ALA A CA 1
ATOM 1224 C C . ALA A 1 159 ? 24.477 -4.488 -33.626 1.00 15.04 162 ALA A C 1
ATOM 1225 O O . ALA A 1 159 ? 24.983 -4.503 -32.511 1.00 14.40 162 ALA A O 1
ATOM 1227 N N . ALA A 1 160 ? 23.496 -3.661 -33.967 1.00 14.56 163 ALA A N 1
ATOM 1228 C CA . ALA A 1 160 ? 22.990 -2.644 -33.052 1.00 14.13 163 ALA A CA 1
ATOM 1229 C C . ALA A 1 160 ? 21.510 -2.396 -33.297 1.00 15.46 163 ALA A C 1
ATOM 1230 O O . ALA A 1 160 ? 21.013 -2.624 -34.393 1.00 14.81 163 ALA A O 1
ATOM 1232 N N . SER A 1 161 ? 20.797 -1.937 -32.274 1.00 14.38 164 SER A N 1
ATOM 1233 C CA . SER A 1 161 ? 19.400 -1.554 -32.463 1.00 14.93 164 SER A CA 1
ATOM 1234 C C . SER A 1 161 ? 19.327 -0.273 -33.276 1.00 14.96 164 SER A C 1
ATOM 1235 O O . SER A 1 161 ? 20.295 0.492 -33.320 1.00 14.85 164 SER A O 1
ATOM 1238 N N . SER A 1 162 ? 18.166 -0.020 -33.877 1.00 14.22 165 SER A N 1
ATOM 1239 C CA . SER A 1 162 ? 17.946 1.252 -34.565 1.00 13.61 165 SER A CA 1
ATOM 1240 C C . SER A 1 162 ? 18.243 2.435 -33.646 1.00 16.49 165 SER A C 1
ATOM 1241 O O . SER A 1 162 ? 18.867 3.408 -34.065 1.00 14.24 165 SER A O 1
ATOM 1244 N N . GLU A 1 163 ? 17.798 2.348 -32.393 1.00 14.93 166 GLU A N 1
ATOM 1245 C CA . GLU A 1 163 ? 18.037 3.430 -31.439 1.00 14.59 166 GLU A CA 1
ATOM 1246 C C . GLU A 1 163 ? 19.523 3.727 -31.268 1.00 15.92 166 GLU A C 1
ATOM 1247 O O . GLU A 1 163 ? 19.937 4.887 -31.219 1.00 16.86 166 GLU A O 1
ATOM 1253 N N . PHE A 1 164 ? 20.329 2.674 -31.172 1.00 15.12 167 PHE A N 1
ATOM 1254 C CA . PHE A 1 164 ? 21.765 2.845 -30.994 1.00 15.24 167 PHE A CA 1
ATOM 1255 C C . PHE A 1 164 ? 22.399 3.463 -32.238 1.00 15.42 167 PHE A C 1
ATOM 1256 O O . PHE A 1 164 ? 23.297 4.297 -32.146 1.00 15.10 167 PHE A O 1
ATOM 1264 N N . VAL A 1 165 ? 21.927 3.040 -33.401 1.00 14.46 168 VAL A N 1
ATOM 1265 C CA . VAL A 1 165 ? 22.492 3.546 -34.649 1.00 15.92 168 VAL A CA 1
ATOM 1266 C C . VAL A 1 165 ? 22.163 5.026 -34.853 1.00 17.79 168 VAL A C 1
ATOM 1267 O O . VAL A 1 165 ? 23.013 5.801 -35.307 1.00 18.36 168 VAL A O 1
ATOM 1271 N N . ASN A 1 166 ? 20.948 5.422 -34.488 1.00 15.66 169 ASN A N 1
ATOM 1272 C CA . ASN A 1 166 ? 20.434 6.719 -34.939 1.00 16.70 169 ASN A CA 1
ATOM 1273 C C . ASN A 1 166 ? 20.349 7.798 -33.873 1.00 17.50 169 ASN A C 1
ATOM 1274 O O . ASN A 1 166 ? 20.299 8.985 -34.207 1.00 21.72 169 ASN A O 1
ATOM 1279 N N . SER A 1 167 ? 20.304 7.424 -32.598 1.00 16.08 170 SER A N 1
ATOM 1280 C CA A SER A 1 167 ? 20.235 8.427 -31.539 0.52 17.49 170 SER A CA 1
ATOM 1281 C CA B SER A 1 167 ? 20.234 8.424 -31.536 0.48 17.50 170 SER A CA 1
ATOM 1282 C C . SER A 1 167 ? 21.539 9.203 -31.463 1.00 18.71 170 SER A C 1
ATOM 1283 O O . SER A 1 167 ? 22.615 8.621 -31.458 1.00 18.67 170 SER A O 1
ATOM 1288 N N . ALA A 1 168 ? 21.439 10.530 -31.396 1.00 20.90 171 ALA A N 1
ATOM 1289 C CA . ALA A 1 168 ? 22.630 11.371 -31.380 1.00 21.15 171 ALA A CA 1
ATOM 1290 C C . ALA A 1 168 ? 23.645 10.975 -30.303 1.00 17.79 171 ALA A C 1
ATOM 1291 O O . ALA A 1 168 ? 24.856 11.076 -30.499 1.00 22.26 171 ALA A O 1
ATOM 1293 N N . ALA A 1 169 ? 23.147 10.496 -29.167 1.00 21.57 172 ALA A N 1
ATOM 1294 C CA . ALA A 1 169 ? 24.001 10.207 -28.024 1.00 22.42 172 ALA A CA 1
ATOM 1295 C C . ALA A 1 169 ? 24.668 8.834 -28.087 1.00 20.05 172 ALA A C 1
ATOM 1296 O O . ALA A 1 169 ? 25.485 8.506 -27.225 1.00 20.20 172 ALA A O 1
ATOM 1298 N N . ALA A 1 170 ? 24.313 8.038 -29.095 1.00 16.39 173 ALA A N 1
ATOM 1299 C CA . ALA A 1 170 ? 24.810 6.659 -29.189 1.00 14.88 173 ALA A CA 1
ATOM 1300 C C . ALA A 1 170 ? 25.866 6.535 -30.297 1.00 19.10 173 ALA A C 1
ATOM 1301 O O . ALA A 1 170 ? 26.902 7.179 -30.199 1.00 17.55 173 ALA A O 1
ATOM 1303 N N . LEU A 1 171 ? 25.627 5.720 -31.330 1.00 15.33 174 LEU A N 1
ATOM 1304 C CA . LEU A 1 171 ? 26.669 5.498 -32.351 1.00 14.09 174 LEU A CA 1
ATOM 1305 C C . LEU A 1 171 ? 27.263 6.798 -32.934 1.00 15.64 174 LEU A C 1
ATOM 1306 O O . LEU A 1 171 ? 28.482 6.881 -33.069 1.00 16.63 174 LEU A O 1
ATOM 1311 N N . PRO A 1 172 ? 26.421 7.799 -33.270 1.00 15.98 175 PRO A N 1
ATOM 1312 C CA . PRO A 1 172 ? 27.042 9.020 -33.819 1.00 16.55 175 PRO A CA 1
ATOM 1313 C C . PRO A 1 172 ? 28.086 9.642 -32.881 1.00 17.82 175 PRO A C 1
ATOM 1314 O O . PRO A 1 172 ? 29.135 10.108 -33.335 1.00 17.29 175 PRO A O 1
ATOM 1318 N N . ALA A 1 173 ? 27.818 9.613 -31.579 1.00 16.84 176 ALA A N 1
ATOM 1319 C CA . ALA A 1 173 ? 28.753 10.140 -30.588 1.00 16.84 176 ALA A CA 1
ATOM 1320 C C . ALA A 1 173 ? 29.998 9.278 -30.430 1.00 16.74 176 ALA A C 1
ATOM 1321 O O . ALA A 1 173 ? 31.098 9.778 -30.194 1.00 17.12 176 ALA A O 1
ATOM 1323 N N . PHE A 1 174 ? 29.840 7.964 -30.544 1.00 14.85 177 PHE A N 1
ATOM 1324 C CA . PHE A 1 174 ? 31.013 7.108 -30.544 1.00 13.94 177 PHE A CA 1
ATOM 1325 C C . PHE A 1 174 ? 31.902 7.406 -31.763 1.00 12.37 177 PHE A C 1
ATOM 1326 O O . PHE A 1 174 ? 33.133 7.398 -31.653 1.00 15.50 177 PHE A O 1
ATOM 1334 N N . GLN A 1 175 ? 31.263 7.637 -32.910 1.00 15.04 178 GLN A N 1
ATOM 1335 C CA . GLN A 1 175 ? 31.976 7.871 -34.162 1.00 14.25 178 GLN A CA 1
ATOM 1336 C C . GLN A 1 175 ? 32.837 9.127 -34.061 1.00 14.50 178 GLN A C 1
ATOM 1337 O O . GLN A 1 175 ? 34.006 9.114 -34.451 1.00 14.15 178 GLN A O 1
ATOM 1343 N N . THR A 1 176 ? 32.281 10.199 -33.514 1.00 15.93 179 THR A N 1
ATOM 1344 C CA . THR A 1 176 ? 33.066 11.433 -33.422 1.00 16.54 179 THR A CA 1
ATOM 1345 C C . THR A 1 176 ? 34.097 11.407 -32.292 1.00 19.01 179 THR A C 1
ATOM 1346 O O . THR A 1 176 ? 35.158 12.019 -32.399 1.00 19.62 179 THR A O 1
ATOM 1350 N N . ALA A 1 177 ? 33.819 10.705 -31.197 1.00 14.99 180 ALA A N 1
ATOM 1351 C CA . ALA A 1 177 ? 34.824 10.625 -30.141 1.00 15.40 180 ALA A CA 1
ATOM 1352 C C . ALA A 1 177 ? 36.025 9.781 -30.542 1.00 17.58 180 ALA A C 1
ATOM 1353 O O . ALA A 1 177 ? 37.157 10.060 -30.148 1.00 20.25 180 ALA A O 1
ATOM 1355 N N . TYR A 1 178 ? 35.782 8.732 -31.324 1.00 17.75 181 TYR A N 1
ATOM 1356 C CA . TYR A 1 178 ? 36.832 7.760 -31.554 1.00 15.64 181 TYR A CA 1
ATOM 1357 C C . TYR A 1 178 ? 37.322 7.745 -33.000 1.00 16.99 181 TYR A C 1
ATOM 1358 O O . TYR A 1 178 ? 38.167 6.933 -33.376 1.00 19.38 181 TYR A O 1
ATOM 1367 N N . GLY A 1 179 ? 36.817 8.677 -33.801 1.00 16.56 182 GLY A N 1
ATOM 1368 C CA . GLY A 1 179 ? 37.385 8.928 -35.117 1.00 15.77 182 GLY A CA 1
ATOM 1369 C C . GLY A 1 179 ? 37.107 7.900 -36.197 1.00 18.15 182 GLY A C 1
ATOM 1370 O O . GLY A 1 179 ? 38.003 7.562 -36.978 1.00 22.10 182 GLY A O 1
ATOM 1371 N N . PHE A 1 180 ? 35.873 7.421 -36.274 1.00 16.16 183 PHE A N 1
ATOM 1372 C CA . PHE A 1 180 ? 35.516 6.459 -37.316 1.00 16.84 183 PHE A CA 1
ATOM 1373 C C . PHE A 1 180 ? 34.084 6.652 -37.789 1.00 18.30 183 PHE A C 1
ATOM 1374 O O . PHE A 1 180 ? 33.258 7.267 -37.106 1.00 17.52 183 PHE A O 1
ATOM 1382 N N . THR A 1 181 ? 33.788 6.125 -38.971 1.00 18.49 184 THR A N 1
ATOM 1383 C CA A THR A 1 181 ? 32.423 6.057 -39.465 0.31 17.54 184 THR A CA 1
ATOM 1384 C CA B THR A 1 181 ? 32.408 6.035 -39.430 0.69 17.39 184 THR A CA 1
ATOM 1385 C C . THR A 1 181 ? 32.168 4.651 -40.000 1.00 23.59 184 THR A C 1
ATOM 1386 O O . THR A 1 181 ? 33.017 4.088 -40.688 1.00 27.51 184 THR A O 1
ATOM 1393 N N . LEU A 1 182 ? 31.013 4.089 -39.685 1.00 21.50 185 LEU A N 1
ATOM 1394 C CA . LEU A 1 182 ? 30.678 2.773 -40.207 1.00 22.18 185 LEU A CA 1
ATOM 1395 C C . LEU A 1 182 ? 29.877 2.900 -41.481 1.00 25.95 185 LEU A C 1
ATOM 1396 O O . LEU A 1 182 ? 28.897 3.646 -41.541 1.00 29.26 185 LEU A O 1
ATOM 1401 N N . LYS A 1 183 ? 30.297 2.158 -42.496 1.00 24.68 186 LYS A N 1
ATOM 1402 C CA . LYS A 1 183 ? 29.582 2.111 -43.761 1.00 27.72 186 LYS A CA 1
ATOM 1403 C C . LYS A 1 183 ? 28.364 1.207 -43.621 1.00 28.06 186 LYS A C 1
ATOM 1404 O O . LYS A 1 183 ? 28.282 0.414 -42.674 1.00 24.48 186 LYS A O 1
ATOM 1410 N N . PRO A 1 184 ? 27.404 1.331 -44.549 1.00 28.83 187 PRO A N 1
ATOM 1411 C CA . PRO A 1 184 ? 26.223 0.468 -44.514 1.00 28.90 187 PRO A CA 1
ATOM 1412 C C . PRO A 1 184 ? 26.553 -1.019 -44.391 1.00 26.14 187 PRO A C 1
ATOM 1413 O O . PRO A 1 184 ? 25.855 -1.711 -43.657 1.00 24.81 187 PRO A O 1
ATOM 1417 N N . ASP A 1 185 ? 27.603 -1.497 -45.054 1.00 22.99 188 ASP A N 1
ATOM 1418 C CA . ASP A 1 185 ? 27.908 -2.922 -44.997 1.00 21.34 188 ASP A CA 1
ATOM 1419 C C . ASP A 1 185 ? 28.694 -3.298 -43.737 1.00 25.54 188 ASP A C 1
ATOM 1420 O O . ASP A 1 185 ? 29.109 -4.449 -43.574 1.00 26.99 188 ASP A O 1
ATOM 1425 N N . GLN A 1 186 ? 28.872 -2.334 -42.832 1.00 19.42 189 GLN A N 1
ATOM 1426 C CA . GLN A 1 186 ? 29.493 -2.612 -41.540 1.00 17.60 189 GLN A CA 1
ATOM 1427 C C . GLN A 1 186 ? 28.461 -2.554 -40.405 1.00 16.95 189 GLN A C 1
ATOM 1428 O O . GLN A 1 186 ? 28.828 -2.529 -39.230 1.00 19.11 189 GLN A O 1
ATOM 1434 N N . LEU A 1 187 ? 27.183 -2.537 -40.771 1.00 17.57 190 LEU A N 1
ATOM 1435 C CA . LEU A 1 187 ? 26.096 -2.402 -39.795 1.00 17.79 190 LEU A CA 1
ATOM 1436 C C . LEU A 1 187 ? 24.966 -3.386 -40.030 1.00 19.37 190 LEU A C 1
ATOM 1437 O O . LEU A 1 187 ? 24.463 -3.517 -41.145 1.00 21.69 190 LEU A O 1
ATOM 1442 N N . ILE A 1 188 ? 24.556 -4.062 -38.965 1.00 15.31 191 ILE A N 1
ATOM 1443 C CA . ILE A 1 188 ? 23.310 -4.806 -38.944 1.00 16.07 191 ILE A CA 1
ATOM 1444 C C . ILE A 1 188 ? 22.403 -4.040 -37.991 1.00 18.95 191 ILE A C 1
ATOM 1445 O O . ILE A 1 188 ? 22.699 -3.939 -36.799 1.00 18.93 191 ILE A O 1
ATOM 1450 N N . THR A 1 189 ? 21.326 -3.475 -38.525 1.00 16.06 192 THR A N 1
ATOM 1451 C CA . THR A 1 189 ? 20.452 -2.619 -37.731 1.00 15.76 192 THR A CA 1
ATOM 1452 C C . THR A 1 189 ? 19.195 -3.369 -37.375 1.00 18.35 192 THR A C 1
ATOM 1453 O O . THR A 1 189 ? 18.462 -3.806 -38.257 1.00 17.46 192 THR A O 1
ATOM 1457 N N . LEU A 1 190 ? 18.951 -3.518 -36.076 1.00 15.71 193 LEU A N 1
ATOM 1458 C CA . LEU A 1 190 ? 17.810 -4.275 -35.595 1.00 14.11 193 LEU A CA 1
ATOM 1459 C C . LEU A 1 190 ? 16.695 -3.344 -35.135 1.00 18.72 193 LEU A C 1
ATOM 1460 O O . LEU A 1 190 ? 16.744 -2.796 -34.030 1.00 17.49 193 LEU A O 1
ATOM 1465 N N . SER A 1 191 ? 15.679 -3.182 -35.979 1.00 15.94 194 SER A N 1
ATOM 1466 C CA . SER A 1 191 ? 14.493 -2.441 -35.576 1.00 16.72 194 SER A CA 1
ATOM 1467 C C . SER A 1 191 ? 13.811 -3.165 -34.422 1.00 16.94 194 SER A C 1
ATOM 1468 O O . SER A 1 191 ? 13.532 -4.367 -34.504 1.00 17.39 194 SER A O 1
ATOM 1471 N N . GLY A 1 192 ? 13.550 -2.441 -33.336 1.00 17.24 195 GLY A N 1
ATOM 1472 C CA . GLY A 1 192 ? 12.929 -3.048 -32.171 1.00 20.08 195 GLY A CA 1
ATOM 1473 C C . GLY A 1 192 ? 13.837 -4.057 -31.482 1.00 18.32 195 GLY A C 1
ATOM 1474 O O . GLY A 1 192 ? 13.373 -4.883 -30.688 1.00 20.79 195 GLY A O 1
ATOM 1475 N N . GLY A 1 193 ? 15.129 -3.981 -31.766 1.00 18.03 196 GLY A N 1
ATOM 1476 C CA . GLY A 1 193 ? 16.084 -4.926 -31.214 1.00 16.34 196 GLY A CA 1
ATOM 1477 C C . GLY A 1 193 ? 16.537 -4.616 -29.797 1.00 1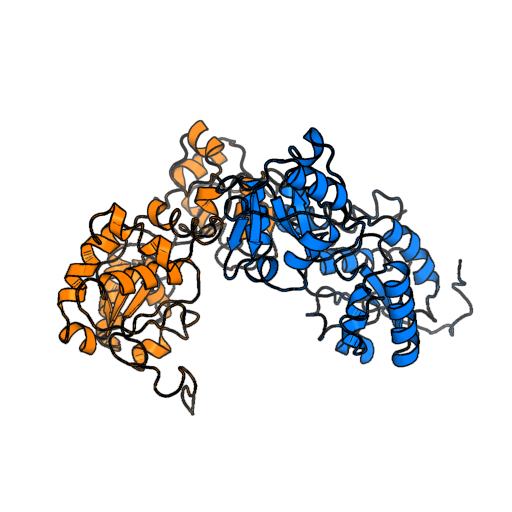9.58 196 GLY A C 1
ATOM 1478 O O . GLY A 1 193 ? 16.202 -3.574 -29.233 1.00 22.17 196 GLY A O 1
ATOM 1479 N N . ASP A 1 194 ? 17.288 -5.545 -29.218 1.00 16.11 197 ASP A N 1
ATOM 1480 C CA . ASP A 1 194 ? 17.799 -5.419 -27.854 1.00 17.04 197 ASP A CA 1
ATOM 1481 C C . ASP A 1 194 ? 19.188 -6.040 -27.761 1.00 17.36 197 ASP A C 1
ATOM 1482 O O . ASP A 1 194 ? 19.675 -6.623 -28.747 1.00 16.17 197 ASP A O 1
ATOM 1487 N N . THR A 1 195 ? 19.841 -5.922 -26.604 1.00 16.36 198 THR A N 1
ATOM 1488 C CA . THR A 1 195 ? 21.226 -6.399 -26.524 1.00 16.41 198 THR A CA 1
ATOM 1489 C C . THR A 1 195 ? 21.269 -7.921 -26.563 1.00 15.55 198 THR A C 1
ATOM 1490 O O . THR A 1 195 ? 22.283 -8.488 -26.963 1.00 16.93 198 THR A O 1
ATOM 1494 N N . ALA A 1 196 ? 20.189 -8.588 -26.171 1.00 15.97 199 ALA A N 1
ATOM 1495 C CA . ALA A 1 196 ? 20.188 -10.046 -26.294 1.00 15.79 199 ALA A CA 1
ATOM 1496 C C . ALA A 1 196 ? 20.407 -10.456 -27.752 1.00 17.23 199 ALA A C 1
ATOM 1497 O O . ALA A 1 196 ? 21.222 -11.340 -28.051 1.00 17.98 199 ALA A O 1
ATOM 1499 N N . ALA A 1 197 ? 19.703 -9.781 -28.659 1.00 16.79 200 ALA A N 1
ATOM 1500 C CA . ALA A 1 197 ? 19.779 -10.089 -30.085 1.00 13.51 200 ALA A CA 1
ATOM 1501 C C . ALA A 1 197 ? 21.108 -9.654 -30.682 1.00 15.93 200 ALA A C 1
ATOM 1502 O O . ALA A 1 197 ? 21.677 -10.356 -31.514 1.00 14.83 200 ALA A O 1
ATOM 1504 N N . THR A 1 198 ? 21.600 -8.486 -30.287 1.00 13.64 201 THR A N 1
ATOM 1505 C CA . THR A 1 198 ? 22.855 -8.027 -30.882 1.00 13.74 201 THR A CA 1
ATOM 1506 C C . THR A 1 198 ? 24.007 -8.914 -30.412 1.00 13.91 201 THR A C 1
ATOM 1507 O O . THR A 1 198 ? 24.883 -9.270 -31.198 1.00 14.14 201 THR A O 1
ATOM 1511 N N . ILE A 1 199 ? 24.001 -9.288 -29.132 1.00 13.92 202 ILE A N 1
ATOM 1512 C CA . ILE A 1 199 ? 25.019 -10.188 -28.610 1.00 12.84 202 ILE A CA 1
ATOM 1513 C C . ILE A 1 199 ? 24.955 -11.537 -29.332 1.00 14.19 202 ILE A C 1
ATOM 1514 O O . ILE A 1 199 ? 25.991 -12.083 -29.728 1.00 15.22 202 ILE A O 1
ATOM 1519 N N . ALA A 1 200 ? 23.744 -12.055 -29.532 1.00 14.20 203 ALA A N 1
ATOM 1520 C CA . ALA A 1 200 ? 23.591 -13.345 -30.210 1.00 16.18 203 ALA A CA 1
ATOM 1521 C C . ALA A 1 200 ? 24.045 -13.267 -31.660 1.00 16.78 203 ALA A C 1
ATOM 1522 O O . ALA A 1 200 ? 24.647 -14.212 -32.177 1.00 16.83 203 ALA A O 1
ATOM 1524 N N . ALA A 1 201 ? 23.758 -12.150 -32.328 1.00 15.44 204 ALA A N 1
ATOM 1525 C CA . ALA A 1 201 ? 24.209 -11.985 -33.709 1.00 15.74 204 ALA A CA 1
ATOM 1526 C C . ALA A 1 201 ? 25.731 -12.047 -33.792 1.00 17.21 204 ALA A C 1
ATOM 1527 O O . ALA A 1 201 ? 26.287 -12.719 -34.668 1.00 16.94 204 ALA A O 1
ATOM 1529 N N . ALA A 1 202 ? 26.409 -11.351 -32.882 1.00 15.24 205 ALA A N 1
ATOM 1530 C CA . ALA A 1 202 ? 27.873 -11.360 -32.870 1.00 14.15 205 ALA A CA 1
ATOM 1531 C C . ALA A 1 202 ? 28.424 -12.723 -32.449 1.00 16.39 205 ALA A C 1
ATOM 1532 O O . ALA A 1 202 ? 29.430 -13.178 -33.001 1.00 18.32 205 ALA A O 1
ATOM 1534 N N . ALA A 1 203 ? 27.773 -13.365 -31.478 1.00 15.31 206 ALA A N 1
ATOM 1535 C CA . ALA A 1 203 ? 28.208 -14.678 -30.999 1.00 16.85 206 ALA A CA 1
ATOM 1536 C C . ALA A 1 203 ? 28.127 -15.710 -32.105 1.00 18.21 206 ALA A C 1
ATOM 1537 O O . ALA A 1 203 ? 28.973 -16.606 -32.189 1.00 20.19 206 ALA A O 1
ATOM 1539 N N . ASN A 1 204 ? 27.117 -15.575 -32.957 1.00 18.61 207 ASN A N 1
ATOM 1540 C CA . ASN A 1 204 ? 26.894 -16.534 -34.032 1.00 19.65 207 ASN A CA 1
ATOM 1541 C C . ASN A 1 204 ? 27.410 -16.080 -35.381 1.00 20.36 207 ASN A C 1
ATOM 1542 O O . ASN A 1 204 ? 27.266 -16.801 -36.373 1.00 22.37 207 ASN A O 1
ATOM 1547 N N . GLN A 1 205 ? 27.997 -14.884 -35.411 1.00 18.06 208 GLN A N 1
ATOM 1548 C CA . GLN A 1 205 ? 28.483 -14.266 -36.647 1.00 19.85 208 GLN A CA 1
ATOM 1549 C C . GLN A 1 205 ? 27.401 -14.223 -37.721 1.00 19.51 208 GLN A C 1
ATOM 1550 O O . GLN A 1 205 ? 27.646 -14.464 -38.912 1.00 20.84 208 GLN A O 1
ATOM 1556 N N . THR A 1 206 ? 26.190 -13.891 -37.291 1.00 15.72 209 THR A N 1
ATOM 1557 C CA . THR A 1 206 ? 25.062 -13.804 -38.202 1.00 16.15 209 THR A CA 1
ATOM 1558 C C . THR A 1 206 ? 25.305 -12.663 -39.177 1.00 19.19 209 THR A C 1
ATOM 1559 O O . THR A 1 206 ? 25.570 -11.539 -38.757 1.00 19.67 209 THR A O 1
ATOM 1563 N N . ASN A 1 207 ? 25.237 -12.965 -40.470 1.00 20.76 210 ASN A N 1
ATOM 1564 C CA . ASN A 1 207 ? 25.567 -12.003 -41.522 1.00 22.65 210 ASN A CA 1
ATOM 1565 C C . ASN A 1 207 ? 26.926 -11.343 -41.323 1.00 21.81 210 ASN A C 1
ATOM 1566 O O . ASN A 1 207 ? 27.113 -10.173 -41.670 1.00 24.15 210 ASN A O 1
ATOM 1571 N N . GLY A 1 208 ? 27.872 -12.089 -40.764 1.00 18.93 211 GLY A N 1
ATOM 1572 C CA . GLY A 1 208 ? 29.229 -11.606 -40.594 1.00 21.55 211 GLY A CA 1
ATOM 1573 C C . GLY A 1 208 ? 29.471 -10.736 -39.373 1.00 19.82 211 GLY A C 1
ATOM 1574 O O . GLY A 1 208 ? 30.568 -10.203 -39.205 1.00 20.21 211 GLY A O 1
ATOM 1575 N N . ALA A 1 209 ? 28.462 -10.611 -38.510 1.00 17.52 212 ALA A N 1
ATOM 1576 C CA . ALA A 1 209 ? 28.590 -9.797 -37.299 1.00 18.74 212 ALA A CA 1
ATOM 1577 C C . ALA A 1 209 ? 29.786 -10.205 -36.450 1.00 20.58 212 ALA A C 1
ATOM 1578 O O . ALA A 1 209 ? 29.979 -11.396 -36.172 1.00 19.63 212 ALA A O 1
ATOM 1580 N N . ASN A 1 210 ? 30.600 -9.232 -36.043 1.00 14.92 213 ASN A N 1
ATOM 1581 C CA . ASN A 1 210 ? 31.665 -9.530 -35.094 1.00 16.29 213 ASN A CA 1
ATOM 1582 C C . ASN A 1 210 ? 31.732 -8.540 -33.940 1.00 15.99 213 ASN A C 1
ATOM 1583 O O . ASN A 1 210 ? 32.654 -8.582 -33.126 1.00 17.80 213 ASN A O 1
ATOM 1588 N N . ALA A 1 211 ? 30.719 -7.679 -33.852 1.00 14.84 214 ALA A N 1
ATOM 1589 C CA . ALA A 1 211 ? 30.624 -6.721 -32.760 1.00 16.73 214 ALA A CA 1
ATOM 1590 C C . ALA A 1 211 ? 29.160 -6.484 -32.423 1.00 12.73 214 ALA A C 1
ATOM 1591 O O . ALA A 1 211 ? 28.275 -6.641 -33.275 1.00 15.31 214 ALA A O 1
ATOM 1593 N N . ALA A 1 212 ? 28.908 -6.111 -31.171 1.00 13.06 215 ALA A N 1
ATOM 1594 C CA . ALA A 1 212 ? 27.539 -5.944 -30.706 1.00 13.80 215 ALA A CA 1
ATOM 1595 C C . ALA A 1 212 ? 27.379 -4.757 -29.771 1.00 13.12 215 ALA A C 1
ATOM 1596 O O . ALA A 1 212 ? 28.226 -4.498 -28.924 1.00 13.88 215 ALA A O 1
ATOM 1598 N N . MET A 1 213 ? 26.264 -4.050 -29.944 1.00 14.44 216 MET A N 1
ATOM 1599 C CA . MET A 1 213 ? 25.726 -3.170 -28.916 1.00 14.13 216 MET A CA 1
ATOM 1600 C C . MET A 1 213 ? 25.512 -3.952 -27.626 1.00 14.21 216 MET A C 1
ATOM 1601 O O . MET A 1 213 ? 24.890 -5.016 -27.646 1.00 16.05 216 MET A O 1
ATOM 1606 N N . VAL A 1 214 ? 26.040 -3.444 -26.517 1.00 12.37 217 VAL A N 1
ATOM 1607 C CA . VAL A 1 214 ? 25.850 -4.087 -25.207 1.00 12.77 217 VAL A CA 1
ATOM 1608 C C . VAL A 1 214 ? 25.650 -3.066 -24.099 1.00 16.75 217 VAL A C 1
ATOM 1609 O O . VAL A 1 214 ? 25.843 -1.872 -24.303 1.00 14.72 217 VAL A O 1
ATOM 1613 N N . TYR A 1 215 ? 25.273 -3.545 -22.913 1.00 14.61 218 TYR A N 1
ATOM 1614 C CA . TYR A 1 215 ? 25.595 -2.817 -21.685 1.00 15.79 218 TYR A CA 1
ATOM 1615 C C . TYR A 1 215 ? 26.764 -3.542 -21.035 1.00 16.19 218 TYR A C 1
ATOM 1616 O O . TYR A 1 215 ? 26.876 -4.766 -21.136 1.00 16.46 218 TYR A O 1
ATOM 1625 N N . GLY A 1 216 ? 27.635 -2.786 -20.372 1.00 14.50 219 GLY A N 1
ATOM 1626 C CA . GLY A 1 216 ? 28.942 -3.283 -19.965 1.00 16.44 219 GLY A CA 1
ATOM 1627 C C . GLY A 1 216 ? 28.991 -4.601 -19.219 1.00 15.93 219 GLY A C 1
ATOM 1628 O O . GLY A 1 216 ? 29.900 -5.403 -19.441 1.00 15.66 219 GLY A O 1
ATOM 1629 N N . THR A 1 217 ? 28.016 -4.838 -18.348 1.00 16.45 220 THR A N 1
ATOM 1630 C CA . THR A 1 217 ? 28.034 -6.076 -17.565 1.00 16.15 220 THR A CA 1
ATOM 1631 C C . THR A 1 217 ? 26.924 -7.047 -17.955 1.00 19.90 220 THR A C 1
ATOM 1632 O O . THR A 1 217 ? 26.626 -7.971 -17.193 1.00 18.29 220 THR A O 1
ATOM 1636 N N . ASP A 1 218 ? 26.332 -6.860 -19.134 1.00 16.28 221 ASP A N 1
ATOM 1637 C CA . ASP A 1 218 ? 25.297 -7.781 -19.636 1.00 15.38 221 ASP A CA 1
ATOM 1638 C C . ASP A 1 218 ? 25.703 -9.240 -19.458 1.00 16.26 221 ASP A C 1
ATOM 1639 O O . ASP A 1 218 ? 26.823 -9.628 -19.809 1.00 17.79 221 ASP A O 1
ATOM 1644 N N . GLY A 1 219 ? 24.781 -10.044 -18.933 1.00 18.05 222 GLY A N 1
ATOM 1645 C CA . GLY A 1 219 ? 25.069 -11.445 -18.662 1.00 19.95 222 GLY A CA 1
ATOM 1646 C C . GLY A 1 219 ? 25.360 -12.296 -19.885 1.00 20.34 222 GLY A C 1
ATOM 1647 O O . GLY A 1 219 ? 25.886 -13.396 -19.763 1.00 21.05 222 GLY A O 1
ATOM 1648 N N . GLY A 1 220 ? 25.027 -11.805 -21.071 1.00 16.85 223 GLY A N 1
ATOM 1649 C CA . GLY A 1 220 ? 25.292 -12.570 -22.272 1.00 18.03 223 GLY A CA 1
ATOM 1650 C C . GLY A 1 220 ? 26.716 -12.465 -22.778 1.00 17.57 223 GLY A C 1
ATOM 1651 O O . GLY A 1 220 ? 27.158 -13.300 -23.556 1.00 17.28 223 GLY A O 1
ATOM 1652 N N . ILE A 1 221 ? 27.446 -11.447 -22.330 1.00 15.98 224 ILE A N 1
ATOM 1653 C CA . ILE A 1 221 ? 28.745 -11.122 -22.929 1.00 15.43 224 ILE A CA 1
ATOM 1654 C C . ILE A 1 221 ? 29.817 -12.200 -22.746 1.00 19.06 224 ILE A C 1
ATOM 1655 O O . ILE A 1 221 ? 30.381 -12.696 -23.727 1.00 17.64 224 ILE A O 1
ATOM 1660 N N . ALA A 1 222 ? 30.094 -12.561 -21.495 1.00 19.81 225 ALA A N 1
ATOM 1661 C CA . ALA A 1 222 ? 31.129 -13.552 -21.216 1.00 19.69 225 ALA A CA 1
ATOM 1662 C C . ALA A 1 222 ? 30.771 -14.949 -21.770 1.00 19.01 225 ALA A C 1
ATOM 1663 O O . ALA A 1 222 ? 31.599 -15.555 -22.454 1.00 19.45 225 ALA A O 1
ATOM 1665 N N . PRO A 1 223 ? 29.545 -15.453 -21.508 1.00 16.81 226 PRO A N 1
ATOM 1666 C CA . PRO A 1 223 ? 29.201 -16.758 -22.097 1.00 20.48 226 PRO A CA 1
ATOM 1667 C C . PRO A 1 223 ? 29.265 -16.793 -23.622 1.00 21.41 226 PRO A C 1
ATOM 1668 O O . PRO A 1 223 ? 29.497 -17.864 -24.189 1.00 20.31 226 PRO A O 1
ATOM 1672 N N . SER A 1 224 ? 29.076 -15.646 -24.280 1.00 17.44 227 SER A N 1
ATOM 1673 C CA . SER A 1 224 ? 29.063 -15.599 -25.738 1.00 14.95 227 SER A CA 1
ATOM 1674 C C . SER A 1 224 ? 30.430 -15.338 -26.359 1.00 19.75 227 SER A C 1
ATOM 1675 O O . SER A 1 224 ? 30.549 -15.242 -27.584 1.00 20.53 227 SER A O 1
ATOM 1678 N N . GLY A 1 225 ? 31.453 -15.222 -25.521 1.00 17.39 228 GLY A N 1
ATOM 1679 C CA . GLY A 1 225 ? 32.806 -15.046 -26.008 1.00 19.17 228 GLY A CA 1
ATOM 1680 C C . GLY A 1 225 ? 33.041 -13.671 -26.593 1.00 20.35 228 GLY A C 1
ATOM 1681 O O . GLY A 1 225 ? 33.787 -13.522 -27.550 1.00 18.39 228 GLY A O 1
ATOM 1682 N N . LEU A 1 226 ? 32.386 -12.670 -26.019 1.00 16.61 229 LEU A N 1
ATOM 1683 C CA . LEU A 1 226 ? 32.631 -11.291 -26.434 1.00 16.22 229 LEU A CA 1
ATOM 1684 C C . LEU A 1 226 ? 33.450 -10.543 -25.394 1.00 19.08 229 LEU A C 1
ATOM 1685 O O . LEU A 1 226 ? 33.553 -10.961 -24.242 1.00 19.05 229 LEU A O 1
ATOM 1690 N N . VAL A 1 227 ? 34.034 -9.419 -25.808 1.00 16.65 230 VAL A N 1
ATOM 1691 C CA A VAL A 1 227 ? 34.786 -8.598 -24.879 0.51 16.40 230 VAL A CA 1
ATOM 1692 C CA B VAL A 1 227 ? 34.852 -8.585 -24.941 0.49 16.47 230 VAL A CA 1
ATOM 1693 C C . VAL A 1 227 ? 34.415 -7.132 -25.076 1.00 15.12 230 VAL A C 1
ATOM 1694 O O . VAL A 1 227 ? 34.378 -6.610 -26.190 1.00 17.10 230 VAL A O 1
ATOM 1701 N N . VAL A 1 228 ? 34.077 -6.490 -23.970 1.00 14.66 231 VAL A N 1
ATOM 1702 C CA . VAL A 1 228 ? 33.705 -5.077 -24.003 1.00 16.87 231 VAL A CA 1
ATOM 1703 C C . VAL A 1 228 ? 34.928 -4.187 -24.197 1.00 16.20 231 VAL A C 1
ATOM 1704 O O . VAL A 1 228 ? 35.928 -4.335 -23.508 1.00 18.28 231 VAL A O 1
ATOM 1708 N N . LEU A 1 229 ? 34.834 -3.253 -25.140 1.00 15.51 232 LEU A N 1
ATOM 1709 C CA . LEU A 1 229 ? 35.923 -2.312 -25.361 1.00 18.92 232 LEU A CA 1
ATOM 1710 C C . LEU A 1 229 ? 35.732 -1.114 -24.451 1.00 16.82 232 LEU A C 1
ATOM 1711 O O . LEU A 1 229 ? 34.651 -0.535 -24.385 1.00 19.32 232 LEU A O 1
ATOM 1716 N N . GLU A 1 230 ? 36.797 -0.753 -23.745 1.00 18.69 233 GLU A N 1
ATOM 1717 C CA . GLU A 1 230 ? 36.743 0.334 -22.779 1.00 17.56 233 GLU A CA 1
ATOM 1718 C C . GLU A 1 230 ? 36.342 1.661 -23.420 1.00 19.90 233 GLU A C 1
ATOM 1719 O O . GLU A 1 230 ? 36.901 2.061 -24.440 1.00 20.60 233 GLU A O 1
ATOM 1725 N N . ASP A 1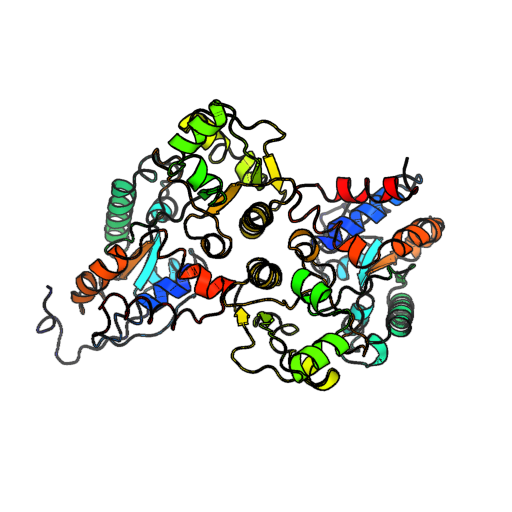 231 ? 35.367 2.326 -22.808 1.00 21.48 234 ASP A N 1
ATOM 1726 C CA . ASP A 1 231 ? 34.929 3.662 -23.208 1.00 18.59 234 ASP A CA 1
ATOM 1727 C C . ASP A 1 231 ? 35.928 4.661 -22.623 1.00 19.84 234 ASP A C 1
ATOM 1728 O O . ASP A 1 231 ? 35.607 5.387 -21.681 1.00 22.78 234 ASP A O 1
ATOM 1733 N N . ASP A 1 232 ? 37.140 4.683 -23.176 1.00 19.47 235 ASP A N 1
ATOM 1734 C CA . ASP A 1 232 ? 38.246 5.397 -22.530 1.00 20.89 235 ASP A CA 1
ATOM 1735 C C . ASP A 1 232 ? 38.090 6.914 -22.573 1.00 21.79 235 ASP A C 1
ATOM 1736 O O . ASP A 1 232 ? 38.681 7.620 -21.757 1.00 26.95 235 ASP A O 1
ATOM 1741 N N . LYS A 1 233 ? 37.282 7.417 -23.497 1.00 22.50 236 LYS A N 1
ATOM 1742 C CA . LYS A 1 233 ? 36.993 8.842 -23.534 1.00 21.66 236 LYS A CA 1
ATOM 1743 C C . LYS A 1 233 ? 35.625 9.168 -22.923 1.00 23.90 236 LYS A C 1
ATOM 1744 O O . LYS A 1 233 ? 35.168 10.307 -22.980 1.00 27.39 236 LYS A O 1
ATOM 1750 N N . HIS A 1 234 ? 34.983 8.153 -22.341 1.00 21.04 237 HIS A N 1
ATOM 1751 C CA . HIS A 1 234 ? 33.669 8.279 -21.706 1.00 19.49 237 HIS A CA 1
ATOM 1752 C C . HIS A 1 234 ? 32.645 9.076 -22.497 1.00 20.03 237 HIS A C 1
ATOM 1753 O O . HIS A 1 234 ? 32.202 10.147 -22.084 1.00 22.46 237 HIS A O 1
ATOM 1760 N N . VAL A 1 235 ? 32.267 8.524 -23.640 1.00 21.35 238 VAL A N 1
ATOM 1761 C CA . VAL A 1 235 ? 31.174 9.037 -24.437 1.00 20.81 238 VAL A CA 1
ATOM 1762 C C . VAL A 1 235 ? 29.842 8.875 -23.719 1.00 19.10 238 VAL A C 1
ATOM 1763 O O . VAL A 1 235 ? 28.967 9.729 -23.809 1.00 20.18 238 VAL A O 1
ATOM 1767 N N . GLN A 1 236 ? 29.699 7.768 -22.993 1.00 18.65 239 GLN A N 1
ATOM 1768 C CA . GLN A 1 236 ? 28.465 7.496 -22.279 1.00 18.25 239 GLN A CA 1
ATOM 1769 C C . GLN A 1 236 ? 28.558 7.919 -20.819 1.00 13.78 239 GLN A C 1
ATOM 1770 O O . GLN A 1 236 ? 29.646 7.939 -20.244 1.00 15.70 239 GLN A O 1
ATOM 1776 N N . PRO A 1 237 ? 27.407 8.240 -20.215 1.00 14.72 240 PRO A N 1
ATOM 1777 C CA . PRO A 1 237 ? 27.411 8.485 -18.770 1.00 14.85 240 PRO A CA 1
ATOM 1778 C C . PRO A 1 237 ? 27.869 7.225 -18.055 1.00 14.94 240 PRO A C 1
ATOM 1779 O O . PRO A 1 237 ? 27.718 6.125 -18.591 1.00 16.00 240 PRO A O 1
ATOM 1783 N N . VAL A 1 238 ? 28.435 7.409 -16.874 1.00 16.05 241 VAL A N 1
ATOM 1784 C CA . VAL A 1 238 ? 29.031 6.322 -16.119 1.00 13.89 241 VAL A CA 1
ATOM 1785 C C . VAL A 1 238 ? 27.989 5.745 -15.168 1.00 14.62 241 VAL A C 1
ATOM 1786 O O . VAL A 1 238 ? 27.314 6.490 -14.468 1.00 15.83 241 VAL A O 1
ATOM 1790 N N . TYR A 1 239 ? 27.860 4.419 -15.150 1.00 15.06 242 TYR A N 1
ATOM 1791 C CA . TYR A 1 239 ? 26.920 3.755 -14.242 1.00 14.10 242 TYR A CA 1
ATOM 1792 C C . TYR A 1 239 ? 27.664 2.697 -13.442 1.00 13.35 242 TYR A C 1
ATOM 1793 O O . TYR A 1 239 ? 27.695 1.525 -13.827 1.00 15.93 242 TYR A O 1
ATOM 1802 N N . GLN A 1 240 ? 28.308 3.129 -12.358 1.00 12.32 243 GLN A N 1
ATOM 1803 C CA . GLN A 1 240 ? 28.992 2.202 -11.458 1.00 14.59 243 GLN A CA 1
ATOM 1804 C C . GLN A 1 240 ? 28.042 1.856 -10.339 1.00 13.05 243 GLN A C 1
ATOM 1805 O O . GLN A 1 240 ? 27.494 2.762 -9.716 1.00 12.76 243 GLN A O 1
ATOM 1811 N N . PRO A 1 241 ? 27.855 0.554 -10.063 1.00 12.47 244 PRO A N 1
ATOM 1812 C CA . PRO A 1 241 ? 26.989 0.187 -8.935 1.00 13.33 244 PRO A CA 1
ATOM 1813 C C . PRO A 1 241 ? 27.668 0.356 -7.579 1.00 13.07 244 PRO A C 1
ATOM 1814 O O . PRO A 1 241 ? 28.857 0.048 -7.406 1.00 14.49 244 PRO A O 1
ATOM 1818 N N . ALA A 1 242 ? 26.905 0.858 -6.615 1.00 12.10 245 ALA A N 1
ATOM 1819 C CA . ALA A 1 242 ? 27.382 1.008 -5.245 1.00 12.80 245 ALA A CA 1
ATOM 1820 C C . ALA A 1 242 ? 26.258 0.660 -4.292 1.00 14.64 245 ALA A C 1
ATOM 1821 O O . ALA A 1 242 ? 25.090 0.902 -4.599 1.00 13.98 245 ALA A O 1
ATOM 1823 N N . PRO A 1 243 ? 26.591 0.097 -3.128 1.00 14.20 246 PRO A N 1
ATOM 1824 C CA . PRO A 1 243 ? 25.524 -0.024 -2.131 1.00 11.38 246 PRO A CA 1
ATOM 1825 C C . PRO A 1 243 ? 25.155 1.356 -1.633 1.00 12.40 246 PRO A C 1
ATOM 1826 O O . PRO A 1 243 ? 26.049 2.159 -1.363 1.00 15.37 246 PRO A O 1
ATOM 1830 N N . ILE A 1 244 ? 23.866 1.645 -1.522 1.00 13.01 247 ILE A N 1
ATOM 1831 C CA . ILE A 1 244 ? 23.448 2.908 -0.912 1.00 12.02 247 ILE A CA 1
ATOM 1832 C C . ILE A 1 244 ? 22.499 2.559 0.229 1.00 14.42 247 ILE A C 1
ATOM 1833 O O . ILE A 1 244 ? 21.687 1.633 0.110 1.00 13.46 247 ILE A O 1
ATOM 1838 N N . ILE A 1 245 ? 22.658 3.256 1.351 1.00 13.11 248 ILE A N 1
ATOM 1839 C CA . ILE A 1 245 ? 22.050 2.828 2.601 1.00 14.16 248 ILE A CA 1
ATOM 1840 C C . ILE A 1 245 ? 21.473 4.012 3.367 1.00 15.19 248 ILE A C 1
ATOM 1841 O O . ILE A 1 245 ? 22.069 5.093 3.418 1.00 15.90 248 ILE A O 1
ATOM 1846 N N . ARG A 1 246 ? 20.306 3.812 3.961 1.00 14.36 249 ARG A N 1
ATOM 1847 C CA . ARG A 1 246 ? 19.741 4.862 4.799 1.00 13.52 249 ARG A CA 1
ATOM 1848 C C . ARG A 1 246 ? 20.655 5.170 5.974 1.00 15.37 249 ARG A C 1
ATOM 1849 O O . ARG A 1 246 ? 21.137 4.259 6.648 1.00 15.46 249 ARG A O 1
ATOM 1857 N N . GLU A 1 247 ? 20.906 6.456 6.220 1.00 15.55 250 GLU A N 1
ATOM 1858 C CA . GLU A 1 247 ? 21.817 6.839 7.303 1.00 16.89 250 GLU A CA 1
ATOM 1859 C C . GLU A 1 247 ? 21.355 6.313 8.662 1.00 16.25 250 GLU A C 1
ATOM 1860 O O . GLU A 1 247 ? 22.175 5.941 9.497 1.00 19.07 250 GLU A O 1
ATOM 1866 N N . GLU A 1 248 ? 20.043 6.287 8.878 1.00 18.04 251 GLU A N 1
ATOM 1867 C CA . GLU A 1 248 ? 19.495 5.803 10.152 1.00 21.47 251 GLU A CA 1
ATOM 1868 C C . GLU A 1 248 ? 19.950 4.381 10.465 1.00 21.46 251 GLU A C 1
ATOM 1869 O O . GLU A 1 248 ? 20.160 4.027 11.623 1.00 23.20 251 GLU A O 1
ATOM 1871 N N . VAL A 1 249 ? 20.103 3.569 9.424 1.00 16.43 252 VAL A N 1
ATOM 1872 C CA . VAL A 1 249 ? 20.573 2.200 9.569 1.00 16.38 252 VAL A CA 1
ATOM 1873 C C . VAL A 1 249 ? 22.102 2.147 9.727 1.00 17.22 252 VAL A C 1
ATOM 1874 O O . VAL A 1 249 ? 22.635 1.494 10.622 1.00 17.25 252 VAL A O 1
ATOM 1878 N N . LEU A 1 250 ? 22.812 2.858 8.860 1.00 14.90 253 LEU A N 1
ATOM 1879 C CA . LEU A 1 250 ? 24.267 2.860 8.923 1.00 14.59 253 LEU A CA 1
ATOM 1880 C C . LEU A 1 250 ? 24.807 3.340 10.270 1.00 18.97 253 LEU A C 1
ATOM 1881 O O . LEU A 1 250 ? 25.786 2.802 10.767 1.00 18.28 253 LEU A O 1
ATOM 1886 N N . LYS A 1 251 ? 24.164 4.332 10.878 1.00 19.16 254 LYS A N 1
ATOM 1887 C CA A LYS A 1 251 ? 24.591 4.885 12.163 0.58 20.74 254 LYS A CA 1
ATOM 1888 C CA B LYS A 1 251 ? 24.698 4.856 12.130 0.42 20.67 254 LYS A CA 1
ATOM 1889 C C . LYS A 1 251 ? 24.609 3.843 13.277 1.00 20.63 254 LYS A C 1
ATOM 1890 O O . LYS A 1 251 ? 25.338 3.977 14.259 1.00 22.32 254 LYS A O 1
ATOM 1901 N N . LYS A 1 252 ? 23.769 2.818 13.142 1.00 16.53 255 LYS A N 1
ATOM 1902 C CA . LYS A 1 252 ? 23.691 1.775 14.165 1.00 17.04 255 LYS A CA 1
ATOM 1903 C C . LYS A 1 252 ? 24.683 0.643 13.922 1.00 19.99 255 LYS A C 1
ATOM 1904 O O . LYS A 1 252 ? 25.184 0.037 14.867 1.00 21.61 255 LYS A O 1
ATOM 1910 N N . ASP A 1 253 ? 24.948 0.359 12.651 1.00 17.01 256 ASP A N 1
ATOM 1911 C CA . ASP A 1 253 ? 25.927 -0.662 12.261 1.00 15.65 256 ASP A CA 1
ATOM 1912 C C . ASP A 1 253 ? 26.929 -0.052 11.279 1.00 15.58 256 ASP A C 1
ATOM 1913 O O . ASP A 1 253 ? 26.953 -0.421 10.103 1.00 16.96 256 ASP A O 1
ATOM 1918 N N . PRO A 1 254 ? 27.747 0.899 11.749 1.00 16.06 257 PRO A N 1
ATOM 1919 C CA . PRO A 1 254 ? 28.606 1.614 10.794 1.00 15.89 257 PRO A CA 1
ATOM 1920 C C . PRO A 1 254 ? 29.672 0.738 10.155 1.00 16.85 257 PRO A C 1
ATOM 1921 O O . PRO A 1 254 ? 30.208 1.123 9.115 1.00 18.15 257 PRO A O 1
ATOM 1925 N N . LYS A 1 255 ? 29.947 -0.433 10.728 1.00 15.47 258 LYS A N 1
ATOM 1926 C CA . LYS A 1 255 ? 30.928 -1.339 10.139 1.00 15.16 258 LYS A CA 1
ATOM 1927 C C . LYS A 1 255 ? 30.513 -1.841 8.751 1.00 15.20 258 LYS A C 1
ATOM 1928 O O . LYS A 1 255 ? 31.341 -2.377 8.018 1.00 16.34 258 LYS A O 1
ATOM 1934 N N . ILE A 1 256 ? 29.245 -1.658 8.386 1.00 14.61 259 ILE A N 1
ATOM 1935 C CA . ILE A 1 256 ? 28.772 -2.072 7.070 1.00 15.36 259 ILE A CA 1
ATOM 1936 C C . ILE A 1 256 ? 29.627 -1.431 5.978 1.00 15.27 259 ILE A C 1
ATOM 1937 O O . ILE A 1 256 ? 29.948 -2.063 4.963 1.00 15.54 259 ILE A O 1
ATOM 1942 N N . GLU A 1 257 ? 30.028 -0.183 6.211 1.00 15.52 260 GLU A N 1
ATOM 1943 C CA . GLU A 1 257 ? 30.854 0.530 5.242 1.00 18.91 260 GLU A CA 1
ATOM 1944 C C . GLU A 1 257 ? 32.166 -0.206 4.944 1.00 18.07 260 GLU A C 1
ATOM 1945 O O . GLU A 1 257 ? 32.444 -0.523 3.786 1.00 18.49 260 GLU A O 1
ATOM 1951 N N . GLU A 1 258 ? 32.966 -0.518 5.964 1.00 16.57 261 GLU A N 1
ATOM 1952 C CA . GLU A 1 258 ? 34.239 -1.174 5.656 1.00 20.73 261 GLU A CA 1
ATOM 1953 C C . GLU A 1 258 ? 34.051 -2.628 5.238 1.00 16.65 261 GLU A C 1
ATOM 1954 O O . GLU A 1 258 ? 34.907 -3.185 4.549 1.00 19.29 261 GLU A O 1
ATOM 1960 N N . LEU A 1 259 ? 32.944 -3.254 5.641 1.00 15.69 262 LEU A N 1
ATOM 1961 C CA . LEU A 1 259 ? 32.688 -4.626 5.221 1.00 16.58 262 LEU A CA 1
ATOM 1962 C C . LEU A 1 259 ? 32.427 -4.712 3.722 1.00 16.62 262 LEU A C 1
ATOM 1963 O O . LEU A 1 259 ? 32.849 -5.665 3.061 1.00 17.34 262 LEU A O 1
ATOM 1968 N N . LEU A 1 260 ? 31.735 -3.718 3.179 1.00 14.71 263 LEU A N 1
ATOM 1969 C CA . LEU A 1 260 ? 31.356 -3.782 1.776 1.00 14.51 263 LEU A CA 1
ATOM 1970 C C . LEU A 1 260 ? 32.393 -3.144 0.850 1.00 14.13 263 LEU A C 1
ATOM 1971 O O . LEU A 1 260 ? 32.325 -3.328 -0.364 1.00 14.86 263 LEU A O 1
ATOM 1976 N N . LYS A 1 261 ? 33.351 -2.416 1.419 1.00 15.23 264 LYS A N 1
ATOM 1977 C CA . LYS A 1 261 ? 34.323 -1.687 0.600 1.00 14.18 264 LYS A CA 1
ATOM 1978 C C . LYS A 1 261 ? 35.216 -2.618 -0.250 1.00 15.82 264 LYS A C 1
ATOM 1979 O O . LYS A 1 261 ? 35.205 -2.499 -1.469 1.00 15.95 264 LYS A O 1
ATOM 1985 N N . PRO A 1 262 ? 35.965 -3.568 0.372 1.00 14.45 265 PRO A N 1
ATOM 1986 C CA . PRO A 1 262 ? 36.809 -4.402 -0.491 1.00 16.21 265 PRO A CA 1
ATOM 1987 C C . PRO A 1 262 ? 36.003 -5.353 -1.375 1.00 16.72 265 PRO A C 1
ATOM 1988 O O . PRO A 1 262 ? 36.466 -5.763 -2.440 1.00 17.63 265 PRO A O 1
ATOM 1992 N N . VAL A 1 263 ? 34.789 -5.673 -0.934 1.00 15.25 266 VAL A N 1
ATOM 1993 C CA . VAL A 1 263 ? 33.893 -6.515 -1.702 1.00 14.08 266 VAL A CA 1
ATOM 1994 C C . VAL A 1 263 ? 33.554 -5.851 -3.034 1.00 13.54 266 VAL A C 1
ATOM 1995 O O . VAL A 1 263 ? 33.710 -6.445 -4.105 1.00 15.43 266 VAL A O 1
ATOM 1999 N N . PHE A 1 264 ? 33.107 -4.604 -2.981 1.00 13.91 267 PHE A N 1
ATOM 2000 C CA . PHE A 1 264 ? 32.731 -3.943 -4.224 1.00 13.54 267 PHE A CA 1
ATOM 2001 C C . PHE A 1 264 ? 33.952 -3.541 -5.049 1.00 13.71 267 PHE A C 1
ATOM 2002 O O . PHE A 1 264 ? 33.894 -3.527 -6.279 1.00 14.62 267 PHE A O 1
ATOM 2010 N N . GLU A 1 265 ? 35.069 -3.282 -4.377 1.00 16.17 268 GLU A N 1
ATOM 2011 C CA . GLU A 1 265 ? 36.309 -2.981 -5.097 1.00 16.20 268 GLU A CA 1
ATOM 2012 C C . GLU A 1 265 ? 36.751 -4.144 -5.984 1.00 18.48 268 GLU A C 1
ATOM 2013 O O . GLU A 1 265 ? 37.388 -3.928 -7.024 1.00 19.24 268 GLU A O 1
ATOM 2019 N N . LYS A 1 266 ? 36.399 -5.366 -5.585 1.00 15.67 269 LYS A N 1
ATOM 2020 C CA . LYS A 1 266 ? 36.786 -6.559 -6.332 1.00 16.13 269 LYS A CA 1
ATOM 2021 C C . LYS A 1 266 ? 35.830 -6.888 -7.478 1.00 15.29 269 LYS A C 1
ATOM 2022 O O . LYS A 1 266 ? 36.108 -7.782 -8.282 1.00 18.91 269 LYS A O 1
ATOM 2025 N N . LEU A 1 267 ? 34.699 -6.187 -7.548 1.00 15.29 270 LEU A N 1
ATOM 2026 C CA . LEU A 1 267 ? 33.725 -6.441 -8.607 1.00 15.33 270 LEU A CA 1
ATOM 2027 C C . LEU A 1 267 ? 34.044 -5.627 -9.863 1.00 16.31 270 LEU A C 1
ATOM 2028 O O . LEU A 1 267 ? 33.330 -4.678 -10.202 1.00 17.66 270 LEU A O 1
ATOM 2033 N N . ASP A 1 268 ? 35.119 -5.987 -10.555 1.00 17.45 271 ASP A N 1
ATOM 2034 C CA . ASP A 1 268 ? 35.420 -5.270 -11.784 1.00 18.33 271 ASP A CA 1
ATOM 2035 C C . ASP A 1 268 ? 34.535 -5.781 -12.912 1.00 18.21 271 ASP A C 1
ATOM 2036 O O . ASP A 1 268 ? 33.725 -6.700 -12.737 1.00 17.04 271 ASP A O 1
ATOM 2041 N N . LEU A 1 269 ? 34.664 -5.143 -14.065 1.00 14.85 272 LEU A N 1
ATOM 2042 C CA . LEU A 1 269 ? 33.782 -5.414 -15.179 1.00 14.88 272 LEU A CA 1
ATOM 2043 C C . LEU A 1 269 ? 33.713 -6.890 -15.565 1.00 15.48 272 LEU A C 1
ATOM 2044 O O . LEU A 1 269 ? 32.619 -7.437 -15.714 1.00 16.14 272 LEU A O 1
ATOM 2049 N N . THR A 1 270 ? 34.866 -7.537 -15.730 1.00 15.78 273 THR A N 1
ATOM 2050 C CA . THR A 1 270 ? 34.850 -8.922 -16.190 1.00 16.50 273 THR A CA 1
ATOM 2051 C C . THR A 1 270 ? 34.334 -9.855 -15.092 1.00 17.14 273 THR A C 1
ATOM 2052 O O . THR A 1 270 ? 33.693 -10.865 -15.384 1.00 17.42 273 THR A O 1
ATOM 2056 N N . THR A 1 271 ? 34.599 -9.512 -13.835 1.00 16.35 274 THR A N 1
ATOM 2057 C CA . THR A 1 271 ? 34.102 -10.316 -12.724 1.00 16.89 274 THR A CA 1
ATOM 2058 C C . THR A 1 271 ? 32.582 -10.275 -12.684 1.00 16.91 274 THR A C 1
ATOM 2059 O O . THR A 1 271 ? 31.922 -11.308 -12.598 1.00 15.95 274 THR A O 1
ATOM 2063 N N . LEU A 1 272 ? 32.015 -9.079 -12.765 1.00 15.04 275 LEU A N 1
ATOM 2064 C CA A LEU A 1 272 ? 30.564 -8.944 -12.738 0.42 14.94 275 LEU A CA 1
ATOM 2065 C CA B LEU A 1 272 ? 30.571 -8.947 -12.721 0.58 14.92 275 LEU A CA 1
ATOM 2066 C C . LEU A 1 272 ? 29.931 -9.565 -13.971 1.00 18.02 275 LEU A C 1
ATOM 2067 O O . LEU A 1 272 ? 28.884 -10.195 -13.885 1.00 15.86 275 LEU A O 1
ATOM 2076 N N . GLN A 1 273 ? 30.572 -9.395 -15.130 1.00 15.69 276 GLN A N 1
ATOM 2077 C CA . GLN A 1 273 ? 30.135 -10.096 -16.338 1.00 15.35 276 GLN A CA 1
ATOM 2078 C C . GLN A 1 273 ? 30.012 -11.589 -16.115 1.00 17.42 276 GLN A C 1
ATOM 2079 O O . GLN A 1 273 ? 29.038 -12.213 -16.523 1.00 18.60 276 GLN A O 1
ATOM 2085 N N . ASP A 1 274 ? 31.029 -12.162 -15.488 1.00 15.78 277 ASP A N 1
ATOM 2086 C CA A ASP A 1 274 ? 31.056 -13.599 -15.248 0.67 15.67 277 ASP A CA 1
ATOM 2087 C CA B ASP A 1 274 ? 31.052 -13.599 -15.262 0.33 15.77 277 ASP A CA 1
ATOM 2088 C C . ASP A 1 274 ? 29.921 -14.013 -14.320 1.00 16.42 277 ASP A C 1
ATOM 2089 O O . ASP A 1 274 ? 29.217 -14.979 -14.585 1.00 17.41 277 ASP A O 1
ATOM 2098 N N . LEU A 1 275 ? 29.744 -13.272 -13.230 1.00 14.93 278 LEU A N 1
ATOM 2099 C CA . LEU A 1 275 ? 28.687 -13.598 -12.270 1.00 11.38 278 LEU A CA 1
ATOM 2100 C C . LEU A 1 275 ? 27.312 -13.493 -12.915 1.00 14.35 278 LEU A C 1
ATOM 2101 O O . LEU A 1 275 ? 26.468 -14.377 -12.757 1.00 14.26 278 LEU A O 1
ATOM 2106 N N . ASN A 1 276 ? 27.081 -12.413 -13.658 1.00 12.95 279 ASN A N 1
ATOM 2107 C CA . ASN A 1 276 ? 25.784 -12.245 -14.287 1.00 12.96 279 ASN A CA 1
ATOM 2108 C C . ASN A 1 276 ? 25.521 -13.343 -15.316 1.00 13.81 279 ASN A C 1
ATOM 2109 O O . ASN A 1 276 ? 24.384 -13.788 -15.471 1.00 14.79 279 ASN A O 1
ATOM 2114 N N . GLY A 1 277 ? 26.570 -13.784 -16.016 1.00 13.79 280 GLY A N 1
ATOM 2115 C CA . GLY A 1 277 ? 26.405 -14.833 -17.008 1.00 14.29 280 GLY A CA 1
ATOM 2116 C C . GLY A 1 277 ? 26.104 -16.181 -16.380 1.00 15.12 280 GLY A C 1
ATOM 2117 O O . GLY A 1 277 ? 25.336 -16.973 -16.929 1.00 15.25 280 GLY A O 1
ATOM 2118 N N . ARG A 1 278 ? 26.709 -16.434 -15.228 1.00 13.77 281 ARG A N 1
ATOM 2119 C CA . ARG A 1 278 ? 26.479 -17.690 -14.510 1.00 13.54 281 ARG A CA 1
ATOM 2120 C C . ARG A 1 278 ? 25.010 -17.826 -14.122 1.00 15.70 281 ARG A C 1
ATOM 2121 O O . ARG A 1 278 ? 24.460 -18.922 -14.130 1.00 15.02 281 ARG A O 1
ATOM 2129 N N . VAL A 1 279 ? 24.371 -16.706 -13.799 1.00 14.66 282 VAL A N 1
ATOM 2130 C CA . VAL A 1 279 ? 22.940 -16.719 -13.496 1.00 13.84 282 VAL A CA 1
ATOM 2131 C C . VAL A 1 279 ? 22.117 -16.777 -14.782 1.00 15.62 282 VAL A C 1
ATOM 2132 O O . VAL A 1 279 ? 21.293 -17.672 -14.992 1.00 16.84 282 VAL A O 1
ATOM 2136 N N . GLN A 1 280 ? 22.369 -15.820 -15.666 1.00 14.56 283 GLN A N 1
ATOM 2137 C CA . GLN A 1 280 ? 21.497 -15.591 -16.808 1.00 14.81 283 GLN A CA 1
ATOM 2138 C C . GLN A 1 280 ? 21.481 -16.717 -17.836 1.00 14.83 283 GLN A C 1
ATOM 2139 O O . GLN A 1 280 ? 20.426 -17.047 -18.381 1.00 17.24 283 GLN A O 1
ATOM 2145 N N . LEU A 1 281 ? 22.648 -17.298 -18.101 1.00 13.53 284 LEU A N 1
ATOM 2146 C CA . LEU A 1 281 ? 22.733 -18.368 -19.086 1.00 12.76 284 LEU A CA 1
ATOM 2147 C C . LEU A 1 281 ? 23.182 -19.689 -18.475 1.00 16.58 284 LEU A C 1
ATOM 2148 O O . LEU A 1 281 ? 22.989 -20.739 -19.079 1.00 17.54 284 LEU A O 1
ATOM 2153 N N . GLY A 1 282 ? 23.755 -19.638 -17.275 1.00 15.13 285 GLY A N 1
ATOM 2154 C CA . GLY A 1 282 ? 24.258 -20.841 -16.631 1.00 16.11 285 GLY A CA 1
ATOM 2155 C C . GLY A 1 282 ? 23.244 -21.459 -15.680 1.00 15.81 285 GLY A C 1
ATOM 2156 O O . GLY A 1 282 ? 23.394 -22.606 -15.252 1.00 16.64 285 GLY A O 1
ATOM 2157 N N . GLY A 1 283 ? 22.217 -20.691 -15.337 1.00 15.41 286 GLY A N 1
ATOM 2158 C CA . GLY A 1 283 ? 21.171 -21.166 -14.447 1.00 15.44 286 GLY A CA 1
ATOM 2159 C C . GLY A 1 283 ? 21.561 -21.311 -12.984 1.00 15.84 286 GLY A C 1
ATOM 2160 O O . GLY A 1 283 ? 20.829 -21.945 -12.215 1.00 17.37 286 GLY A O 1
ATOM 2161 N N . GLU A 1 284 ? 22.694 -20.740 -12.584 1.00 15.34 287 GLU A N 1
ATOM 2162 C CA . GLU A 1 284 ? 23.093 -20.819 -11.176 1.00 17.45 287 GLU A CA 1
ATOM 2163 C C . GLU A 1 284 ? 22.279 -19.809 -10.386 1.00 17.95 287 GLU A C 1
ATOM 2164 O O . GLU A 1 284 ? 22.069 -18.701 -10.853 1.00 16.56 287 GLU A O 1
ATOM 2170 N N . PRO A 1 285 ? 21.785 -20.195 -9.198 1.00 18.33 288 PRO A N 1
ATOM 2171 C CA . PRO A 1 285 ? 21.013 -19.238 -8.400 1.00 16.13 288 PRO A CA 1
ATOM 2172 C C . PRO A 1 285 ? 21.867 -18.039 -8.003 1.00 15.14 288 PRO A C 1
ATOM 2173 O O . PRO A 1 285 ? 23.036 -18.229 -7.698 1.00 16.27 288 PRO A O 1
ATOM 2177 N N . ALA A 1 286 ? 21.294 -16.839 -8.017 1.00 15.72 289 ALA A N 1
ATOM 2178 C CA . ALA A 1 286 ? 22.065 -15.646 -7.701 1.00 13.49 289 ALA A CA 1
ATOM 2179 C C . ALA A 1 286 ? 22.708 -15.724 -6.311 1.00 16.03 289 ALA A C 1
ATOM 2180 O O . ALA A 1 286 ? 23.836 -15.270 -6.121 1.00 17.72 289 ALA A O 1
ATOM 2182 N N . LYS A 1 287 ? 21.993 -16.292 -5.340 1.00 17.39 290 LYS A N 1
ATOM 2183 C CA A LYS A 1 287 ? 22.531 -16.434 -3.990 0.42 18.85 290 LYS A CA 1
ATOM 2184 C CA B LYS A 1 287 ? 22.537 -16.439 -3.990 0.58 18.85 290 LYS A CA 1
ATOM 2185 C C . LYS A 1 287 ? 23.798 -17.291 -3.993 1.00 16.14 290 LYS A C 1
ATOM 2186 O O . LYS A 1 287 ? 24.777 -16.966 -3.334 1.00 17.60 290 LYS A O 1
ATOM 2197 N N . ALA A 1 288 ? 23.775 -18.391 -4.743 1.00 17.81 291 ALA A N 1
ATOM 2198 C CA . ALA A 1 288 ? 24.924 -19.289 -4.820 1.00 19.61 291 ALA A CA 1
ATOM 2199 C C . ALA A 1 288 ? 26.109 -18.631 -5.513 1.00 18.88 291 ALA A C 1
ATOM 2200 O O . ALA A 1 288 ? 27.264 -18.813 -5.120 1.00 18.39 291 ALA A O 1
ATOM 2202 N N . VAL A 1 289 ? 25.817 -17.862 -6.553 1.00 16.48 292 VAL A N 1
ATOM 2203 C CA . VAL A 1 289 ? 26.853 -17.136 -7.271 1.00 16.22 292 VAL A CA 1
ATOM 2204 C C . VAL A 1 289 ? 27.494 -16.078 -6.364 1.00 14.64 292 VAL A C 1
ATOM 2205 O O . VAL A 1 289 ? 28.721 -15.920 -6.323 1.00 17.16 292 VAL A O 1
ATOM 2209 N N . ALA A 1 290 ? 26.657 -15.369 -5.619 1.00 14.07 293 ALA A N 1
ATOM 2210 C CA . ALA A 1 290 ? 27.142 -14.379 -4.663 1.00 13.24 293 ALA A CA 1
ATOM 2211 C C . ALA A 1 290 ? 28.033 -15.027 -3.610 1.00 16.29 293 ALA A C 1
ATOM 2212 O O . ALA A 1 290 ? 29.120 -14.536 -3.309 1.00 17.96 293 ALA A O 1
ATOM 2214 N N . GLU A 1 291 ? 27.562 -16.136 -3.048 1.00 17.90 294 GLU A N 1
ATOM 2215 C CA . GLU A 1 291 ? 28.321 -16.841 -2.018 1.00 14.79 294 GLU A CA 1
ATOM 2216 C C . GLU A 1 291 ? 29.655 -17.357 -2.537 1.00 17.36 294 GLU A C 1
ATOM 2217 O O . GLU A 1 291 ? 30.664 -17.312 -1.831 1.00 19.43 294 GLU A O 1
ATOM 2223 N N . ASP A 1 292 ? 29.667 -17.834 -3.777 1.00 20.67 295 ASP A N 1
ATOM 2224 C CA A ASP A 1 292 ? 30.902 -18.339 -4.377 0.65 21.00 295 ASP A CA 1
ATOM 2225 C CA B ASP A 1 292 ? 30.893 -18.331 -4.400 0.35 21.02 295 ASP A CA 1
ATOM 2226 C C . ASP A 1 292 ? 31.915 -17.215 -4.578 1.00 19.71 295 ASP A C 1
ATOM 2227 O O . ASP A 1 292 ? 33.094 -17.374 -4.271 1.00 20.86 295 ASP A O 1
ATOM 2236 N N . PHE A 1 293 ? 31.455 -16.077 -5.093 1.00 16.93 296 PHE A N 1
ATOM 2237 C CA . PHE A 1 293 ? 32.330 -14.936 -5.270 1.00 16.61 296 PHE A CA 1
ATOM 2238 C C . PHE A 1 293 ? 32.938 -14.525 -3.930 1.00 15.90 296 PHE A C 1
ATOM 2239 O O . PHE A 1 293 ? 34.141 -14.284 -3.829 1.00 19.41 296 PHE A O 1
ATOM 2247 N N . LEU A 1 294 ? 32.102 -14.461 -2.897 1.00 16.00 297 LEU A N 1
ATOM 2248 C CA . LEU A 1 294 ? 32.562 -14.044 -1.573 1.00 15.75 297 LEU A CA 1
ATOM 2249 C C . LEU A 1 294 ? 33.533 -15.043 -0.961 1.00 18.61 297 LEU A C 1
ATOM 2250 O O . LEU A 1 294 ? 34.537 -14.646 -0.376 1.00 19.43 297 LEU A O 1
ATOM 2255 N N . LYS A 1 295 ? 33.231 -16.330 -1.083 1.00 20.16 298 LYS A N 1
ATOM 2256 C CA . LYS A 1 295 ? 34.126 -17.345 -0.536 1.00 21.72 298 LYS A CA 1
ATOM 2257 C C . LYS A 1 295 ? 35.476 -17.320 -1.249 1.00 21.31 298 LYS A C 1
ATOM 2258 O O . LYS A 1 295 ? 36.531 -17.361 -0.605 1.00 24.07 298 LYS A O 1
ATOM 2260 N N . LYS A 1 296 ? 35.446 -17.245 -2.575 1.00 20.87 299 LYS A N 1
ATOM 2261 C CA A LYS A 1 296 ? 36.675 -17.284 -3.361 0.51 25.45 299 LYS A CA 1
ATOM 2262 C CA B LYS A 1 296 ? 36.660 -17.265 -3.391 0.49 25.45 299 LYS A CA 1
ATOM 2263 C C . LYS A 1 296 ? 37.596 -16.114 -3.042 1.00 28.84 299 LYS A C 1
ATOM 2264 O O . LYS A 1 296 ? 38.817 -16.242 -3.121 1.00 28.67 299 LYS A O 1
ATOM 2275 N N . ASN A 1 297 ? 37.018 -14.980 -2.662 1.00 21.05 300 ASN A N 1
ATOM 2276 C CA . ASN A 1 297 ? 37.824 -13.802 -2.391 1.00 21.23 300 ASN A CA 1
ATOM 2277 C C . ASN A 1 297 ? 38.051 -13.529 -0.906 1.00 22.14 300 ASN A C 1
ATOM 2278 O O . ASN A 1 297 ? 38.483 -12.440 -0.535 1.00 25.98 300 ASN A O 1
ATOM 2283 N N . GLY A 1 298 ? 37.766 -14.521 -0.068 1.00 23.34 301 GLY A N 1
ATOM 2284 C CA . GLY A 1 298 ? 38.128 -14.462 1.339 1.00 22.26 301 GLY A CA 1
ATOM 2285 C C . GLY A 1 298 ? 37.220 -13.638 2.235 1.00 26.85 301 GLY A C 1
ATOM 2286 O O . GLY A 1 298 ? 37.589 -13.297 3.358 1.00 29.51 301 GLY A O 1
ATOM 2287 N N . PHE A 1 299 ? 36.021 -13.337 1.753 1.00 20.41 302 PHE A N 1
ATOM 2288 C CA . PHE A 1 299 ? 35.098 -12.492 2.493 1.00 22.94 302 PHE A CA 1
ATOM 2289 C C . PHE A 1 299 ? 34.153 -13.304 3.366 1.00 29.54 302 PHE A C 1
ATOM 2290 O O . PHE A 1 299 ? 33.383 -12.743 4.141 1.00 27.37 302 PHE A O 1
ATOM 2298 N N . LEU A 1 300 ? 34.223 -14.626 3.238 1.00 29.67 303 LEU A N 1
ATOM 2299 C CA . LEU A 1 300 ? 33.432 -15.533 4.062 1.00 37.10 303 LEU A CA 1
ATOM 2300 C C . LEU A 1 300 ? 34.329 -16.465 4.862 1.00 51.94 303 LEU A C 1
ATOM 2301 O O . LEU A 1 300 ? 34.502 -17.623 4.487 1.00 60.61 303 LEU A O 1
ATOM 2306 N N . LYS A 1 301 ? 34.894 -15.956 5.954 1.00 51.19 304 LYS A N 1
ATOM 2307 C CA . LYS A 1 301 ? 35.868 -16.703 6.750 1.00 62.31 304 LYS A CA 1
ATOM 2308 C C . LYS A 1 301 ? 35.348 -18.070 7.186 1.00 66.04 304 LYS A C 1
ATOM 2309 O O . LYS A 1 301 ? 35.687 -19.093 6.588 1.00 66.92 304 LYS A O 1
ATOM 2311 N N . HIS B 1 7 ? -17.032 -7.431 -18.789 1.00 38.66 -14 HIS B N 1
ATOM 2312 C CA . HIS B 1 7 ? -17.199 -6.162 -18.089 1.00 35.12 -14 HIS B CA 1
ATOM 2313 C C . HIS B 1 7 ? -18.583 -5.538 -18.301 1.00 37.73 -14 HIS B C 1
ATOM 2314 O O . HIS B 1 7 ? -19.287 -5.845 -19.265 1.00 34.20 -14 HIS B O 1
ATOM 2316 N N . HIS B 1 8 ? -18.955 -4.664 -17.371 1.00 32.18 -13 HIS B N 1
ATOM 2317 C CA . HIS B 1 8 ? -20.177 -3.864 -17.434 1.00 34.54 -13 HIS B CA 1
ATOM 2318 C C . HIS B 1 8 ? -20.125 -2.900 -18.626 1.00 36.22 -13 HIS B C 1
ATOM 2319 O O . HIS B 1 8 ? -21.049 -2.852 -19.445 1.00 33.83 -13 HIS B O 1
ATOM 2326 N N . HIS B 1 9 ? -19.042 -2.131 -18.716 1.00 31.72 -12 HIS B N 1
ATOM 2327 C CA . HIS B 1 9 ? -18.785 -1.297 -19.884 1.00 25.82 -12 HIS B CA 1
ATOM 2328 C C . HIS B 1 9 ? -17.717 -1.954 -20.748 1.00 32.51 -12 HIS B C 1
ATOM 2329 O O . HIS B 1 9 ? -16.782 -2.563 -20.229 1.00 41.61 -12 HIS B O 1
ATOM 2336 N N . HIS B 1 10 ? -17.849 -1.826 -22.064 1.00 37.28 -11 HIS B N 1
ATOM 2337 C CA . HIS B 1 10 ? -17.014 -2.609 -22.972 1.00 47.76 -11 HIS B CA 1
ATOM 2338 C C . HIS B 1 10 ? -15.792 -1.851 -23.489 1.00 55.62 -11 HIS B C 1
ATOM 2339 O O . HIS B 1 10 ? -15.569 -0.690 -23.135 1.00 47.82 -11 HIS B O 1
ATOM 2346 N N . SER B 1 11 ? -15.005 -2.535 -24.320 1.00 59.33 -10 SER B N 1
ATOM 2347 C CA . SER B 1 11 ? -13.682 -2.070 -24.736 1.00 63.38 -10 SER B CA 1
ATOM 2348 C C . SER B 1 11 ? -13.697 -0.757 -25.516 1.00 71.93 -10 SER B C 1
ATOM 2349 O O . SER B 1 11 ? -14.046 -0.727 -26.699 1.00 72.73 -10 SER B O 1
ATOM 2351 N N . SER B 1 12 ? -13.307 0.323 -24.844 1.00 64.03 -9 SER B N 1
ATOM 2352 C CA . SER B 1 12 ? -13.142 1.616 -25.497 1.00 67.23 -9 SER B CA 1
ATOM 2353 C C . SER B 1 12 ? -11.656 1.947 -25.616 1.00 69.22 -9 SER B C 1
ATOM 2354 O O . SER B 1 12 ? -10.905 1.840 -24.645 1.00 72.54 -9 SER B O 1
ATOM 2356 N N . GLY B 1 13 ? -11.235 2.341 -26.813 1.00 56.74 -8 GLY B N 1
ATOM 2357 C CA . GLY B 1 13 ? -9.834 2.611 -27.069 1.00 58.08 -8 GLY B CA 1
ATOM 2358 C C . GLY B 1 13 ? -9.103 1.374 -27.559 1.00 52.12 -8 GLY B C 1
ATOM 2359 O O . GLY B 1 13 ? -7.876 1.374 -27.666 1.00 48.05 -8 GLY B O 1
ATOM 2360 N N . LEU B 1 14 ? -9.865 0.320 -27.845 1.00 40.00 -7 LEU B N 1
ATOM 2361 C CA . LEU B 1 14 ? -9.327 -0.913 -28.411 1.00 38.59 -7 LEU B CA 1
ATOM 2362 C C . LEU B 1 14 ? -8.448 -0.615 -29.624 1.00 39.69 -7 LEU B C 1
ATOM 2363 O O . LEU B 1 14 ? -7.318 -1.091 -29.721 1.00 35.82 -7 LEU B O 1
ATOM 2368 N N . VAL B 1 15 ? -8.978 0.184 -30.545 1.00 29.96 -6 VAL B N 1
ATOM 2369 C CA . VAL B 1 15 ? -8.212 0.672 -31.683 1.00 24.34 -6 VAL B CA 1
ATOM 2370 C C . VAL B 1 15 ? -8.411 2.180 -31.763 1.00 22.69 -6 VAL B C 1
ATOM 2371 O O . VAL B 1 15 ? -9.349 2.715 -31.172 1.00 23.03 -6 VAL B O 1
ATOM 2375 N N . PRO B 1 16 ? -7.511 2.881 -32.468 1.00 23.04 -5 PRO B N 1
ATOM 2376 C CA . PRO B 1 16 ? -7.701 4.331 -32.538 1.00 24.22 -5 PRO B CA 1
ATOM 2377 C C . PRO B 1 16 ? -8.949 4.700 -33.336 1.00 22.72 -5 PRO B C 1
ATOM 2378 O O . PRO B 1 16 ? -9.437 3.919 -34.150 1.00 21.62 -5 PRO B O 1
ATOM 2382 N N . ARG B 1 17 ? -9.462 5.898 -33.102 1.00 21.92 -4 ARG B N 1
ATOM 2383 C CA . ARG B 1 17 ? -10.686 6.343 -33.743 1.00 21.34 -4 ARG B CA 1
ATOM 2384 C C . ARG B 1 17 ? -10.549 6.417 -35.272 1.00 18.69 -4 ARG B C 1
ATOM 2385 O O . ARG B 1 17 ? -9.599 7.004 -35.780 1.00 23.36 -4 ARG B O 1
ATOM 2393 N N . GLY B 1 18 ? -11.488 5.800 -35.980 1.00 19.42 -3 GLY B N 1
ATOM 2394 C CA . GLY B 1 18 ? -11.521 5.822 -37.436 1.00 19.75 -3 GLY B CA 1
ATOM 2395 C C . GLY B 1 18 ? -10.471 4.959 -38.101 1.00 18.05 -3 GLY B C 1
ATOM 2396 O O . GLY B 1 18 ? -10.215 5.102 -39.294 1.00 17.59 -3 GLY B O 1
ATOM 2397 N N . SER B 1 19 ? -9.871 4.038 -37.349 1.00 16.51 -2 SER B N 1
ATOM 2398 C CA . SER B 1 19 ? -8.728 3.306 -37.883 1.00 16.30 -2 SER B CA 1
ATOM 2399 C C . SER B 1 19 ? -9.094 2.098 -38.739 1.00 16.66 -2 SER B C 1
ATOM 2400 O O . SER B 1 19 ? -8.258 1.636 -39.511 1.00 18.49 -2 SER B O 1
ATOM 2403 N N . HIS B 1 20 ? -10.326 1.597 -38.646 1.00 15.70 -1 HIS B N 1
ATOM 2404 C CA . HIS B 1 20 ? -10.685 0.423 -39.438 1.00 15.65 -1 HIS B CA 1
ATOM 2405 C C . HIS B 1 20 ? -11.178 0.756 -40.836 1.00 17.71 -1 HIS B C 1
ATOM 2406 O O . HIS B 1 20 ? -12.136 1.513 -41.012 1.00 18.60 -1 HIS B O 1
ATOM 2413 N N . MET B 1 21 ? -10.524 0.152 -41.821 1.00 17.56 0 MET B N 1
ATOM 2414 C CA . MET B 1 21 ? -11.027 0.132 -43.193 1.00 17.61 0 MET B CA 1
ATOM 2415 C C . MET B 1 21 ? -10.616 -1.182 -43.850 1.00 18.66 0 MET B C 1
ATOM 2416 O O . MET B 1 21 ? -9.467 -1.612 -43.721 1.00 18.36 0 MET B O 1
ATOM 2421 N N . GLN B 1 22 ? -11.551 -1.817 -44.550 1.00 18.97 25 GLN B N 1
ATOM 2422 C CA . GLN B 1 22 ? -11.261 -3.098 -45.209 1.00 17.91 25 GLN B CA 1
ATOM 2423 C C . GLN B 1 22 ? -10.246 -2.921 -46.333 1.00 20.26 25 GLN B C 1
ATOM 2424 O O . GLN B 1 22 ? -10.230 -1.874 -46.989 1.00 20.55 25 GLN B O 1
ATOM 2430 N N . VAL B 1 23 ? -9.392 -3.917 -46.574 1.00 18.82 26 VAL B N 1
ATOM 2431 C CA . VAL B 1 23 ? -9.267 -5.125 -45.761 1.00 17.58 26 VAL B CA 1
ATOM 2432 C C . VAL B 1 23 ? -8.170 -4.905 -44.728 1.00 16.49 26 VAL B C 1
ATOM 2433 O O . VAL B 1 23 ? -7.016 -4.674 -45.085 1.00 16.78 26 VAL B O 1
ATOM 2437 N N . ALA B 1 24 ? -8.536 -4.978 -43.451 1.00 16.21 27 ALA B N 1
ATOM 2438 C CA . ALA B 1 24 ? -7.608 -4.667 -42.372 1.00 15.94 27 ALA B CA 1
ATOM 2439 C C . ALA B 1 24 ? -6.830 -5.910 -41.962 1.00 14.59 27 ALA B C 1
ATOM 2440 O O . ALA B 1 24 ? -7.375 -6.804 -41.325 1.00 15.65 27 ALA B O 1
ATOM 2442 N N . VAL B 1 25 ? -5.562 -5.956 -42.359 1.00 13.61 28 VAL B N 1
ATOM 2443 C CA . VAL B 1 25 ? -4.687 -7.088 -42.093 1.00 13.00 28 VAL B CA 1
ATOM 2444 C C . VAL B 1 25 ? -3.960 -6.860 -40.782 1.00 16.52 28 VAL B C 1
ATOM 2445 O O . VAL B 1 25 ? -3.320 -5.831 -40.603 1.00 16.22 28 VAL B O 1
ATOM 2449 N N . SER B 1 26 ? -4.032 -7.821 -39.872 1.00 12.70 29 SER B N 1
ATOM 2450 C CA . SER B 1 26 ? -3.402 -7.619 -38.573 1.00 13.44 29 SER B CA 1
ATOM 2451 C C . SER B 1 26 ? -2.568 -8.843 -38.203 1.00 16.21 29 SER B C 1
ATOM 2452 O O . SER B 1 26 ? -2.338 -9.729 -39.043 1.00 15.26 29 SER B O 1
ATOM 2455 N N . SER B 1 27 ? -2.098 -8.872 -36.958 1.00 14.67 30 SER B N 1
ATOM 2456 C CA . SER B 1 27 ? -1.338 -10.004 -36.427 1.00 12.78 30 SER B CA 1
ATOM 2457 C C . SER B 1 27 ? -1.069 -9.759 -34.965 1.00 15.08 30 SER B C 1
ATOM 2458 O O . SER B 1 27 ? -1.217 -8.629 -34.482 1.00 14.30 30 SER B O 1
ATOM 2461 N N . LYS B 1 28 ? -0.655 -10.805 -34.260 1.00 14.56 31 LYS B N 1
ATOM 2462 C CA A LYS B 1 28 ? -0.175 -10.625 -32.903 0.22 14.76 31 LYS B CA 1
ATOM 2463 C CA B LYS B 1 28 ? -0.171 -10.635 -32.899 0.78 14.73 31 LYS B CA 1
ATOM 2464 C C . LYS B 1 28 ? 1.170 -9.900 -32.943 1.00 14.05 31 LYS B C 1
ATOM 2465 O O . LYS B 1 28 ? 1.834 -9.826 -33.985 1.00 14.93 31 LYS B O 1
ATOM 2476 N N . ILE B 1 29 ? 1.572 -9.354 -31.805 1.00 14.12 32 ILE B N 1
ATOM 2477 C CA . ILE B 1 29 ? 2.688 -8.420 -31.757 1.00 14.73 32 ILE B CA 1
ATOM 2478 C C . ILE B 1 29 ? 4.091 -9.068 -31.813 1.00 17.33 32 ILE B C 1
ATOM 2479 O O . ILE B 1 29 ? 5.101 -8.371 -31.987 1.00 19.39 32 ILE B O 1
ATOM 2484 N N . ASP B 1 30 ? 4.155 -10.392 -31.705 1.00 14.36 33 ASP B N 1
ATOM 2485 C CA . ASP B 1 30 ? 5.439 -11.096 -31.741 1.00 14.93 33 ASP B CA 1
ATOM 2486 C C . ASP B 1 30 ? 6.084 -11.093 -33.134 1.00 18.05 33 ASP B C 1
ATOM 2487 O O . ASP B 1 30 ? 5.476 -10.672 -34.119 1.00 16.36 33 ASP B O 1
ATOM 2492 N N . THR B 1 31 ? 7.329 -11.560 -33.199 1.00 15.11 34 THR B N 1
ATOM 2493 C CA . THR B 1 31 ? 8.097 -11.538 -34.439 1.00 15.57 34 THR B CA 1
ATOM 2494 C C . THR B 1 31 ? 7.406 -12.293 -35.555 1.00 15.49 34 THR B C 1
ATOM 2495 O O . THR B 1 31 ? 7.254 -11.775 -36.668 1.00 14.57 34 THR B O 1
ATOM 2499 N N . GLU B 1 32 ? 6.972 -13.512 -35.258 1.00 14.22 35 GLU B N 1
ATOM 2500 C CA . GLU B 1 32 ? 6.301 -14.316 -36.274 1.00 14.31 35 GLU B CA 1
ATOM 2501 C C . GLU B 1 32 ? 5.010 -13.653 -36.760 1.00 17.85 35 GLU B C 1
ATOM 2502 O O . GLU B 1 32 ? 4.675 -13.751 -37.941 1.00 16.28 35 GLU B O 1
ATOM 2508 N N . GLY B 1 33 ? 4.294 -12.971 -35.862 1.00 14.59 36 GLY B N 1
ATOM 2509 C CA . GLY B 1 33 ? 3.109 -12.221 -36.260 1.00 14.10 36 GLY B CA 1
ATOM 2510 C C . GLY B 1 33 ? 3.453 -11.189 -37.325 1.00 15.12 36 GLY B C 1
ATOM 2511 O O . GLY B 1 33 ? 2.741 -11.040 -38.320 1.00 16.02 36 GLY B O 1
ATOM 2512 N N . GLY B 1 34 ? 4.551 -10.475 -37.118 1.00 14.77 37 GLY B N 1
ATOM 2513 C CA . GLY B 1 34 ? 5.028 -9.517 -38.102 1.00 14.64 37 GLY B CA 1
ATOM 2514 C C . GLY B 1 34 ? 5.329 -10.148 -39.451 1.00 15.38 37 GLY B C 1
ATOM 2515 O O . GLY B 1 34 ? 4.974 -9.613 -40.493 1.00 16.25 37 GLY B O 1
ATOM 2516 N N . VAL B 1 35 ? 6.006 -11.289 -39.437 1.00 14.76 38 VAL B N 1
ATOM 2517 C CA . VAL B 1 35 ? 6.335 -11.963 -40.689 1.00 12.36 38 VAL B CA 1
ATOM 2518 C C . VAL B 1 35 ? 5.072 -12.442 -41.396 1.00 14.23 38 VAL B C 1
ATOM 2519 O O . VAL B 1 35 ? 4.870 -12.165 -42.583 1.00 14.82 38 VAL B O 1
ATOM 2523 N N . LEU B 1 36 ? 4.207 -13.149 -40.669 1.00 13.99 39 LEU B N 1
ATOM 2524 C CA . LEU B 1 36 ? 3.013 -13.718 -41.281 1.00 13.42 39 LEU B CA 1
ATOM 2525 C C . LEU B 1 36 ? 2.024 -12.639 -41.703 1.00 15.17 39 LEU B C 1
ATOM 2526 O O . LEU B 1 36 ? 1.361 -12.762 -42.733 1.00 16.13 39 LEU B O 1
ATOM 2531 N N . GLY B 1 37 ? 1.912 -11.584 -40.898 1.00 13.75 40 GLY B N 1
ATOM 2532 C CA . GLY B 1 37 ? 1.035 -10.478 -41.240 1.00 15.99 40 GLY B CA 1
ATOM 2533 C C . GLY B 1 37 ? 1.474 -9.794 -42.527 1.00 14.17 40 GLY B C 1
ATOM 2534 O O . GLY B 1 37 ? 0.642 -9.454 -43.384 1.00 16.82 40 GLY B O 1
ATOM 2535 N N . ASN B 1 38 ? 2.778 -9.591 -42.667 1.00 13.24 41 ASN B N 1
ATOM 2536 C CA . ASN B 1 38 ? 3.312 -8.959 -43.874 1.00 14.02 41 ASN B CA 1
ATOM 2537 C C . ASN B 1 38 ? 3.152 -9.855 -45.096 1.00 17.52 41 ASN B C 1
ATOM 2538 O O . ASN B 1 38 ? 2.915 -9.364 -46.195 1.00 17.86 41 ASN B O 1
ATOM 2543 N N . ILE B 1 39 ? 3.271 -11.162 -44.906 1.00 16.79 42 ILE B N 1
ATOM 2544 C CA . ILE B 1 39 ? 3.005 -12.096 -46.004 1.00 14.69 42 ILE B CA 1
ATOM 2545 C C . ILE B 1 39 ? 1.560 -11.941 -46.491 1.00 18.15 42 ILE B C 1
ATOM 2546 O O . ILE B 1 39 ? 1.316 -11.810 -47.693 1.00 18.71 42 ILE B O 1
ATOM 2551 N N . ILE B 1 40 ? 0.601 -11.927 -45.569 1.00 15.31 43 ILE B N 1
ATOM 2552 C CA . ILE B 1 40 ? -0.802 -11.757 -45.952 1.00 13.41 43 ILE B CA 1
ATOM 2553 C C . ILE B 1 40 ? -1.018 -10.404 -46.636 1.00 15.82 43 ILE B C 1
ATOM 2554 O O . ILE B 1 40 ? -1.641 -10.332 -47.701 1.00 18.19 43 ILE B O 1
ATOM 2559 N N . LEU B 1 41 ? -0.476 -9.338 -46.048 1.00 16.17 44 LEU B N 1
ATOM 2560 C CA . LEU B 1 41 ? -0.642 -7.994 -46.596 1.00 16.53 44 LEU B CA 1
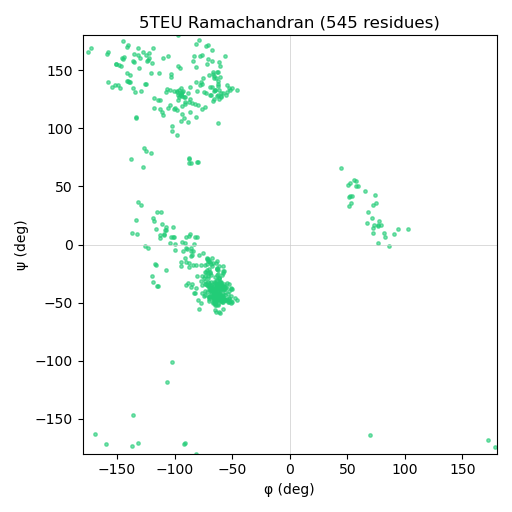ATOM 2561 C C . LEU B 1 41 ? -0.080 -7.906 -48.016 1.00 17.27 44 LEU B C 1
ATOM 2562 O O . LEU B 1 41 ? -0.737 -7.391 -48.930 1.00 18.51 44 LEU B O 1
ATOM 2567 N N . THR B 1 42 ? 1.127 -8.430 -48.200 1.00 16.02 45 THR B N 1
ATOM 2568 C CA . THR B 1 42 ? 1.794 -8.347 -49.501 1.00 17.16 45 THR B CA 1
ATOM 2569 C C . THR B 1 42 ? 1.012 -9.122 -50.560 1.00 21.60 45 THR B C 1
ATOM 2570 O O . THR B 1 42 ? 0.817 -8.626 -51.674 1.00 21.46 45 THR B O 1
ATOM 2574 N N . VAL B 1 43 ? 0.555 -10.322 -50.218 1.00 17.92 46 VAL B N 1
ATOM 2575 C CA . VAL B 1 43 ? -0.204 -11.127 -51.179 1.00 18.61 46 VAL B CA 1
ATOM 2576 C C . VAL B 1 43 ? -1.498 -10.415 -51.587 1.00 19.81 46 VAL B C 1
ATOM 2577 O O . VAL B 1 43 ? -1.831 -10.342 -52.773 1.00 22.14 46 VAL B O 1
ATOM 2581 N N . LEU B 1 44 ? -2.223 -9.867 -50.618 1.00 17.41 47 LEU B N 1
ATOM 2582 C CA . LEU B 1 44 ? -3.473 -9.184 -50.930 1.00 17.75 47 LEU B CA 1
ATOM 2583 C C . LEU B 1 44 ? -3.229 -7.936 -51.775 1.00 21.24 47 LEU B C 1
ATOM 2584 O O . LEU B 1 44 ? -3.962 -7.682 -52.737 1.00 21.76 47 LEU B O 1
ATOM 2589 N N . ASN B 1 45 ? -2.198 -7.172 -51.426 1.00 21.16 48 ASN B N 1
ATOM 2590 C CA A ASN B 1 45 ? -1.857 -5.941 -52.137 0.48 23.23 48 ASN B CA 1
ATOM 2591 C CA B ASN B 1 45 ? -1.905 -5.934 -52.137 0.52 23.20 48 ASN B CA 1
ATOM 2592 C C . ASN B 1 45 ? -1.444 -6.190 -53.572 1.00 23.91 48 ASN B C 1
ATOM 2593 O O . ASN B 1 45 ? -1.801 -5.437 -54.484 1.00 27.15 48 ASN B O 1
ATOM 2602 N N . ALA B 1 46 ? -0.671 -7.251 -53.764 1.00 21.37 49 ALA B N 1
ATOM 2603 C CA . ALA B 1 46 ? -0.136 -7.580 -55.080 1.00 24.59 49 ALA B CA 1
ATOM 2604 C C . ALA B 1 46 ? -1.227 -8.096 -56.009 1.00 28.17 49 ALA B C 1
ATOM 2605 O O . ALA B 1 46 ? -1.046 -8.134 -57.231 1.00 31.28 49 ALA B O 1
ATOM 2607 N N . ASN B 1 47 ? -2.362 -8.489 -55.435 1.00 23.36 50 ASN B N 1
ATOM 2608 C CA . ASN B 1 47 ? -3.459 -9.035 -56.224 1.00 25.55 50 ASN B CA 1
ATOM 2609 C C . ASN B 1 47 ? -4.664 -8.107 -56.256 1.00 25.72 50 ASN B C 1
ATOM 2610 O O . ASN B 1 47 ? -5.805 -8.548 -56.413 1.00 29.05 50 ASN B O 1
ATOM 2615 N N . GLY B 1 48 ? -4.390 -6.813 -56.108 1.00 25.11 51 GLY B N 1
ATOM 2616 C CA . GLY B 1 48 ? -5.389 -5.780 -56.313 1.00 31.13 51 GLY B CA 1
ATOM 2617 C C . GLY B 1 48 ? -6.477 -5.669 -55.264 1.00 31.85 51 GLY B C 1
ATOM 2618 O O . GLY B 1 48 ? -7.552 -5.141 -55.540 1.00 29.16 51 GLY B O 1
ATOM 2619 N N . ILE B 1 49 ? -6.210 -6.157 -54.058 1.00 24.09 52 ILE B N 1
ATOM 2620 C CA . ILE B 1 49 ? -7.169 -6.022 -52.969 1.00 23.06 52 ILE B CA 1
ATOM 2621 C C . ILE B 1 49 ? -6.769 -4.822 -52.113 1.00 22.96 52 ILE B C 1
ATOM 2622 O O . ILE B 1 49 ? -5.599 -4.668 -51.775 1.00 23.67 52 ILE B O 1
ATOM 2627 N N . LYS B 1 50 ? -7.735 -3.955 -51.818 1.00 20.99 53 LYS B N 1
ATOM 2628 C CA . LYS B 1 50 ? -7.475 -2.759 -51.020 1.00 21.77 53 LYS B CA 1
ATOM 2629 C C . LYS B 1 50 ? -7.260 -3.181 -49.572 1.00 17.64 53 LYS B C 1
ATOM 2630 O O . LYS B 1 50 ? -8.049 -3.946 -49.032 1.00 21.26 53 LYS B O 1
ATOM 2636 N N . THR B 1 51 ? -6.182 -2.696 -48.959 1.00 18.53 54 THR B N 1
ATOM 2637 C CA . THR B 1 51 ? -5.817 -3.135 -47.610 1.00 17.63 54 THR B CA 1
ATOM 2638 C C . THR B 1 51 ? -5.433 -1.988 -46.704 1.00 19.36 54 THR B C 1
ATOM 2639 O O . THR B 1 51 ? -5.029 -0.927 -47.174 1.00 19.04 54 THR B O 1
ATOM 2643 N N . THR B 1 52 ? -5.549 -2.222 -45.400 1.00 17.17 55 THR B N 1
ATOM 2644 C CA . THR B 1 52 ? -4.826 -1.421 -44.417 1.00 16.00 55 THR B CA 1
ATOM 2645 C C . THR B 1 52 ? -3.920 -2.323 -43.581 1.00 16.33 55 THR B C 1
ATOM 2646 O O . THR B 1 52 ? -4.240 -3.483 -43.318 1.00 17.47 55 THR B O 1
ATOM 2650 N N . ASP B 1 53 ? -2.790 -1.762 -43.179 1.00 15.27 56 ASP B N 1
ATOM 2651 C CA . ASP B 1 53 ? -1.799 -2.444 -42.367 1.00 14.57 56 ASP B CA 1
ATOM 2652 C C . ASP B 1 53 ? -2.084 -2.177 -40.899 1.00 15.02 56 ASP B C 1
ATOM 2653 O O . ASP B 1 53 ? -1.858 -1.063 -40.420 1.00 15.89 56 ASP B O 1
ATOM 2658 N N . ARG B 1 54 ? -2.558 -3.209 -40.200 1.00 16.12 57 ARG B N 1
ATOM 2659 C CA A ARG B 1 54 ? -2.752 -3.130 -38.752 0.63 17.10 57 ARG B CA 1
ATOM 2660 C CA B ARG B 1 54 ? -2.795 -3.166 -38.761 0.37 17.06 57 ARG B CA 1
ATOM 2661 C C . ARG B 1 54 ? -1.975 -4.260 -38.071 1.00 14.42 57 ARG B C 1
ATOM 2662 O O . ARG B 1 54 ? -2.383 -4.793 -37.034 1.00 16.05 57 ARG B O 1
ATOM 2677 N N . ILE B 1 55 ? -0.831 -4.595 -38.670 1.00 14.76 58 ILE B N 1
ATOM 2678 C CA . ILE B 1 55 ? 0.037 -5.689 -38.242 1.00 15.02 58 ILE B CA 1
ATOM 2679 C C . ILE B 1 55 ? 0.611 -5.430 -36.839 1.00 16.94 58 ILE B C 1
ATOM 2680 O O . ILE B 1 55 ? 0.880 -4.273 -36.462 1.00 16.69 58 ILE B O 1
ATOM 2685 N N . GLN B 1 56 ? 0.741 -6.513 -36.067 1.00 14.62 59 GLN B N 1
ATOM 2686 C CA . GLN B 1 56 ? 1.325 -6.490 -34.714 1.00 14.31 59 GLN B CA 1
ATOM 2687 C C . GLN B 1 56 ? 0.553 -5.553 -33.775 1.00 16.52 59 GLN B C 1
ATOM 2688 O O . GLN B 1 56 ? 1.135 -4.702 -33.081 1.00 17.28 59 GLN B O 1
ATOM 2694 N N . LEU B 1 57 ? -0.758 -5.749 -33.755 1.00 15.75 60 LEU B N 1
ATOM 2695 C CA . LEU B 1 57 ? -1.675 -4.931 -32.963 1.00 16.10 60 LEU B CA 1
ATOM 2696 C C . LEU B 1 57 ? -1.505 -5.132 -31.456 1.00 14.62 60 LEU B C 1
ATOM 2697 O O . LEU B 1 57 ? -1.588 -4.176 -30.672 1.00 19.66 60 LEU B O 1
ATOM 2702 N N . GLY B 1 58 ? -1.281 -6.367 -31.038 1.00 14.91 61 GLY B N 1
ATOM 2703 C CA . GLY B 1 58 ? -1.150 -6.646 -29.625 1.00 16.29 61 GLY B CA 1
ATOM 2704 C C . GLY B 1 58 ? -1.088 -8.129 -29.383 1.00 19.33 61 GLY B C 1
ATOM 2705 O O . GLY B 1 58 ? -0.940 -8.899 -30.325 1.00 17.01 61 GLY B O 1
ATOM 2706 N N . ALA B 1 59 ? -1.206 -8.528 -28.123 1.00 16.65 62 ALA B N 1
ATOM 2707 C CA . ALA B 1 59 ? -1.208 -9.941 -27.788 1.00 18.42 62 ALA B CA 1
ATOM 2708 C C . ALA B 1 59 ? -2.527 -10.578 -28.219 1.00 15.96 62 ALA B C 1
ATOM 2709 O O . ALA B 1 59 ? -3.475 -9.879 -28.600 1.00 17.01 62 ALA B O 1
ATOM 2711 N N . THR B 1 60 ? -2.589 -11.903 -28.137 1.00 15.80 63 THR B N 1
ATOM 2712 C CA . THR B 1 60 ? -3.771 -12.635 -28.595 1.00 14.10 63 THR B CA 1
ATOM 2713 C C . THR B 1 60 ? -5.121 -12.077 -28.112 1.00 17.34 63 THR B C 1
ATOM 2714 O O . THR B 1 60 ? -6.031 -11.927 -28.922 1.00 16.51 63 THR B O 1
ATOM 2718 N N . PRO B 1 61 ? -5.261 -11.742 -26.812 1.00 16.11 64 PRO B N 1
ATOM 2719 C CA . PRO B 1 61 ? -6.585 -11.256 -26.389 1.00 20.46 64 PRO B CA 1
ATOM 2720 C C . PRO B 1 61 ? -7.039 -9.986 -27.106 1.00 16.95 64 PRO B C 1
ATOM 2721 O O . PRO B 1 61 ? -8.222 -9.860 -27.417 1.00 19.40 64 PRO B O 1
ATOM 2725 N N . VAL B 1 62 ? -6.108 -9.072 -27.352 1.00 15.92 65 VAL B N 1
ATOM 2726 C CA . VAL B 1 62 ? -6.392 -7.822 -28.048 1.00 17.72 65 VAL B CA 1
ATOM 2727 C C . VAL B 1 62 ? -6.862 -8.083 -29.473 1.00 19.34 65 VAL B C 1
ATOM 2728 O O . VAL B 1 62 ? -7.872 -7.524 -29.928 1.00 20.09 65 VAL B O 1
ATOM 2732 N N . VAL B 1 63 ? -6.140 -8.945 -30.183 1.00 16.64 66 VAL B N 1
ATOM 2733 C CA A VAL B 1 63 ? -6.451 -9.245 -31.572 0.63 15.29 66 VAL B CA 1
ATOM 2734 C CA B VAL B 1 63 ? -6.493 -9.172 -31.579 0.37 15.34 66 VAL B CA 1
ATOM 2735 C C . VAL B 1 63 ? -7.796 -9.965 -31.685 1.00 17.20 66 VAL B C 1
ATOM 2736 O O . VAL B 1 63 ? -8.593 -9.724 -32.610 1.00 16.06 66 VAL B O 1
ATOM 2743 N N . ARG B 1 64 ? -8.052 -10.871 -30.740 1.00 15.21 67 ARG B N 1
ATOM 2744 C CA . ARG B 1 64 ? -9.321 -11.605 -30.740 1.00 14.95 67 ARG B CA 1
ATOM 2745 C C . ARG B 1 64 ? -10.488 -10.649 -30.540 1.00 16.46 67 ARG B C 1
ATOM 2746 O O . ARG B 1 64 ? -11.520 -10.768 -31.200 1.00 16.91 67 ARG B O 1
ATOM 2754 N N . LYS B 1 65 ? -10.321 -9.712 -29.612 1.00 16.71 68 LYS B N 1
ATOM 2755 C CA . LYS B 1 65 ? -11.333 -8.691 -29.368 1.00 15.96 68 LYS B CA 1
ATOM 2756 C C . LYS B 1 65 ? -11.537 -7.864 -30.622 1.00 16.02 68 LYS B C 1
ATOM 2757 O O . LYS B 1 65 ? -12.667 -7.547 -30.994 1.00 18.17 68 LYS B O 1
ATOM 2763 N N . ALA B 1 66 ? -10.433 -7.503 -31.269 1.00 16.33 69 ALA B N 1
ATOM 2764 C CA . ALA B 1 66 ? -10.522 -6.638 -32.441 1.00 15.73 69 ALA B CA 1
ATOM 2765 C C . ALA B 1 66 ? -11.240 -7.333 -33.600 1.00 15.80 69 ALA B C 1
ATOM 2766 O O . ALA B 1 66 ? -12.069 -6.720 -34.275 1.00 15.64 69 ALA B O 1
ATOM 2768 N N . ILE B 1 67 ? -10.950 -8.609 -33.851 1.00 16.99 70 ILE B N 1
ATOM 2769 C CA . ILE B 1 67 ? -11.607 -9.233 -35.000 1.00 13.75 70 ILE B CA 1
ATOM 2770 C C . ILE B 1 67 ? -13.100 -9.491 -34.728 1.00 14.79 70 ILE B C 1
ATOM 2771 O O . ILE B 1 67 ? -13.928 -9.358 -35.633 1.00 15.64 70 ILE B O 1
ATOM 2776 N N . THR B 1 68 ? -13.462 -9.819 -33.489 1.00 14.65 71 THR B N 1
ATOM 2777 C CA . THR B 1 68 ? -14.876 -10.060 -33.208 1.00 14.83 71 THR B CA 1
ATOM 2778 C C . THR B 1 68 ? -15.651 -8.742 -33.211 1.00 19.20 71 THR B C 1
ATOM 2779 O O . THR B 1 68 ? -16.859 -8.726 -33.459 1.00 20.34 71 THR B O 1
ATOM 2783 N N . ALA B 1 69 ? -14.948 -7.639 -32.973 1.00 15.49 72 ALA B N 1
ATOM 2784 C CA . ALA B 1 69 ? -15.570 -6.314 -33.018 1.00 16.79 72 ALA B CA 1
ATOM 2785 C C . ALA B 1 69 ? -15.598 -5.735 -34.425 1.00 16.63 72 ALA B C 1
ATOM 2786 O O . ALA B 1 69 ? -16.115 -4.636 -34.639 1.00 16.90 72 ALA B O 1
ATOM 2788 N N . GLY B 1 70 ? -15.019 -6.447 -35.384 1.00 15.24 73 GLY B N 1
ATOM 2789 C CA . GLY B 1 70 ? -14.916 -5.925 -36.737 1.00 15.78 73 GLY B CA 1
ATOM 2790 C C . GLY B 1 70 ? -13.979 -4.735 -36.873 1.00 17.18 73 GLY B C 1
ATOM 2791 O O . GLY B 1 70 ? -14.163 -3.888 -37.751 1.00 19.96 73 GLY B O 1
ATOM 2792 N N . GLU B 1 71 ? -12.974 -4.657 -36.002 1.00 15.78 74 GLU B N 1
ATOM 2793 C CA . GLU B 1 71 ? -11.999 -3.573 -36.054 1.00 16.56 74 GLU B CA 1
ATOM 2794 C C . GLU B 1 71 ? -10.750 -3.962 -36.854 1.00 14.55 74 GLU B C 1
ATOM 2795 O O . GLU B 1 71 ? -9.982 -3.096 -37.262 1.00 16.68 74 GLU B O 1
ATOM 2801 N N . ILE B 1 72 ? -10.554 -5.268 -37.042 1.00 14.70 75 ILE B N 1
ATOM 2802 C CA . ILE B 1 72 ? -9.609 -5.812 -38.015 1.00 14.64 75 ILE B CA 1
ATOM 2803 C C . ILE B 1 72 ? -10.312 -6.947 -38.758 1.00 15.26 75 ILE B C 1
ATOM 2804 O O . ILE B 1 72 ? -11.348 -7.450 -38.291 1.00 16.72 75 ILE B O 1
ATOM 2809 N N . ASP B 1 73 ? -9.761 -7.363 -39.895 1.00 14.74 76 ASP B N 1
ATOM 2810 C CA . ASP B 1 73 ? -10.483 -8.296 -40.767 1.00 13.81 76 ASP B CA 1
ATOM 2811 C C . ASP B 1 73 ? -9.840 -9.667 -40.932 1.00 13.67 76 ASP B C 1
ATOM 2812 O O . ASP B 1 73 ? -10.548 -10.669 -41.042 1.00 17.01 76 ASP B O 1
ATOM 2817 N N . ILE B 1 74 ? -8.513 -9.710 -40.962 1.00 13.06 77 ILE B N 1
ATOM 2818 C CA . ILE B 1 74 ? -7.798 -10.961 -41.197 1.00 13.75 77 ILE B CA 1
ATOM 2819 C C . ILE B 1 74 ? -6.460 -10.932 -40.479 1.00 14.64 77 ILE B C 1
ATOM 2820 O O . ILE B 1 74 ? -5.765 -9.913 -40.491 1.00 15.33 77 ILE B O 1
ATOM 2825 N N . TYR B 1 75 ? -6.103 -12.040 -39.834 1.00 15.32 78 TYR B N 1
ATOM 2826 C CA . TYR B 1 75 ? -4.804 -12.117 -39.174 1.00 13.05 78 TYR B CA 1
ATOM 2827 C C . TYR B 1 75 ? -4.436 -13.592 -39.008 1.00 14.46 78 TYR B C 1
ATOM 2828 O O . TYR B 1 75 ? -5.292 -14.466 -39.174 1.00 15.12 78 TYR B O 1
ATOM 2837 N N . PRO B 1 76 ? -3.162 -13.884 -38.704 1.00 14.05 79 PRO B N 1
ATOM 2838 C CA . PRO B 1 76 ? -2.751 -15.283 -38.516 1.00 14.40 79 PRO B CA 1
ATOM 2839 C C . PRO B 1 76 ? -2.960 -15.754 -37.081 1.00 15.69 79 PRO B C 1
ATOM 2840 O O . PRO B 1 76 ? -2.419 -15.155 -36.142 1.00 14.87 79 PRO B O 1
ATOM 2844 N N . GLU B 1 77 ? -3.738 -16.821 -36.912 1.00 14.81 80 GLU B N 1
ATOM 2845 C CA . GLU B 1 77 ? -3.967 -17.399 -35.587 1.00 15.27 80 GLU B CA 1
ATOM 2846 C C . GLU B 1 77 ? -3.567 -18.878 -35.592 1.00 14.82 80 GLU B C 1
ATOM 2847 O O . GLU B 1 77 ? -3.498 -19.500 -36.656 1.00 16.42 80 GLU B O 1
ATOM 2853 N N . TYR B 1 78 ? -3.275 -19.422 -34.410 1.00 15.14 81 TYR B N 1
ATOM 2854 C CA . TYR B 1 78 ? -2.754 -20.782 -34.275 1.00 14.18 81 TYR B CA 1
ATOM 2855 C C . TYR B 1 78 ? -3.875 -21.721 -33.876 1.00 15.16 81 TYR B C 1
ATOM 2856 O O . TYR B 1 78 ? -4.631 -21.423 -32.958 1.00 16.50 81 TYR B O 1
ATOM 2865 N N . THR B 1 79 ? -3.967 -22.856 -34.568 1.00 14.94 82 THR B N 1
ATOM 2866 C CA . THR B 1 79 ? -5.104 -23.762 -34.412 1.00 15.86 82 THR B CA 1
ATOM 2867 C C . THR B 1 79 ? -5.355 -24.152 -32.954 1.00 15.71 82 THR B C 1
ATOM 2868 O O . THR B 1 79 ? -6.479 -24.050 -32.467 1.00 16.13 82 THR B O 1
ATOM 2872 N N . GLY B 1 80 ? -4.303 -24.563 -32.250 1.00 14.86 83 GLY B N 1
ATOM 2873 C CA . GLY B 1 80 ? -4.448 -25.000 -30.871 1.00 15.28 83 GLY B CA 1
ATOM 2874 C C . GLY B 1 80 ? -4.963 -23.943 -29.917 1.00 17.53 83 GLY B C 1
ATOM 2875 O O . GLY B 1 80 ? -5.430 -24.268 -28.832 1.00 16.64 83 GLY B O 1
ATOM 2876 N N . ASN B 1 81 ? -4.875 -22.670 -30.299 1.00 15.09 84 ASN B N 1
ATOM 2877 C CA . ASN B 1 81 ? -5.379 -21.616 -29.414 1.00 16.60 84 ASN B CA 1
ATOM 2878 C C . ASN B 1 81 ? -6.900 -21.641 -29.289 1.00 16.50 84 ASN B C 1
ATOM 2879 O O . ASN B 1 81 ? -7.450 -21.068 -28.352 1.00 16.78 84 ASN B O 1
ATOM 2884 N N . ALA B 1 82 ? -7.580 -22.332 -30.205 1.00 16.70 85 ALA B N 1
ATOM 2885 C CA . ALA B 1 82 ? -9.025 -22.461 -30.086 1.00 18.32 85 ALA B CA 1
ATOM 2886 C C . ALA B 1 82 ? -9.387 -23.214 -28.811 1.00 19.07 85 ALA B C 1
ATOM 2887 O O . ALA B 1 82 ? -10.498 -23.083 -28.316 1.00 18.32 85 ALA B O 1
ATOM 2889 N N . ALA B 1 83 ? -8.441 -23.987 -28.268 1.00 17.24 86 ALA B N 1
ATOM 2890 C CA . ALA B 1 83 ? -8.663 -24.668 -26.993 1.00 18.67 86 ALA B CA 1
ATOM 2891 C C . ALA B 1 83 ? -9.005 -23.660 -25.904 1.00 20.22 86 ALA B C 1
ATOM 2892 O O . ALA B 1 83 ? -9.825 -23.929 -25.024 1.00 22.53 86 ALA B O 1
ATOM 2894 N N . PHE B 1 84 ? -8.377 -22.491 -25.965 1.00 16.65 87 PHE B N 1
ATOM 2895 C CA . PHE B 1 84 ? -8.561 -21.497 -24.919 1.00 16.29 87 PHE B CA 1
ATOM 2896 C C . PHE B 1 84 ? -9.717 -20.564 -25.244 1.00 19.43 87 PHE B C 1
ATOM 2897 O O . PHE B 1 84 ? -10.459 -20.163 -24.350 1.00 21.76 87 PHE B O 1
ATOM 2905 N N . PHE B 1 85 ? -9.902 -20.262 -26.524 1.00 20.01 88 PHE B N 1
ATOM 2906 C CA . PHE B 1 85 ? -11.016 -19.411 -26.945 1.00 21.56 88 PHE B CA 1
ATOM 2907 C C . PHE B 1 85 ? -12.353 -20.029 -26.575 1.00 21.34 88 PHE B C 1
ATOM 2908 O O . PHE B 1 85 ? -13.306 -19.316 -26.262 1.00 22.54 88 PHE B O 1
ATOM 2916 N N . PHE B 1 86 ? -12.424 -21.354 -26.628 1.00 19.69 89 PHE B N 1
ATOM 2917 C CA . PHE B 1 86 ? -13.704 -22.041 -26.479 1.00 20.79 89 PHE B CA 1
ATOM 2918 C C . PHE B 1 86 ? -13.750 -22.985 -25.276 1.00 22.26 89 PHE B C 1
ATOM 2919 O O . PHE B 1 86 ? -14.563 -23.908 -25.233 1.00 23.41 89 PHE B O 1
ATOM 2927 N N . ASN B 1 87 ? -12.876 -22.721 -24.304 1.00 22.56 90 ASN B N 1
ATOM 2928 C CA A ASN B 1 87 ? -12.857 -23.455 -23.035 0.58 22.24 90 ASN B CA 1
ATOM 2929 C CA B ASN B 1 87 ? -12.850 -23.455 -23.041 0.42 22.26 90 ASN B CA 1
ATOM 2930 C C . ASN B 1 87 ? -12.809 -24.968 -23.231 1.00 25.03 90 ASN B C 1
ATOM 2931 O O . ASN B 1 87 ? -13.644 -25.709 -22.694 1.00 25.94 90 ASN B O 1
ATOM 2940 N N . LYS B 1 88 ? -11.834 -25.422 -24.003 1.00 20.99 91 LYS B N 1
ATOM 2941 C CA . LYS B 1 88 ? -11.624 -26.840 -24.232 1.00 18.25 91 LYS B CA 1
ATOM 2942 C C . LYS B 1 88 ? -10.161 -27.193 -23.974 1.00 18.83 91 LYS B C 1
ATOM 2943 O O . LYS B 1 88 ? -9.586 -28.051 -24.642 1.00 20.11 91 LYS B O 1
ATOM 2949 N N . ALA B 1 89 ? -9.560 -26.511 -23.003 1.00 21.08 92 ALA B N 1
ATOM 2950 C CA . ALA B 1 89 ? -8.140 -26.690 -22.725 1.00 19.51 92 ALA B CA 1
ATOM 2951 C C . ALA B 1 89 ? -7.852 -28.121 -22.296 1.00 23.07 92 ALA B C 1
ATOM 2952 O O . ALA B 1 89 ? -8.637 -28.727 -21.558 1.00 25.30 92 ALA B O 1
ATOM 2954 N N . ASP B 1 90 ? -6.745 -28.650 -22.814 1.00 26.46 93 ASP B N 1
ATOM 2955 C CA . ASP B 1 90 ? -6.228 -29.980 -22.497 1.00 26.23 93 ASP B CA 1
ATOM 2956 C C . ASP B 1 90 ? -7.057 -31.122 -23.092 1.00 26.83 93 ASP B C 1
ATOM 2957 O O . ASP B 1 90 ? -6.845 -32.288 -22.756 1.00 29.31 93 ASP B O 1
ATOM 2962 N N . ASP B 1 91 ? -7.993 -30.799 -23.977 1.00 23.88 94 ASP B N 1
ATOM 2963 C CA . ASP B 1 91 ? -8.686 -31.845 -24.725 1.00 25.71 94 ASP B CA 1
ATOM 2964 C C . ASP B 1 91 ? -7.662 -32.510 -25.630 1.00 23.17 94 ASP B C 1
ATOM 2965 O O . ASP B 1 91 ? -6.899 -31.826 -26.299 1.00 22.40 94 ASP B O 1
ATOM 2970 N N . PRO B 1 92 ? -7.624 -33.851 -25.650 1.00 21.30 95 PRO B N 1
ATOM 2971 C CA . PRO B 1 92 ? -6.631 -34.549 -26.474 1.00 22.32 95 PRO B CA 1
ATOM 2972 C C . PRO B 1 92 ? -6.704 -34.211 -27.964 1.00 18.78 95 PRO B C 1
ATOM 2973 O O . PRO B 1 92 ? -5.741 -34.451 -28.696 1.00 21.66 95 PRO B O 1
ATOM 2977 N N . LEU B 1 93 ? -7.829 -33.665 -28.417 1.00 21.21 96 LEU B N 1
ATOM 2978 C CA . LEU B 1 93 ? -8.008 -33.452 -29.847 1.00 20.72 96 LEU B CA 1
ATOM 2979 C C . LEU B 1 93 ? -6.997 -32.431 -30.368 1.00 18.71 96 LEU B C 1
ATOM 2980 O O . LEU B 1 93 ? -6.614 -32.469 -31.531 1.00 19.80 96 LEU B O 1
ATOM 2985 N N . TRP B 1 94 ? -6.572 -31.521 -29.496 1.00 20.18 97 TRP B N 1
ATOM 2986 C CA . TRP B 1 94 ? -5.698 -30.425 -29.925 1.00 16.85 97 TRP B CA 1
ATOM 2987 C C . TRP B 1 94 ? -4.299 -30.933 -30.251 1.00 19.89 97 TRP B C 1
ATOM 2988 O O . TRP B 1 94 ? -3.503 -30.222 -30.860 1.00 19.79 97 TRP B O 1
ATOM 2999 N N . LYS B 1 95 ? -4.011 -32.174 -29.866 1.00 19.43 98 LYS B N 1
ATOM 3000 C CA . LYS B 1 95 ? -2.714 -32.785 -30.141 1.00 20.24 98 LYS B CA 1
ATOM 3001 C C . LYS B 1 95 ? -2.668 -33.443 -31.526 1.00 22.47 98 LYS B C 1
ATOM 3002 O O . LYS B 1 95 ? -1.617 -33.910 -31.969 1.00 21.29 98 LYS B O 1
ATOM 3008 N N . ASP B 1 96 ? -3.814 -33.466 -32.201 1.00 20.21 99 ASP B N 1
ATOM 3009 C CA . ASP B 1 96 ? -3.906 -33.958 -33.573 1.00 23.44 99 ASP B CA 1
ATOM 3010 C C . ASP B 1 96 ? -4.061 -32.784 -34.535 1.00 20.59 99 ASP B C 1
ATOM 3011 O O . ASP B 1 96 ? -5.047 -32.055 -34.453 1.00 21.01 99 ASP B O 1
ATOM 3016 N N . PRO B 1 97 ? -3.086 -32.590 -35.443 1.00 21.25 100 PRO B N 1
ATOM 3017 C CA . PRO B 1 97 ? -3.118 -31.427 -36.345 1.00 21.22 100 PRO B CA 1
ATOM 3018 C C . PRO B 1 97 ? -4.434 -31.280 -37.114 1.00 24.75 100 PRO B C 1
ATOM 3019 O O . PRO B 1 97 ? -4.991 -30.184 -37.166 1.00 20.56 100 PRO B O 1
ATOM 3023 N N . ALA B 1 98 ? -4.945 -32.366 -37.687 1.00 24.52 101 ALA B N 1
ATOM 3024 C CA . ALA B 1 98 ? -6.194 -32.272 -38.439 1.00 24.73 101 ALA B CA 1
ATOM 3025 C C . ALA B 1 98 ? -7.372 -31.912 -37.542 1.00 22.38 101 ALA B C 1
ATOM 3026 O O . ALA B 1 98 ? -8.186 -31.062 -37.895 1.00 22.47 101 ALA B O 1
ATOM 3028 N N . LYS B 1 99 ? -7.472 -32.563 -36.386 1.00 23.72 102 LYS B N 1
ATOM 3029 C CA . LYS B 1 99 ? -8.581 -32.304 -35.477 1.00 24.20 102 LYS B CA 1
ATOM 3030 C C . LYS B 1 99 ? -8.511 -30.883 -34.935 1.00 21.08 102 LYS B C 1
ATOM 3031 O O . LYS B 1 99 ? -9.524 -30.196 -34.825 1.00 21.02 102 LYS B O 1
ATOM 3037 N N . ALA B 1 100 ? -7.303 -30.448 -34.590 1.00 20.01 103 ALA B N 1
ATOM 3038 C CA . ALA B 1 100 ? -7.113 -29.099 -34.076 1.00 18.29 103 ALA B CA 1
ATOM 3039 C C . ALA B 1 100 ? -7.575 -28.066 -35.102 1.00 18.92 103 ALA B C 1
ATOM 3040 O O . ALA B 1 100 ? -8.310 -27.133 -34.767 1.00 18.90 103 ALA B O 1
ATOM 3042 N N . TYR B 1 101 ? -7.161 -28.242 -36.353 1.00 19.37 104 TYR B N 1
ATOM 3043 C CA . TYR B 1 101 ? -7.571 -27.311 -37.394 1.00 21.05 104 TYR B CA 1
ATOM 3044 C C . TYR B 1 101 ? -9.084 -27.349 -37.631 1.00 19.68 104 TYR B C 1
ATOM 3045 O O . TYR B 1 101 ? -9.753 -26.316 -37.644 1.00 19.00 104 TYR B O 1
ATOM 3054 N N . GLU B 1 102 ? -9.636 -28.545 -37.816 1.00 22.58 105 GLU B N 1
ATOM 3055 C CA . GLU B 1 102 ? -11.051 -28.637 -38.159 1.00 20.99 105 GLU B CA 1
ATOM 3056 C C . GLU B 1 102 ? -11.937 -28.142 -37.021 1.00 19.18 105 GLU B C 1
ATOM 3057 O O . GLU B 1 102 ? -12.984 -27.548 -37.261 1.00 20.92 105 GLU B O 1
ATOM 3063 N N . THR B 1 103 ? -11.509 -28.373 -35.782 1.00 19.15 106 THR B N 1
ATOM 3064 C CA . THR B 1 103 ? -12.275 -27.945 -34.623 1.00 19.73 106 THR B CA 1
ATOM 3065 C C . THR B 1 103 ? -12.185 -26.423 -34.421 1.00 19.72 106 THR B C 1
ATOM 3066 O O . THR B 1 103 ? -13.185 -25.770 -34.149 1.00 20.21 106 THR B O 1
ATOM 3070 N N . ALA B 1 104 ? -10.986 -25.860 -34.556 1.00 18.83 107 ALA B N 1
ATOM 3071 C CA . ALA B 1 104 ? -10.847 -24.408 -34.518 1.00 19.83 107 ALA B CA 1
ATOM 3072 C C . ALA B 1 104 ? -11.745 -23.759 -35.568 1.00 18.33 107 ALA B C 1
ATOM 3073 O O . ALA B 1 104 ? -12.478 -22.815 -35.277 1.00 19.52 107 ALA B O 1
ATOM 3075 N N . LYS B 1 105 ? -11.689 -24.294 -36.781 1.00 19.10 108 LYS B N 1
ATOM 3076 C CA . LYS B 1 105 ? -12.458 -23.774 -37.909 1.00 17.79 108 LYS B CA 1
ATOM 3077 C C . LYS B 1 105 ? -13.961 -23.810 -37.629 1.00 22.49 108 LYS B C 1
ATOM 3078 O O . LYS B 1 105 ? -14.666 -22.816 -37.820 1.00 21.84 108 LYS B O 1
ATOM 3084 N N . LYS B 1 106 ? -14.449 -24.954 -37.156 1.00 23.15 109 LYS B N 1
ATOM 3085 C CA . LYS B 1 106 ? -15.871 -25.085 -36.869 1.00 20.13 109 LYS B CA 1
ATOM 3086 C C . LYS B 1 106 ? -16.336 -24.173 -35.742 1.00 22.39 109 LYS B C 1
ATOM 3087 O O . LYS B 1 106 ? -17.346 -23.483 -35.874 1.00 23.18 109 LYS B O 1
ATOM 3093 N N . LEU B 1 107 ? -15.603 -24.163 -34.633 1.00 20.53 110 LEU B N 1
ATOM 3094 C CA . LEU B 1 107 ? -16.005 -23.382 -33.474 1.00 20.36 110 LEU B CA 1
ATOM 3095 C C . LEU B 1 107 ? -16.049 -21.887 -33.779 1.00 22.15 110 LEU B C 1
ATOM 3096 O O . LEU B 1 107 ? -16.979 -21.191 -33.365 1.00 22.99 110 LEU B O 1
ATOM 3101 N N . ASP B 1 108 ? -15.042 -21.403 -34.506 1.00 18.90 111 ASP B N 1
ATOM 3102 C CA . ASP B 1 108 ? -14.932 -19.973 -34.767 1.00 18.62 111 ASP B CA 1
ATOM 3103 C C . ASP B 1 108 ? -15.995 -19.538 -35.776 1.00 21.29 111 ASP B C 1
ATOM 3104 O O . ASP B 1 108 ? -16.522 -18.422 -35.683 1.00 24.07 111 ASP B O 1
ATOM 3109 N N . TYR B 1 109 ? -16.331 -20.415 -36.723 1.00 22.03 112 TYR B N 1
ATOM 3110 C CA . TYR B 1 109 ? -17.371 -20.077 -37.685 1.00 21.20 112 TYR B CA 1
ATOM 3111 C C . TYR B 1 109 ? -18.731 -20.042 -36.990 1.00 22.43 112 TYR B C 1
ATOM 3112 O O . TYR B 1 109 ? -19.519 -19.113 -37.186 1.00 24.04 112 TYR B O 1
ATOM 3121 N N . ASP B 1 110 ? -19.000 -21.051 -36.165 1.00 22.66 113 ASP B N 1
ATOM 3122 C CA . ASP B 1 110 ? -20.287 -21.115 -35.486 1.00 24.25 113 ASP B CA 1
ATOM 3123 C C . ASP B 1 110 ? -20.493 -19.928 -34.547 1.00 29.17 113 ASP B C 1
ATOM 3124 O O . ASP B 1 110 ? -21.570 -19.335 -34.517 1.00 28.85 113 ASP B O 1
ATOM 3129 N N . ALA B 1 111 ? -19.453 -19.560 -33.804 1.00 24.78 114 ALA B N 1
ATOM 3130 C CA . ALA B 1 111 ? -19.576 -18.517 -32.790 1.00 24.74 114 ALA B CA 1
ATOM 3131 C C . ALA B 1 111 ? -19.465 -17.110 -33.355 1.00 26.95 114 ALA B C 1
ATOM 3132 O O . ALA B 1 111 ? -20.219 -16.214 -32.968 1.00 25.46 114 ALA B O 1
ATOM 3134 N N . ASN B 1 112 ? -18.525 -16.920 -34.273 1.00 23.32 115 ASN B N 1
ATOM 3135 C CA . ASN B 1 112 ? -18.118 -15.580 -34.678 1.00 22.16 115 ASN B CA 1
ATOM 3136 C C . ASN B 1 112 ? -18.183 -15.306 -36.171 1.00 20.44 115 ASN B C 1
ATOM 3137 O O . ASN B 1 112 ? -17.871 -14.191 -36.606 1.00 20.86 115 ASN B O 1
ATOM 3142 N N . LYS B 1 113 ? -18.573 -16.319 -36.947 1.00 21.28 116 LYS B N 1
ATOM 3143 C CA . LYS B 1 113 ? -18.521 -16.257 -38.409 1.00 20.37 116 LYS B CA 1
ATOM 3144 C C . LYS B 1 113 ? -17.126 -15.871 -38.899 1.00 20.56 116 LYS B C 1
ATOM 3145 O O . LYS B 1 113 ? -16.969 -15.155 -39.886 1.00 19.09 116 LYS B O 1
ATOM 3151 N N . ILE B 1 114 ? -16.114 -16.356 -38.186 1.00 17.85 117 ILE B N 1
ATOM 3152 C CA . ILE B 1 114 ? -14.723 -16.198 -38.602 1.00 18.04 117 ILE B CA 1
ATOM 3153 C C . ILE B 1 114 ? -14.306 -17.443 -39.378 1.00 17.27 117 ILE B C 1
ATOM 3154 O O . ILE B 1 114 ? -14.531 -18.569 -38.924 1.00 21.23 117 ILE B O 1
ATOM 3159 N N . VAL B 1 115 ? -13.740 -17.235 -40.562 1.00 16.04 118 VAL B N 1
ATOM 3160 C CA . VAL B 1 115 ? -13.368 -18.330 -41.457 1.00 18.60 118 VAL B CA 1
ATOM 3161 C C . VAL B 1 115 ? -11.878 -18.643 -41.383 1.00 19.27 118 VAL B C 1
ATOM 3162 O O . VAL B 1 115 ? -11.040 -17.809 -41.739 1.00 18.36 118 VAL B O 1
ATOM 3166 N N . TRP B 1 116 ? -11.556 -19.856 -40.937 1.00 15.59 119 TRP B N 1
ATOM 3167 C CA . TRP B 1 116 ? -10.178 -20.326 -40.912 1.00 17.09 119 TRP B CA 1
ATOM 3168 C C . TRP B 1 116 ? -9.777 -20.842 -42.289 1.00 21.52 119 TRP B C 1
ATOM 3169 O O . TRP B 1 116 ? -10.396 -21.765 -42.827 1.00 22.70 119 TRP B O 1
ATOM 3180 N N . LEU B 1 117 ? -8.744 -20.239 -42.858 1.00 17.13 120 LEU B N 1
ATOM 3181 C CA . LEU B 1 117 ? -8.276 -20.606 -44.186 1.00 18.95 120 LEU B CA 1
ATOM 3182 C C . LEU B 1 117 ? -7.191 -21.674 -44.062 1.00 19.02 120 LEU B C 1
ATOM 3183 O O . LEU B 1 117 ? -6.974 -22.217 -42.972 1.00 21.34 120 LEU B O 1
ATOM 3188 N N . THR B 1 118 ? -6.532 -21.998 -45.172 1.00 23.84 121 THR B N 1
ATOM 3189 C CA . THR B 1 118 ? -5.528 -23.063 -45.186 1.00 25.17 121 THR B CA 1
ATOM 3190 C C . THR B 1 118 ? -4.384 -22.777 -44.214 1.00 21.10 121 THR B C 1
ATOM 3191 O O . THR B 1 118 ? -3.771 -21.719 -44.285 1.00 20.61 121 THR B O 1
ATOM 3195 N N . PRO B 1 119 ? -4.088 -23.734 -43.317 1.00 18.37 122 PRO B N 1
ATOM 3196 C CA . PRO B 1 119 ? -2.985 -23.558 -42.369 1.00 17.72 122 PRO B CA 1
ATOM 3197 C C . PRO B 1 119 ? -1.613 -23.871 -42.941 1.00 24.32 122 PRO B C 1
ATOM 3198 O O . PRO B 1 119 ? -1.462 -24.663 -43.880 1.00 24.59 122 PRO B O 1
ATOM 3202 N N . SER B 1 120 ? -0.614 -23.223 -42.358 1.00 20.21 123 SER B N 1
ATOM 3203 C CA . SER B 1 120 ? 0.780 -23.594 -42.524 1.00 18.60 123 SER B CA 1
ATOM 3204 C C . SER B 1 120 ? 1.037 -24.964 -41.893 1.00 21.66 123 SER B C 1
ATOM 3205 O O . SER B 1 120 ? 0.438 -25.296 -40.866 1.00 19.58 123 SER B O 1
ATOM 3208 N N . PRO B 1 121 ? 1.923 -25.772 -42.501 1.00 18.94 124 PRO B N 1
ATOM 3209 C CA . PRO B 1 121 ? 2.268 -27.058 -41.883 1.00 19.89 124 PRO B CA 1
ATOM 3210 C C . PRO B 1 121 ? 3.136 -26.917 -40.634 1.00 20.40 124 PRO B C 1
ATOM 3211 O O . PRO B 1 121 ? 3.300 -27.892 -39.898 1.00 22.99 124 PRO B O 1
ATOM 3215 N N . ALA B 1 122 ? 3.681 -25.726 -40.397 1.00 16.82 125 ALA B N 1
ATOM 3216 C CA . ALA B 1 122 ? 4.556 -25.510 -39.245 1.00 17.66 125 ALA B CA 1
ATOM 3217 C C . ALA B 1 122 ? 3.788 -25.632 -37.937 1.00 19.06 125 ALA B C 1
ATOM 3218 O O . ALA B 1 122 ? 2.798 -24.933 -37.716 1.00 19.09 125 ALA B O 1
ATOM 3220 N N . ASN B 1 123 ? 4.253 -26.520 -37.071 1.00 17.07 126 ASN B N 1
ATOM 3221 C CA . ASN B 1 123 ? 3.668 -26.664 -35.744 1.00 15.54 126 ASN B CA 1
ATOM 3222 C C . ASN B 1 123 ? 4.520 -25.881 -34.758 1.00 15.84 126 ASN B C 1
ATOM 3223 O O . ASN B 1 123 ? 5.524 -26.380 -34.244 1.00 17.28 126 ASN B O 1
ATOM 3228 N N . ASN B 1 124 ? 4.131 -24.633 -34.508 1.00 14.22 127 ASN B N 1
ATOM 3229 C CA . ASN B 1 124 ? 4.921 -23.767 -33.649 1.00 13.12 127 ASN B CA 1
ATOM 3230 C C . ASN B 1 124 ? 4.576 -23.965 -32.186 1.00 16.36 127 ASN B C 1
ATOM 3231 O O . ASN B 1 124 ? 3.954 -23.113 -31.557 1.00 16.63 127 ASN B O 1
ATOM 3236 N N . THR B 1 125 ? 4.969 -25.117 -31.656 1.00 14.80 128 THR B N 1
ATOM 3237 C CA . THR B 1 125 ? 4.592 -25.494 -30.309 1.00 14.11 128 THR B CA 1
ATOM 3238 C C . THR B 1 125 ? 5.851 -25.667 -29.472 1.00 16.50 128 THR B C 1
ATOM 3239 O O . THR B 1 125 ? 6.960 -25.656 -30.000 1.00 15.94 128 THR B O 1
ATOM 3243 N N . TRP B 1 126 ? 5.697 -25.797 -28.160 1.00 13.21 129 TRP B N 1
ATOM 3244 C CA . TRP B 1 126 ? 6.855 -26.001 -27.310 1.00 13.61 129 TRP B CA 1
ATOM 3245 C C . TRP B 1 126 ? 7.561 -27.307 -27.654 1.00 15.51 129 TRP B C 1
ATOM 3246 O O . TRP B 1 126 ? 6.919 -28.347 -27.871 1.00 16.73 129 TRP B O 1
ATOM 3257 N N . GLY B 1 127 ? 8.882 -27.240 -27.715 1.00 14.39 130 GLY B N 1
ATOM 3258 C CA . GLY B 1 127 ? 9.673 -28.404 -28.069 1.00 15.54 130 GLY B CA 1
ATOM 3259 C C . GLY B 1 127 ? 11.105 -28.271 -27.610 1.00 18.40 130 GLY B C 1
ATOM 3260 O O . GLY B 1 127 ? 11.467 -27.354 -26.872 1.00 14.21 130 GLY B O 1
ATOM 3261 N N . ILE B 1 128 ? 11.930 -29.212 -28.043 1.00 14.24 131 ILE B N 1
ATOM 3262 C CA . ILE B 1 128 ? 13.336 -29.228 -27.685 1.00 14.89 131 ILE B CA 1
ATOM 3263 C C . ILE B 1 128 ? 14.183 -29.084 -28.940 1.00 16.90 131 ILE B C 1
ATOM 3264 O O . ILE B 1 128 ? 13.992 -29.814 -29.914 1.00 18.21 131 ILE B O 1
ATOM 3269 N N . ALA B 1 129 ? 15.079 -28.104 -28.920 1.00 14.64 132 ALA B N 1
ATOM 3270 C CA . ALA B 1 129 ? 16.038 -27.912 -29.997 1.00 16.35 132 ALA B CA 1
ATOM 3271 C C . ALA B 1 129 ? 17.403 -28.347 -29.519 1.00 18.54 132 ALA B C 1
ATOM 3272 O O . ALA B 1 129 ? 17.840 -27.978 -28.434 1.00 18.37 132 ALA B O 1
ATOM 3274 N N . VAL B 1 130 ? 18.105 -29.113 -30.341 1.00 15.10 133 VAL B N 1
ATOM 3275 C CA A VAL B 1 130 ? 19.418 -29.599 -29.955 0.36 14.85 133 VAL B CA 1
ATOM 3276 C CA B VAL B 1 130 ? 19.419 -29.621 -29.973 0.64 14.83 133 VAL B CA 1
ATOM 3277 C C . VAL B 1 130 ? 20.479 -29.008 -30.885 1.00 15.51 133 VAL B C 1
ATOM 3278 O O . VAL B 1 130 ? 20.181 -28.652 -32.030 1.00 16.90 133 VAL B O 1
ATOM 3285 N N . ARG B 1 131 ? 21.695 -28.856 -30.374 1.00 14.02 134 ARG B N 1
ATOM 3286 C CA . ARG B 1 131 ? 22.820 -28.424 -31.208 1.00 16.94 134 ARG B CA 1
ATOM 3287 C C . ARG B 1 131 ? 22.924 -29.318 -32.438 1.00 20.52 134 ARG B C 1
ATOM 3288 O O . ARG B 1 131 ? 22.817 -30.537 -32.331 1.00 20.36 134 ARG B O 1
ATOM 3296 N N . LYS B 1 132 ? 23.111 -28.721 -33.610 1.00 18.68 135 LYS B N 1
ATOM 3297 C CA . LYS B 1 132 ? 23.154 -29.514 -34.832 1.00 18.56 135 LYS B CA 1
ATOM 3298 C C . LYS B 1 132 ? 24.339 -30.476 -34.859 1.00 21.31 135 LYS B C 1
ATOM 3299 O O . LYS B 1 132 ? 24.230 -31.558 -35.437 1.00 22.65 135 LYS B O 1
ATOM 3305 N N . ASP B 1 133 ? 25.456 -30.110 -34.233 1.00 22.73 136 ASP B N 1
ATOM 3306 C CA . ASP B 1 133 ? 26.607 -31.017 -34.261 1.00 21.75 136 ASP B CA 1
ATOM 3307 C C . ASP B 1 133 ? 26.245 -32.283 -33.488 1.00 26.69 136 ASP B C 1
ATOM 3308 O O . ASP B 1 133 ? 26.538 -33.393 -33.937 1.00 28.85 136 ASP B O 1
ATOM 3313 N N . VAL B 1 134 ? 25.545 -32.119 -32.371 1.00 23.49 137 VAL B N 1
ATOM 3314 C CA . VAL B 1 134 ? 25.077 -33.265 -31.594 1.00 24.52 137 VAL B CA 1
ATOM 3315 C C . VAL B 1 134 ? 24.023 -34.067 -32.369 1.00 26.14 137 VAL B C 1
ATOM 3316 O O . VAL B 1 134 ? 24.090 -35.299 -32.429 1.00 22.68 137 VAL B O 1
ATOM 3320 N N . ALA B 1 135 ? 23.064 -33.378 -32.982 1.00 19.54 138 ALA B N 1
ATOM 3321 C CA . ALA B 1 135 ? 22.004 -34.060 -33.715 1.00 17.70 138 ALA B CA 1
ATOM 3322 C C . ALA B 1 135 ? 22.539 -34.822 -34.926 1.00 26.52 138 ALA B C 1
ATOM 3323 O O . ALA B 1 135 ? 22.109 -35.945 -35.208 1.00 24.39 138 ALA B O 1
ATOM 3325 N N . ASN B 1 136 ? 23.466 -34.208 -35.653 1.00 22.45 139 ASN B N 1
ATOM 3326 C CA . ASN B 1 136 ? 24.003 -34.858 -36.845 1.00 24.13 139 ASN B CA 1
ATOM 3327 C C . ASN B 1 136 ? 24.877 -36.062 -36.485 1.00 26.37 139 ASN B C 1
ATOM 3328 O O . ASN B 1 136 ? 24.755 -37.125 -37.098 1.00 32.43 139 ASN B O 1
ATOM 3333 N N . GLU B 1 137 ? 25.738 -35.892 -35.484 1.00 24.54 140 GLU B N 1
ATOM 3334 C CA . GLU B 1 137 ? 26.621 -36.965 -35.015 1.00 26.34 140 GLU B CA 1
ATOM 3335 C C . GLU B 1 137 ? 25.851 -38.181 -34.506 1.00 37.75 140 GLU B C 1
ATOM 3336 O O . GLU B 1 137 ? 26.307 -39.321 -34.635 1.00 35.59 140 GLU B O 1
ATOM 3342 N N . ASN B 1 138 ? 24.682 -37.933 -33.927 1.00 25.74 141 ASN B N 1
ATOM 3343 C CA . ASN B 1 138 ? 23.918 -38.995 -33.287 1.00 24.43 141 ASN B CA 1
ATOM 3344 C C . ASN B 1 138 ? 22.608 -39.325 -33.993 1.00 23.74 141 ASN B C 1
ATOM 3345 O O . ASN B 1 138 ? 21.804 -40.103 -33.476 1.00 25.75 141 ASN B O 1
ATOM 3350 N N . LYS B 1 139 ? 22.397 -38.738 -35.169 1.00 22.24 142 LYS B N 1
ATOM 3351 C CA . LYS B 1 139 ? 21.190 -38.968 -35.950 1.00 23.10 142 LYS B CA 1
ATOM 3352 C C . LYS B 1 139 ? 19.924 -38.768 -35.107 1.00 26.98 142 LYS B C 1
ATOM 3353 O O . LYS B 1 139 ? 19.036 -39.624 -35.069 1.00 26.12 142 LYS B O 1
ATOM 3359 N N . LEU B 1 140 ? 19.860 -37.624 -34.429 1.00 22.93 143 LEU B N 1
ATOM 3360 C CA . LEU B 1 140 ? 18.698 -37.253 -33.632 1.00 20.80 143 LEU B CA 1
ATOM 3361 C C . LEU B 1 140 ? 17.750 -36.397 -34.456 1.00 23.54 143 LEU B C 1
ATOM 3362 O O . LEU B 1 140 ? 18.081 -35.261 -34.812 1.00 27.55 143 LEU B O 1
ATOM 3367 N N . ALA B 1 141 ? 16.576 -36.932 -34.763 1.00 18.55 144 ALA B N 1
ATOM 3368 C CA . ALA B 1 141 ? 15.593 -36.170 -35.521 1.00 21.33 144 ALA B CA 1
ATOM 3369 C C . ALA B 1 141 ? 14.290 -35.982 -34.747 1.00 20.39 144 ALA B C 1
ATOM 3370 O O . ALA B 1 141 ? 13.563 -35.010 -34.977 1.00 20.92 144 ALA B O 1
ATOM 3372 N N . SER B 1 142 ? 13.997 -36.913 -33.844 1.00 17.96 145 SER B N 1
ATOM 3373 C CA . SER B 1 142 ? 12.726 -36.916 -33.114 1.00 17.45 145 SER B CA 1
ATOM 3374 C C . SER B 1 142 ? 12.933 -36.925 -31.612 1.00 14.23 145 SER B C 1
ATOM 3375 O O . SER B 1 142 ? 14.018 -37.240 -31.127 1.00 16.36 145 SER B O 1
ATOM 3378 N N . LEU B 1 143 ? 11.885 -36.582 -30.867 1.00 16.76 146 LEU B N 1
ATOM 3379 C CA . LEU B 1 143 ? 11.962 -36.693 -29.414 1.00 14.46 146 LEU B CA 1
ATOM 3380 C C . LEU B 1 143 ? 12.154 -38.151 -28.963 1.00 16.87 146 LEU B C 1
ATOM 3381 O O . LEU B 1 143 ? 12.794 -38.407 -27.948 1.00 16.43 146 LEU B O 1
ATOM 3386 N N . SER B 1 144 ? 11.626 -39.101 -29.731 1.00 17.59 147 SER B N 1
ATOM 3387 C CA . SER B 1 144 ? 11.887 -40.508 -29.429 1.00 16.87 147 SER B CA 1
ATOM 3388 C C . SER B 1 144 ? 13.376 -40.817 -29.536 1.00 16.66 147 SER B C 1
ATOM 3389 O O . SER B 1 144 ? 13.930 -41.510 -28.683 1.00 17.16 147 SER B O 1
ATOM 3392 N N . ASP B 1 145 ? 14.027 -40.288 -30.574 1.00 17.22 148 ASP B N 1
ATOM 3393 C CA . ASP B 1 145 ? 15.473 -40.460 -30.733 1.00 17.40 148 ASP B CA 1
ATOM 3394 C C . ASP B 1 145 ? 16.213 -39.899 -29.538 1.00 17.76 148 ASP B C 1
ATOM 3395 O O . ASP B 1 145 ? 17.161 -40.482 -29.033 1.00 17.53 148 ASP B O 1
ATOM 3400 N N . PHE B 1 146 ? 15.781 -38.711 -29.129 1.00 16.02 149 PHE B N 1
ATOM 3401 C CA . PHE B 1 146 ? 16.353 -38.009 -27.992 1.00 16.91 149 PHE B CA 1
ATOM 3402 C C . PHE B 1 146 ? 16.247 -38.825 -26.710 1.00 15.11 149 PHE B C 1
ATOM 3403 O O . PHE B 1 146 ? 17.222 -38.957 -25.962 1.00 17.49 149 PHE B O 1
ATOM 3411 N N . GLY B 1 147 ? 15.064 -39.384 -26.470 1.00 16.07 150 GLY B N 1
ATOM 3412 C CA . GLY B 1 147 ? 14.833 -40.227 -25.314 1.00 17.38 150 GLY B CA 1
ATOM 3413 C C . GLY B 1 147 ? 15.762 -41.429 -25.295 1.00 19.12 150 GLY B C 1
ATOM 3414 O O . GLY B 1 147 ? 16.324 -41.771 -24.259 1.00 19.19 150 GLY B O 1
ATOM 3415 N N . LYS B 1 148 ? 15.933 -42.075 -26.445 1.00 18.18 151 LYS B N 1
ATOM 3416 C CA . LYS B 1 148 ? 16.826 -43.240 -26.504 1.00 16.01 151 LYS B CA 1
ATOM 3417 C C . LYS B 1 148 ? 18.276 -42.852 -26.263 1.00 14.76 151 LYS B C 1
ATOM 3418 O O . LYS B 1 148 ? 19.028 -43.571 -25.596 1.00 15.70 151 LYS B O 1
ATOM 3424 N N . TYR B 1 149 ? 18.661 -41.701 -26.805 1.00 15.57 152 TYR B N 1
ATOM 3425 C CA . TYR B 1 149 ? 19.996 -41.166 -26.637 1.00 14.82 152 TYR B CA 1
ATOM 3426 C C . TYR B 1 149 ? 20.301 -40.940 -25.163 1.00 16.59 152 TYR B C 1
ATOM 3427 O O . TYR B 1 149 ? 21.344 -41.348 -24.671 1.00 16.79 152 TYR B O 1
ATOM 3436 N N . ILE B 1 150 ? 19.369 -40.315 -24.446 1.00 16.91 153 ILE B N 1
ATOM 3437 C CA . ILE B 1 150 ? 19.549 -40.104 -23.011 1.00 19.36 153 ILE B CA 1
ATOM 3438 C C . ILE B 1 150 ? 19.577 -41.439 -22.246 1.00 16.54 153 ILE B C 1
ATOM 3439 O O . ILE B 1 150 ? 20.452 -41.667 -21.402 1.00 19.34 153 ILE B O 1
ATOM 3444 N N . ALA B 1 151 ? 18.643 -42.327 -22.572 1.00 19.29 154 ALA B N 1
ATOM 3445 C CA . ALA B 1 151 ? 18.558 -43.639 -21.939 1.00 20.71 154 ALA B CA 1
ATOM 3446 C C . ALA B 1 151 ? 19.830 -44.455 -22.165 1.00 22.66 154 ALA B C 1
ATOM 3447 O O . ALA B 1 151 ? 20.228 -45.245 -21.314 1.00 26.79 154 ALA B O 1
ATOM 3449 N N . GLY B 1 152 ? 20.473 -44.259 -23.314 1.00 19.02 155 GLY B N 1
ATOM 3450 C CA . GLY B 1 152 ? 21.703 -44.965 -23.623 1.00 15.86 155 GLY B CA 1
ATOM 3451 C C . GLY B 1 152 ? 22.982 -44.318 -23.126 1.00 18.96 155 GLY B C 1
ATOM 3452 O O . GLY B 1 152 ? 24.087 -44.741 -23.477 1.00 20.27 155 GLY B O 1
ATOM 3453 N N . GLY B 1 153 ? 22.843 -43.281 -22.300 1.00 18.20 156 GLY B N 1
ATOM 3454 C CA . GLY B 1 153 ? 23.987 -42.648 -21.669 1.00 18.98 156 GLY B CA 1
ATOM 3455 C C . GLY B 1 153 ? 24.553 -41.441 -22.402 1.00 17.58 156 GLY B C 1
ATOM 3456 O O . GLY B 1 153 ? 25.665 -41.002 -22.107 1.00 19.93 156 GLY B O 1
ATOM 3457 N N . GLY B 1 154 ? 23.798 -40.920 -23.364 1.00 17.87 157 GLY B N 1
ATOM 3458 C CA . GLY B 1 154 ? 24.246 -39.790 -24.159 1.00 16.57 157 GLY B CA 1
ATOM 3459 C C . GLY B 1 154 ? 24.362 -38.526 -23.330 1.00 18.45 157 GLY B C 1
ATOM 3460 O O . GLY B 1 154 ? 23.601 -38.336 -22.390 1.00 19.10 157 GLY B O 1
ATOM 3461 N N . LYS B 1 155 ? 25.312 -37.668 -23.695 1.00 19.36 158 LYS B N 1
ATOM 3462 C CA . LYS B 1 155 ? 25.531 -36.401 -22.991 1.00 19.33 158 LYS B CA 1
ATOM 3463 C C . LYS B 1 155 ? 24.438 -35.381 -23.313 1.00 20.54 158 LYS B C 1
ATOM 3464 O O . LYS B 1 155 ? 24.260 -34.985 -24.470 1.00 19.65 158 LYS B O 1
ATOM 3470 N N . VAL B 1 156 ? 23.703 -34.973 -22.285 1.00 22.09 159 VAL B N 1
ATOM 3471 C CA A VAL B 1 156 ? 22.689 -33.945 -22.462 0.64 20.18 159 VAL B CA 1
ATOM 3472 C CA B VAL B 1 156 ? 22.637 -33.982 -22.425 0.36 20.16 159 VAL B CA 1
ATOM 3473 C C . VAL B 1 156 ? 22.674 -32.968 -21.293 1.00 18.90 159 VAL B C 1
ATOM 3474 O O . VAL B 1 156 ? 22.761 -33.348 -20.124 1.00 17.93 159 VAL B O 1
ATOM 3481 N N . VAL B 1 157 ? 22.607 -31.682 -21.637 1.00 17.12 160 VAL B N 1
ATOM 3482 C CA . VAL B 1 157 ? 22.318 -30.657 -20.654 1.00 15.46 160 VAL B CA 1
ATOM 3483 C C . VAL B 1 157 ? 21.259 -29.788 -21.315 1.00 12.49 160 VAL B C 1
ATOM 3484 O O . VAL B 1 157 ? 21.544 -29.093 -22.302 1.00 16.02 160 VAL B O 1
ATOM 3488 N N . LEU B 1 158 ? 20.042 -29.872 -20.799 1.00 13.63 161 LEU B N 1
ATOM 3489 C CA . LEU B 1 158 ? 18.899 -29.153 -21.356 1.00 14.52 161 LEU B CA 1
ATOM 3490 C C . LEU B 1 158 ? 18.679 -27.841 -20.620 1.00 15.31 161 LEU B C 1
ATOM 3491 O O . LEU B 1 158 ? 18.604 -27.829 -19.395 1.00 15.28 161 LEU B O 1
ATOM 3496 N N . ALA B 1 159 ? 18.583 -26.747 -21.371 1.00 14.81 162 ALA B N 1
ATOM 3497 C CA . ALA B 1 159 ? 18.249 -25.454 -20.789 1.00 13.94 162 ALA B CA 1
ATOM 3498 C C . ALA B 1 159 ? 16.755 -25.187 -20.927 1.00 11.74 162 ALA B C 1
ATOM 3499 O O . ALA B 1 159 ? 16.200 -25.257 -22.030 1.00 13.91 162 ALA B O 1
ATOM 3501 N N . ALA B 1 160 ? 16.109 -24.874 -19.807 1.00 11.90 163 ALA B N 1
ATOM 3502 C CA . ALA B 1 160 ? 14.687 -24.575 -19.784 1.00 12.05 163 ALA B CA 1
ATOM 3503 C C . ALA B 1 160 ? 14.450 -23.301 -18.992 1.00 12.75 163 ALA B C 1
ATOM 3504 O O . ALA B 1 160 ? 15.370 -22.801 -18.335 1.00 15.30 163 ALA B O 1
ATOM 3506 N N . SER B 1 161 ? 13.228 -22.784 -19.078 1.00 13.66 164 SER B N 1
ATOM 3507 C CA . SER B 1 161 ? 12.850 -21.520 -18.429 1.00 12.84 164 SER B CA 1
ATOM 3508 C C . SER B 1 161 ? 11.824 -21.791 -17.346 1.00 14.77 164 SER B C 1
ATOM 3509 O O . SER B 1 161 ? 10.771 -22.337 -17.640 1.00 16.33 164 SER B O 1
ATOM 3512 N N . SER B 1 162 ? 12.086 -21.380 -16.110 1.00 14.37 165 SER B N 1
ATOM 3513 C CA . SER B 1 162 ? 11.095 -21.646 -15.063 1.00 13.42 165 SER B CA 1
ATOM 3514 C C . SER B 1 162 ? 9.886 -20.710 -15.115 1.00 15.15 165 SER B C 1
ATOM 3515 O O . SER B 1 162 ? 8.801 -21.085 -14.665 1.00 16.46 165 SER B O 1
ATOM 3518 N N . GLU B 1 163 ? 10.049 -19.501 -15.647 1.00 14.68 166 GLU B N 1
ATOM 3519 C CA . GLU B 1 163 ? 8.923 -18.566 -15.621 1.00 16.35 166 GLU B CA 1
ATOM 3520 C C . GLU B 1 163 ? 7.809 -18.972 -16.579 1.00 16.48 166 GLU B C 1
ATOM 3521 O O . GLU B 1 163 ? 6.644 -18.635 -16.361 1.00 16.69 166 GLU B O 1
ATOM 3527 N N . PHE B 1 164 ? 8.150 -19.689 -17.649 1.00 14.53 167 PHE B N 1
ATOM 3528 C CA . PHE B 1 164 ? 7.127 -20.101 -18.595 1.00 15.85 167 PHE B CA 1
ATOM 3529 C C . PHE B 1 164 ? 6.593 -21.457 -18.207 1.00 15.35 167 PHE B C 1
ATOM 3530 O O . PHE B 1 164 ? 7.352 -22.409 -18.091 1.00 15.05 167 PHE B O 1
ATOM 3538 N N . VAL B 1 165 ? 5.282 -21.506 -17.969 1.00 14.20 168 VAL B N 1
ATOM 3539 C CA . VAL B 1 165 ? 4.629 -22.693 -17.430 1.00 14.58 168 VAL B CA 1
ATOM 3540 C C . VAL B 1 165 ? 4.883 -23.912 -18.312 1.00 17.85 168 VAL B C 1
ATOM 3541 O O . VAL B 1 165 ? 5.062 -25.026 -17.814 1.00 17.26 168 VAL B O 1
ATOM 3545 N N . ASN B 1 166 ? 4.932 -23.693 -19.623 1.00 15.31 169 ASN B N 1
ATOM 3546 C CA . ASN B 1 166 ? 5.128 -24.796 -20.558 1.00 13.40 169 ASN B CA 1
ATOM 3547 C C . ASN B 1 166 ? 6.581 -25.161 -20.854 1.00 16.40 169 ASN B C 1
ATOM 3548 O O . ASN B 1 166 ? 6.834 -25.996 -21.719 1.00 14.80 169 ASN B O 1
ATOM 3553 N N . SER B 1 167 ? 7.519 -24.550 -20.139 1.00 12.58 170 SER B N 1
ATOM 3554 C CA . SER B 1 167 ? 8.938 -24.833 -20.327 1.00 14.66 170 SER B CA 1
ATOM 3555 C C . SER B 1 167 ? 9.446 -25.761 -19.212 1.00 13.99 170 SER B C 1
ATOM 3556 O O . SER B 1 167 ? 9.202 -26.967 -19.261 1.00 16.28 170 SER B O 1
ATOM 3559 N N . ALA B 1 168 ? 10.122 -25.229 -18.198 1.00 14.05 171 ALA B N 1
ATOM 3560 C CA . ALA B 1 168 ? 10.781 -26.116 -17.240 1.00 13.34 171 ALA B CA 1
ATOM 3561 C C . ALA B 1 168 ? 9.802 -27.008 -16.462 1.00 14.30 171 ALA B C 1
ATOM 3562 O O . ALA B 1 168 ? 10.093 -28.185 -16.210 1.00 15.93 171 ALA B O 1
ATOM 3564 N N . ALA B 1 169 ? 8.637 -26.476 -16.100 1.00 13.54 172 ALA B N 1
ATOM 3565 C CA . ALA B 1 169 ? 7.685 -27.272 -15.319 1.00 15.07 172 ALA B CA 1
ATOM 3566 C C . ALA B 1 169 ? 7.048 -28.389 -16.136 1.00 17.24 172 ALA B C 1
ATOM 3567 O O . ALA B 1 169 ? 6.468 -29.317 -15.564 1.00 16.28 172 ALA B O 1
ATOM 3569 N N . ALA B 1 170 ? 7.191 -28.317 -17.460 1.00 14.80 173 ALA B N 1
ATOM 3570 C CA . ALA B 1 170 ? 6.554 -29.257 -18.377 1.00 14.83 173 ALA B CA 1
ATOM 3571 C C . ALA B 1 170 ? 7.416 -30.468 -18.666 1.00 18.90 173 ALA B C 1
ATOM 3572 O O . ALA B 1 170 ? 6.997 -31.377 -19.384 1.00 17.42 173 ALA B O 1
ATOM 3574 N N . LEU B 1 171 ? 8.623 -30.482 -18.125 1.00 16.23 174 LEU B N 1
ATOM 3575 C CA A LEU B 1 171 ? 9.561 -31.584 -18.340 0.53 18.54 174 LEU B CA 1
ATOM 3576 C CA B LEU B 1 171 ? 9.523 -31.583 -18.417 0.47 18.58 174 LEU B CA 1
ATOM 3577 C C . LEU B 1 171 ? 8.948 -32.973 -18.085 1.00 18.92 174 LEU B C 1
ATOM 3578 O O . LEU B 1 171 ? 9.228 -33.921 -18.824 1.00 18.39 174 LEU B O 1
ATOM 3587 N N . PRO B 1 172 ? 8.115 -33.110 -17.018 1.00 17.26 175 PRO B N 1
ATOM 3588 C CA . PRO B 1 172 ? 7.551 -34.460 -16.803 1.00 18.62 175 PRO B CA 1
ATOM 3589 C C . PRO B 1 172 ? 6.761 -35.001 -17.991 1.00 21.16 175 PRO B C 1
ATOM 3590 O O . PRO B 1 172 ? 6.790 -36.209 -18.242 1.00 23.98 175 PRO B O 1
ATOM 3594 N N . ALA B 1 173 ? 6.058 -34.123 -18.698 1.00 18.45 176 ALA B N 1
ATOM 3595 C CA . ALA B 1 173 ? 5.271 -34.537 -19.861 1.00 18.28 176 ALA B CA 1
ATOM 3596 C C . ALA B 1 173 ? 6.172 -35.167 -20.915 1.00 23.47 176 ALA B C 1
ATOM 3597 O O . ALA B 1 173 ? 5.833 -36.210 -21.484 1.00 22.24 176 ALA B O 1
ATOM 3599 N N . PHE B 1 174 ? 7.322 -34.540 -21.159 1.00 17.49 177 PHE B N 1
ATOM 3600 C CA . PHE B 1 174 ? 8.281 -35.036 -22.148 1.00 16.86 177 PHE B CA 1
ATOM 3601 C C . PHE B 1 174 ? 8.946 -36.323 -21.664 1.00 20.84 177 PHE B C 1
ATOM 3602 O O . PHE B 1 174 ? 9.097 -37.279 -22.422 1.00 21.05 177 PHE B O 1
ATOM 3610 N N . GLN B 1 175 ? 9.356 -36.331 -20.401 1.00 18.99 178 GLN B N 1
ATOM 3611 C CA . GLN B 1 175 ? 10.040 -37.483 -19.819 1.00 19.82 178 GLN B CA 1
ATOM 3612 C C . GLN B 1 175 ? 9.183 -38.739 -19.900 1.00 21.91 178 GLN B C 1
ATOM 3613 O O . GLN B 1 175 ? 9.653 -39.806 -20.314 1.00 24.52 178 GLN B O 1
ATOM 3619 N N . THR B 1 176 ? 7.925 -38.601 -19.510 1.00 20.24 179 THR B N 1
ATOM 3620 C CA . THR B 1 176 ? 7.007 -39.734 -19.466 1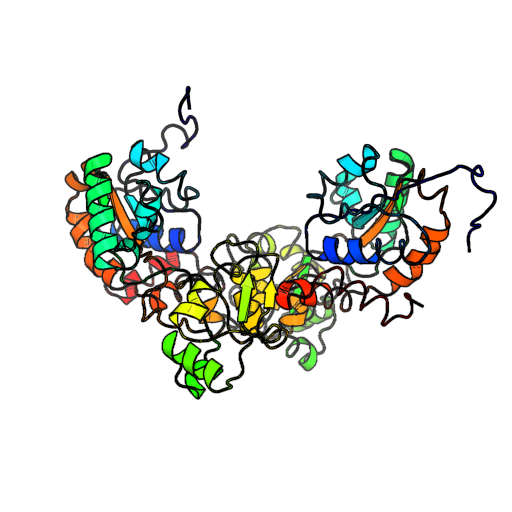.00 23.85 179 THR B CA 1
ATOM 3621 C C . THR B 1 176 ? 6.720 -40.262 -20.865 1.00 30.38 179 THR B C 1
ATOM 3622 O O . THR B 1 176 ? 6.725 -41.475 -21.096 1.00 27.05 179 THR B O 1
ATOM 3626 N N . ALA B 1 177 ? 6.489 -39.352 -21.803 1.00 21.78 180 ALA B N 1
ATOM 3627 C CA . ALA B 1 177 ? 6.138 -39.750 -23.164 1.00 23.05 180 ALA B CA 1
ATOM 3628 C C . ALA B 1 177 ? 7.302 -40.390 -23.921 1.00 25.19 180 ALA B C 1
ATOM 3629 O O . ALA B 1 177 ? 7.096 -41.285 -24.748 1.00 25.30 180 ALA B O 1
ATOM 3631 N N . TYR B 1 178 ? 8.524 -39.944 -23.648 1.00 20.23 181 TYR B N 1
ATOM 3632 C CA . TYR B 1 178 ? 9.653 -40.335 -24.481 1.00 20.54 181 TYR B CA 1
ATOM 3633 C C . TYR B 1 178 ? 10.708 -41.172 -23.744 1.00 20.58 181 TYR B C 1
ATOM 3634 O O . TYR B 1 178 ? 11.821 -41.375 -24.240 1.00 22.26 181 TYR B O 1
ATOM 3643 N N . GLY B 1 179 ? 10.346 -41.661 -22.565 1.00 24.53 182 GLY B N 1
ATOM 3644 C CA . GLY B 1 179 ? 11.136 -42.675 -21.883 1.00 28.99 182 GLY B CA 1
ATOM 3645 C C . GLY B 1 179 ? 12.524 -42.262 -21.431 1.00 32.43 182 GLY B C 1
ATOM 3646 O O . GLY B 1 179 ? 13.499 -42.995 -21.628 1.00 28.36 182 GLY B O 1
ATOM 3647 N N . PHE B 1 180 ? 12.624 -41.088 -20.817 1.00 23.49 183 PHE B N 1
ATOM 3648 C CA . PHE B 1 180 ? 13.880 -40.656 -20.239 1.00 23.57 183 PHE B CA 1
ATOM 3649 C C . PHE B 1 180 ? 13.602 -39.867 -18.978 1.00 23.26 183 PHE B C 1
ATOM 3650 O O . PHE B 1 180 ? 12.495 -39.374 -18.779 1.00 23.30 183 PHE B O 1
ATOM 3658 N N . THR B 1 181 ? 14.613 -39.773 -18.129 1.00 27.48 184 THR B N 1
ATOM 3659 C CA A THR B 1 181 ? 14.557 -38.925 -16.949 0.66 27.49 184 THR B CA 1
ATOM 3660 C CA B THR B 1 181 ? 14.552 -38.909 -16.960 0.34 27.53 184 THR B CA 1
ATOM 3661 C C . THR B 1 181 ? 15.872 -38.167 -16.837 1.00 31.37 184 THR B C 1
ATOM 3662 O O . THR B 1 181 ? 16.942 -38.772 -16.846 1.00 30.99 184 THR B O 1
ATOM 3669 N N . LEU B 1 182 ? 15.798 -36.846 -16.743 1.00 26.43 185 LEU B N 1
ATOM 3670 C CA . LEU B 1 182 ? 17.010 -36.060 -16.628 1.00 24.26 185 LEU B CA 1
ATOM 3671 C C . LEU B 1 182 ? 17.439 -35.949 -15.175 1.00 23.29 185 LEU B C 1
ATOM 3672 O O . LEU B 1 182 ? 16.618 -35.709 -14.291 1.00 32.65 185 LEU B O 1
ATOM 3677 N N . LYS B 1 183 ? 18.730 -36.133 -14.940 1.00 23.76 186 LYS B N 1
ATOM 3678 C CA . LYS B 1 183 ? 19.288 -35.942 -13.615 1.00 27.32 186 LYS B CA 1
ATOM 3679 C C . LYS B 1 183 ? 19.572 -34.455 -13.433 1.00 26.37 186 LYS B C 1
ATOM 3680 O O . LYS B 1 183 ? 19.605 -33.717 -14.417 1.00 22.89 186 LYS B O 1
ATOM 3686 N N . PRO B 1 184 ? 19.749 -34.000 -12.181 1.00 28.39 187 PRO B N 1
ATOM 3687 C CA . PRO B 1 184 ? 20.004 -32.574 -11.938 1.00 25.86 187 PRO B CA 1
ATOM 3688 C C . PRO B 1 184 ? 21.12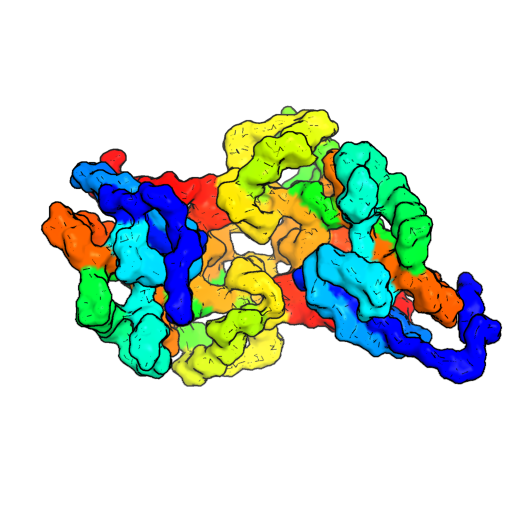9 -31.985 -12.780 1.00 24.69 187 PRO B C 1
ATOM 3689 O O . PRO B 1 184 ? 21.004 -30.850 -13.252 1.00 23.49 187 PRO B O 1
ATOM 3693 N N . ASP B 1 185 ? 22.194 -32.746 -13.004 1.00 24.46 188 ASP B N 1
ATOM 3694 C CA . ASP B 1 185 ? 23.331 -32.227 -13.755 1.00 29.26 188 ASP B CA 1
ATOM 3695 C C . ASP B 1 185 ? 23.078 -32.290 -15.263 1.00 22.72 188 ASP B C 1
ATOM 3696 O O . ASP B 1 185 ? 23.957 -31.973 -16.061 1.00 25.94 188 ASP B O 1
ATOM 3701 N N . GLN B 1 186 ? 21.857 -32.664 -15.641 1.00 17.86 189 GLN B N 1
ATOM 3702 C CA . GLN B 1 186 ? 21.464 -32.680 -17.050 1.00 19.61 189 GLN B CA 1
ATOM 3703 C C . GLN B 1 186 ? 20.471 -31.564 -17.362 1.00 15.05 189 GLN B C 1
ATOM 3704 O O . GLN B 1 186 ? 19.915 -31.516 -18.456 1.00 15.69 189 GLN B O 1
ATOM 3710 N N . LEU B 1 187 ? 20.255 -30.683 -16.389 1.00 17.29 190 LEU B N 1
ATOM 3711 C CA A LEU B 1 187 ? 19.259 -29.629 -16.542 0.69 16.31 190 LEU B CA 1
ATOM 3712 C CA B LEU B 1 187 ? 19.239 -29.641 -16.481 0.31 16.41 190 LEU B CA 1
ATOM 3713 C C . LEU B 1 187 ? 19.773 -28.285 -16.053 1.00 14.60 190 LEU B C 1
ATOM 3714 O O . LEU B 1 187 ? 20.360 -28.171 -14.976 1.00 19.20 190 LEU B O 1
ATOM 3723 N N . ILE B 1 188 ? 19.562 -27.274 -16.890 1.00 14.74 191 ILE B N 1
ATOM 3724 C CA . ILE B 1 188 ? 19.831 -25.886 -16.537 1.00 14.12 191 ILE B CA 1
ATOM 3725 C C . ILE B 1 188 ? 18.477 -25.197 -16.483 1.00 14.44 191 ILE B C 1
ATOM 3726 O O . ILE B 1 188 ? 17.714 -25.260 -17.450 1.00 16.07 191 ILE B O 1
ATOM 3731 N N . THR B 1 189 ? 18.159 -24.567 -15.355 1.00 14.65 192 THR B N 1
ATOM 3732 C CA . THR B 1 189 ? 16.900 -23.846 -15.226 1.00 14.75 192 THR B CA 1
ATOM 3733 C C . THR B 1 189 ? 17.165 -22.343 -15.185 1.00 14.72 192 THR B C 1
ATOM 3734 O O . THR B 1 189 ? 17.760 -21.839 -14.230 1.00 15.98 192 THR B O 1
ATOM 3738 N N . LEU B 1 190 ? 16.746 -21.645 -16.237 1.00 13.32 193 LEU B N 1
ATOM 3739 C CA . LEU B 1 190 ? 16.936 -20.196 -16.314 1.00 13.58 193 LEU B CA 1
ATOM 3740 C C . LEU B 1 190 ? 15.708 -19.508 -15.745 1.00 14.48 193 LEU B C 1
ATOM 3741 O O . LEU B 1 190 ? 14.581 -19.778 -16.172 1.00 16.40 193 LEU B O 1
ATOM 3746 N N . SER B 1 191 ? 15.908 -18.605 -14.794 1.00 13.73 194 SER B N 1
ATOM 3747 C CA . SER B 1 191 ? 14.769 -18.034 -14.087 1.00 15.01 194 SER B CA 1
ATOM 3748 C C . SER B 1 191 ? 14.416 -16.657 -14.606 1.00 19.36 194 SER B C 1
ATOM 3749 O O . SER B 1 191 ? 13.559 -15.985 -14.044 1.00 22.95 194 SER B O 1
ATOM 3752 N N . GLY B 1 192 ? 15.084 -16.241 -15.674 1.00 18.32 195 GLY B N 1
ATOM 3753 C CA . GLY B 1 192 ? 14.787 -14.971 -16.311 1.00 20.42 195 GLY B CA 1
ATOM 3754 C C . GLY B 1 192 ? 14.870 -15.115 -17.816 0.49 22.23 195 GLY B C 1
ATOM 3755 O O . GLY B 1 192 ? 15.311 -16.151 -18.326 1.00 26.06 195 GLY B O 1
ATOM 3756 N N . GLY B 1 193 ? 14.457 -14.073 -18.531 1.00 29.91 196 GLY B N 1
ATOM 3757 C CA . GLY B 1 193 ? 14.459 -14.100 -19.982 1.00 29.44 196 GLY B CA 1
ATOM 3758 C C . GLY B 1 193 ? 13.403 -15.042 -20.522 1.00 37.84 196 GLY B C 1
ATOM 3759 O O . GLY B 1 193 ? 12.488 -15.448 -19.794 1.00 34.49 196 GLY B O 1
ATOM 3760 N N . ASP B 1 194 ? 13.521 -15.394 -21.799 1.00 25.49 197 ASP B N 1
ATOM 3761 C CA . ASP B 1 194 ? 12.575 -16.317 -22.405 1.00 19.89 197 ASP B CA 1
ATOM 3762 C C . ASP B 1 194 ? 13.348 -17.317 -23.234 1.00 17.96 197 ASP B C 1
ATOM 3763 O O . ASP B 1 194 ? 14.468 -17.673 -22.869 1.00 21.34 197 ASP B O 1
ATOM 3768 N N . THR B 1 195 ? 12.783 -17.781 -24.338 1.00 20.39 198 THR B N 1
ATOM 3769 C CA . THR B 1 195 ? 13.484 -18.826 -25.086 1.00 19.21 198 THR B CA 1
ATOM 3770 C C . THR B 1 195 ? 14.738 -18.304 -25.751 1.00 21.77 198 THR B C 1
ATOM 3771 O O . THR B 1 195 ? 15.581 -19.086 -26.198 1.00 19.46 198 THR B O 1
ATOM 3775 N N . ALA B 1 196 ? 14.879 -16.983 -25.838 1.00 24.00 199 ALA B N 1
ATOM 3776 C CA . ALA B 1 196 ? 16.111 -16.463 -26.377 1.00 17.18 199 ALA B CA 1
ATOM 3777 C C . ALA B 1 196 ? 17.269 -16.935 -25.506 1.00 14.87 199 ALA B C 1
ATOM 3778 O O . ALA B 1 196 ? 18.319 -17.295 -26.019 1.00 17.09 199 ALA B O 1
ATOM 3780 N N . ALA B 1 197 ? 17.060 -16.960 -24.192 1.00 15.17 200 ALA B N 1
ATOM 3781 C CA . ALA B 1 197 ? 18.140 -17.293 -23.273 1.00 13.63 200 ALA B CA 1
ATOM 3782 C C . ALA B 1 197 ? 18.491 -18.784 -23.296 1.00 13.44 200 ALA B C 1
ATOM 3783 O O . ALA B 1 197 ? 19.665 -19.136 -23.220 1.00 14.53 200 ALA B O 1
ATOM 3785 N N . THR B 1 198 ? 17.489 -19.648 -23.387 1.00 14.13 201 THR B N 1
ATOM 3786 C CA . THR B 1 198 ? 17.799 -21.080 -23.447 1.00 12.21 201 THR B CA 1
ATOM 3787 C C . THR B 1 198 ? 18.514 -21.411 -24.747 1.00 14.77 201 THR B C 1
ATOM 3788 O O . THR B 1 198 ? 19.438 -22.221 -24.759 1.00 13.66 201 THR B O 1
ATOM 3792 N N . ILE B 1 199 ? 18.089 -20.769 -25.831 1.00 14.45 202 ILE B N 1
ATOM 3793 C CA . ILE B 1 199 ? 18.751 -20.918 -27.127 1.00 13.72 202 ILE B CA 1
ATOM 3794 C C . ILE B 1 199 ? 20.202 -20.465 -27.034 1.00 14.15 202 ILE B C 1
ATOM 3795 O O . ILE B 1 199 ? 21.102 -21.155 -27.509 1.00 15.78 202 ILE B O 1
ATOM 3800 N N . ALA B 1 200 ? 20.435 -19.319 -26.393 1.00 14.62 203 ALA B N 1
ATOM 3801 C CA . ALA B 1 200 ? 21.791 -18.800 -26.261 1.00 13.74 203 ALA B CA 1
ATOM 3802 C C . ALA B 1 200 ? 22.672 -19.723 -25.419 1.00 15.20 203 ALA B C 1
ATOM 3803 O O . ALA B 1 200 ? 23.860 -19.904 -25.719 1.00 15.90 203 ALA B O 1
ATOM 3805 N N . ALA B 1 201 ? 22.098 -20.319 -24.376 1.00 13.72 204 ALA B N 1
ATOM 3806 C CA . ALA B 1 201 ? 22.851 -21.250 -23.550 1.00 13.32 204 ALA B CA 1
ATOM 3807 C C . ALA B 1 201 ? 23.305 -22.451 -24.385 1.00 14.87 204 ALA B C 1
ATOM 3808 O O . ALA B 1 201 ? 24.478 -22.841 -24.343 1.00 15.58 204 ALA B O 1
ATOM 3810 N N . ALA B 1 202 ? 22.381 -23.024 -25.151 1.00 14.00 205 ALA B N 1
ATOM 3811 C CA . ALA B 1 202 ? 22.730 -24.167 -25.995 1.00 12.70 205 ALA B CA 1
ATOM 3812 C C . ALA B 1 202 ? 23.718 -23.769 -27.094 1.00 17.43 205 ALA B C 1
ATOM 3813 O O . ALA B 1 202 ? 24.664 -24.507 -27.389 1.00 17.24 205 ALA B O 1
ATOM 3815 N N . ALA B 1 203 ? 23.511 -22.595 -27.691 1.00 15.11 206 ALA B N 1
ATOM 3816 C CA . ALA B 1 203 ? 24.382 -22.118 -28.761 1.00 16.00 206 ALA B CA 1
ATOM 3817 C C . ALA B 1 203 ? 25.822 -21.920 -28.288 1.00 18.30 206 ALA B C 1
ATOM 3818 O O . ALA B 1 203 ? 26.771 -22.133 -29.055 1.00 18.91 206 ALA B O 1
ATOM 3820 N N . ASN B 1 204 ? 25.993 -21.509 -27.034 1.00 16.12 207 ASN B N 1
ATOM 3821 C CA . ASN B 1 204 ? 27.323 -21.236 -26.505 1.00 16.11 207 ASN B CA 1
ATOM 3822 C C . ASN B 1 204 ? 27.843 -22.325 -25.585 1.00 19.39 207 ASN B C 1
ATOM 3823 O O . ASN B 1 204 ? 28.945 -22.220 -25.046 1.00 21.00 207 ASN B O 1
ATOM 3828 N N . GLN B 1 205 ? 27.037 -23.371 -25.417 1.00 17.09 208 GLN B N 1
ATOM 3829 C CA . GLN B 1 205 ? 27.360 -24.484 -24.521 1.00 15.91 208 GLN B CA 1
ATOM 3830 C C . GLN B 1 205 ? 27.670 -24.019 -23.101 1.00 17.28 208 GLN B C 1
ATOM 3831 O O . GLN B 1 205 ? 28.584 -24.519 -22.446 1.00 20.20 208 GLN B O 1
ATOM 3837 N N . THR B 1 206 ? 26.882 -23.063 -22.617 1.00 15.03 209 THR B N 1
ATOM 3838 C CA . THR B 1 206 ? 27.079 -22.518 -21.287 1.00 15.38 209 THR B CA 1
ATOM 3839 C C . THR B 1 206 ? 26.749 -23.580 -20.252 1.00 20.37 209 THR B C 1
ATOM 3840 O O . THR B 1 206 ? 25.676 -24.185 -20.305 1.00 19.47 209 THR B O 1
ATOM 3844 N N . ASN B 1 207 ? 27.674 -23.803 -19.319 1.00 20.86 210 ASN B N 1
ATOM 3845 C CA A ASN B 1 207 ? 27.485 -24.819 -18.288 0.57 23.11 210 ASN B CA 1
ATOM 3846 C CA B ASN B 1 207 ? 27.524 -24.844 -18.301 0.43 23.13 210 ASN B CA 1
ATOM 3847 C C . ASN B 1 207 ? 27.159 -26.182 -18.913 1.00 26.16 210 ASN B C 1
ATOM 3848 O O . ASN B 1 207 ? 26.420 -26.976 -18.326 1.00 26.68 210 ASN B O 1
ATOM 3857 N N . GLY B 1 208 ? 27.697 -26.427 -20.106 1.00 20.44 211 GLY B N 1
ATOM 3858 C CA . GLY B 1 208 ? 27.512 -27.683 -20.810 1.00 24.61 211 GLY B CA 1
ATOM 3859 C C . GLY B 1 208 ? 26.274 -27.817 -21.682 1.00 21.42 211 GLY B C 1
ATOM 3860 O O . GLY B 1 208 ? 26.094 -28.851 -22.332 1.00 22.17 211 GLY B O 1
ATOM 3861 N N . ALA B 1 209 ? 25.431 -26.784 -21.722 1.00 17.58 212 ALA B N 1
ATOM 3862 C CA . ALA B 1 209 ? 24.163 -26.861 -22.450 1.00 19.70 212 ALA B CA 1
ATOM 3863 C C . ALA B 1 209 ? 24.320 -27.333 -23.898 1.00 17.69 212 ALA B C 1
ATOM 3864 O O . ALA B 1 209 ? 25.184 -26.843 -24.625 1.00 17.31 212 ALA B O 1
ATOM 3866 N N . ASN B 1 210 ? 23.489 -28.288 -24.322 1.00 15.36 213 ASN B N 1
ATOM 3867 C CA . ASN B 1 210 ? 23.476 -28.666 -25.736 1.00 15.56 213 ASN B CA 1
ATOM 3868 C C . ASN B 1 210 ? 22.068 -28.859 -26.284 1.00 13.24 213 ASN B C 1
ATOM 3869 O O . ASN B 1 210 ? 21.886 -29.294 -27.420 1.00 15.48 213 ASN B O 1
ATOM 3874 N N . ALA B 1 211 ? 21.070 -28.460 -25.491 1.00 14.15 214 ALA B N 1
ATOM 3875 C CA . ALA B 1 211 ? 19.680 -28.481 -25.931 1.00 13.77 214 ALA B CA 1
ATOM 3876 C C . ALA B 1 211 ? 18.903 -27.391 -25.215 1.00 12.78 214 ALA B C 1
ATOM 3877 O O . ALA B 1 211 ? 19.286 -26.955 -24.125 1.00 15.29 214 ALA B O 1
ATOM 3879 N N . ALA B 1 212 ? 17.819 -26.948 -25.843 1.00 13.04 215 ALA B N 1
ATOM 3880 C CA . ALA B 1 212 ? 17.021 -25.847 -25.304 1.00 14.06 215 ALA B CA 1
ATOM 3881 C C . ALA B 1 212 ? 15.533 -26.066 -25.475 1.00 12.81 215 ALA B C 1
ATOM 3882 O O . ALA B 1 212 ? 15.098 -26.539 -26.518 1.00 14.24 215 ALA B O 1
ATOM 3884 N N . MET B 1 213 ? 14.744 -25.696 -24.466 1.00 11.37 216 MET B N 1
ATOM 3885 C CA A MET B 1 213 ? 13.303 -25.645 -24.659 0.45 13.11 216 MET B CA 1
ATOM 3886 C CA B MET B 1 213 ? 13.289 -25.600 -24.601 0.55 13.15 216 MET B CA 1
ATOM 3887 C C . MET B 1 213 ? 12.942 -24.369 -25.415 1.00 12.27 216 MET B C 1
ATOM 3888 O O . MET B 1 213 ? 13.366 -23.263 -25.065 1.00 15.12 216 MET B O 1
ATOM 3897 N N . VAL B 1 214 ? 12.181 -24.550 -26.480 1.00 11.97 217 VAL B N 1
ATOM 3898 C CA . VAL B 1 214 ? 11.889 -23.474 -27.426 1.00 11.58 217 VAL B CA 1
ATOM 3899 C C . VAL B 1 214 ? 10.472 -23.538 -27.980 1.00 14.06 217 VAL B C 1
ATOM 3900 O O . VAL B 1 214 ? 9.821 -24.574 -27.908 1.00 13.76 217 VAL B O 1
ATOM 3904 N N . TYR B 1 215 ? 9.981 -22.430 -28.542 1.00 13.24 218 TYR B N 1
ATOM 3905 C CA . TYR B 1 215 ? 8.904 -22.549 -29.527 1.00 12.39 218 TYR B CA 1
ATOM 3906 C C . TYR B 1 215 ? 9.534 -23.059 -30.809 1.00 16.96 218 TYR B C 1
ATOM 3907 O O . TYR B 1 215 ? 10.627 -22.620 -31.186 1.00 15.46 218 TYR B O 1
ATOM 3916 N N . GLY B 1 216 ? 8.810 -23.918 -31.520 1.00 14.96 219 GLY B N 1
ATOM 3917 C CA . GLY B 1 216 ? 9.352 -24.550 -32.708 1.00 17.26 219 GLY B CA 1
ATOM 3918 C C . GLY B 1 216 ? 9.915 -23.639 -33.786 1.00 17.57 219 GLY B C 1
ATOM 3919 O O . GLY B 1 216 ? 10.863 -24.020 -34.459 1.00 16.65 219 GLY B O 1
ATOM 3920 N N . THR B 1 217 ? 9.341 -22.449 -33.964 1.00 14.99 220 THR B N 1
ATOM 3921 C CA . THR B 1 217 ? 9.824 -21.558 -35.026 1.00 15.09 220 THR B CA 1
ATOM 3922 C C . THR B 1 217 ? 10.609 -20.359 -34.507 1.00 17.97 220 THR B C 1
ATOM 3923 O O . THR B 1 217 ? 10.864 -19.425 -35.265 1.00 15.96 220 THR B O 1
ATOM 3927 N N . ASP B 1 218 ? 10.994 -20.380 -33.233 1.00 15.96 221 ASP B N 1
ATOM 3928 C CA A ASP B 1 218 ? 11.756 -19.271 -32.651 0.67 15.80 221 ASP B CA 1
ATOM 3929 C CA B ASP B 1 218 ? 11.737 -19.276 -32.642 0.33 15.83 221 ASP B CA 1
ATOM 3930 C C . ASP B 1 218 ? 12.908 -18.811 -33.523 1.00 16.44 221 ASP B C 1
ATOM 3931 O O . ASP B 1 218 ? 13.719 -19.618 -33.996 1.00 15.08 221 ASP B O 1
ATOM 3940 N N . GLY B 1 219 ? 12.982 -17.496 -33.732 1.00 15.70 222 GLY B N 1
ATOM 3941 C CA . GLY B 1 219 ? 13.979 -16.910 -34.613 1.00 17.42 222 GLY B CA 1
ATOM 3942 C C . GLY B 1 219 ? 15.437 -17.184 -34.300 1.00 20.48 222 GLY B C 1
ATOM 3943 O O . GLY B 1 219 ? 16.271 -17.142 -35.197 1.00 22.62 222 GLY B O 1
ATOM 3944 N N . GLY B 1 220 ? 15.753 -17.487 -33.044 1.00 15.06 223 GLY B N 1
ATOM 3945 C CA . GLY B 1 220 ? 17.129 -17.745 -32.666 1.00 18.00 223 GLY B CA 1
ATOM 3946 C C . GLY B 1 220 ? 17.643 -19.122 -33.060 1.00 18.38 223 GLY B C 1
ATOM 3947 O O . GLY B 1 220 ? 18.845 -19.334 -33.108 1.00 17.12 223 GLY B O 1
ATOM 3948 N N . ILE B 1 221 ? 16.735 -20.047 -33.352 1.00 15.57 224 ILE B N 1
ATOM 3949 C CA . ILE B 1 221 ? 17.097 -21.461 -33.547 1.00 16.13 224 ILE B CA 1
ATOM 3950 C C . ILE B 1 221 ? 18.059 -21.699 -34.718 1.00 15.98 224 ILE B C 1
ATOM 3951 O O . ILE B 1 221 ? 19.164 -22.207 -34.527 1.00 18.11 224 ILE B O 1
ATOM 3956 N N . ALA B 1 222 ? 17.657 -21.289 -35.917 1.00 20.17 225 ALA B N 1
ATOM 3957 C CA . ALA B 1 222 ? 18.475 -21.545 -37.101 1.00 22.83 225 ALA B CA 1
ATOM 3958 C C . ALA B 1 222 ? 19.814 -20.772 -37.081 1.00 20.33 225 ALA B C 1
ATOM 3959 O O . ALA B 1 222 ? 20.868 -21.381 -37.276 1.00 20.52 225 ALA B O 1
ATOM 3961 N N . PRO B 1 223 ? 19.792 -19.447 -36.816 1.00 20.88 226 PRO B N 1
ATOM 3962 C CA . PRO B 1 223 ? 21.089 -18.751 -36.768 1.00 21.05 226 PRO B CA 1
ATOM 3963 C C . PRO B 1 223 ? 22.023 -19.242 -35.663 1.00 18.23 226 PRO B C 1
ATOM 3964 O O . PRO B 1 223 ? 23.233 -19.019 -35.756 1.00 20.44 226 PRO B O 1
ATOM 3968 N N . SER B 1 224 ? 21.482 -19.891 -34.629 1.00 15.71 227 SER B N 1
ATOM 3969 C CA . SER B 1 224 ? 22.312 -20.381 -33.535 1.00 15.39 227 SER B CA 1
ATOM 3970 C C . SER B 1 224 ? 22.749 -21.829 -33.735 1.00 19.23 227 SER B C 1
ATOM 3971 O O . SER B 1 224 ? 23.398 -22.402 -32.868 1.00 20.35 227 SER B O 1
ATOM 3974 N N . GLY B 1 225 ? 22.371 -22.421 -34.861 1.00 17.74 228 GLY B N 1
ATOM 3975 C CA . GLY B 1 225 ? 22.832 -23.765 -35.179 1.00 19.38 228 GLY B CA 1
ATOM 3976 C C . GLY B 1 225 ? 22.156 -24.861 -34.372 1.00 20.98 228 GLY B C 1
ATOM 3977 O O . GLY B 1 225 ? 22.786 -25.862 -34.011 1.00 20.51 228 GLY B O 1
ATOM 3978 N N . LEU B 1 226 ? 20.875 -24.668 -34.088 1.00 18.77 229 LEU B N 1
ATOM 3979 C CA . LEU B 1 226 ? 20.087 -25.673 -33.385 1.00 17.41 229 LEU B CA 1
ATOM 3980 C C . LEU B 1 226 ? 19.063 -26.293 -34.325 1.00 16.70 229 LEU B C 1
ATOM 3981 O O . LEU B 1 226 ? 18.747 -25.731 -35.370 1.00 17.84 229 LEU B O 1
ATOM 3986 N N . VAL B 1 227 ? 18.548 -27.469 -33.967 1.00 16.69 230 VAL B N 1
ATOM 3987 C CA . VAL B 1 227 ? 17.508 -28.096 -34.762 1.00 15.61 230 VAL B CA 1
ATOM 3988 C C . VAL B 1 227 ? 16.425 -28.635 -33.827 1.00 14.57 230 VAL B C 1
ATOM 3989 O O . VAL B 1 227 ? 16.723 -29.261 -32.814 1.00 16.78 230 VAL B O 1
ATOM 3993 N N . VAL B 1 228 ? 15.172 -28.378 -34.173 1.00 16.45 231 VAL B N 1
ATOM 3994 C CA . VAL B 1 228 ? 14.048 -28.816 -33.360 1.00 15.08 231 VAL B CA 1
ATOM 3995 C C . VAL B 1 228 ? 13.721 -30.279 -33.628 1.00 17.57 231 VAL B C 1
ATOM 3996 O O . VAL B 1 228 ? 13.623 -30.692 -34.784 1.00 18.16 231 VAL B O 1
ATOM 4000 N N . LEU B 1 229 ? 13.564 -31.049 -32.556 1.00 16.01 232 LEU B N 1
ATOM 4001 C CA . LEU B 1 229 ? 13.214 -32.470 -32.667 1.00 16.90 232 LEU B CA 1
ATOM 4002 C C . LEU B 1 229 ? 11.725 -32.670 -32.877 1.00 19.84 232 LEU B C 1
ATOM 4003 O O . LEU B 1 229 ? 10.902 -32.009 -32.246 1.00 18.65 232 LEU B O 1
ATOM 4008 N N . GLU B 1 230 ? 11.376 -33.614 -33.743 1.00 16.99 233 GLU B N 1
ATOM 4009 C CA . GLU B 1 230 ? 9.979 -33.898 -34.026 1.00 17.51 233 GLU B CA 1
ATOM 4010 C C . GLU B 1 230 ? 9.227 -34.442 -32.812 1.00 17.87 233 GLU B C 1
ATOM 4011 O O . GLU B 1 230 ? 9.697 -35.356 -32.135 1.00 19.64 233 GLU B O 1
ATOM 4017 N N . ASP B 1 231 ? 8.047 -33.885 -32.553 1.00 18.39 234 ASP B N 1
ATOM 4018 C CA . ASP B 1 231 ? 7.174 -34.369 -31.497 1.00 16.73 234 ASP B CA 1
ATOM 4019 C C . ASP B 1 231 ? 6.406 -35.588 -32.016 1.00 19.61 234 ASP B C 1
ATOM 4020 O O . ASP B 1 231 ? 5.205 -35.515 -32.264 1.00 21.62 234 ASP B O 1
ATOM 4025 N N . ASP B 1 232 ? 7.113 -36.707 -32.180 1.00 18.91 235 ASP B N 1
ATOM 4026 C CA . ASP B 1 232 ? 6.580 -37.831 -32.952 1.00 21.80 235 ASP B CA 1
ATOM 4027 C C . ASP B 1 232 ? 5.484 -38.594 -32.215 1.00 24.11 235 ASP B C 1
ATOM 4028 O O . ASP B 1 232 ? 4.711 -39.328 -32.838 1.00 27.34 235 ASP B O 1
ATOM 4033 N N . LYS B 1 233 ? 5.399 -38.415 -30.901 1.00 20.61 236 LYS B N 1
ATOM 4034 C CA . LYS B 1 233 ? 4.319 -39.023 -30.128 1.00 21.14 236 LYS B CA 1
ATOM 4035 C C . LYS B 1 233 ? 3.230 -38.006 -29.766 1.00 23.66 236 LYS B C 1
ATOM 4036 O O . LYS B 1 233 ? 2.294 -38.323 -29.025 1.00 25.61 236 LYS B O 1
ATOM 4042 N N . HIS B 1 234 ? 3.354 -36.794 -30.302 1.00 21.53 237 HIS B N 1
ATOM 4043 C CA . HIS B 1 234 ? 2.323 -35.762 -30.148 1.00 26.49 237 HIS B CA 1
ATOM 4044 C C . HIS B 1 234 ? 1.985 -35.455 -28.691 1.00 21.05 237 HIS B C 1
ATOM 4045 O O . HIS B 1 234 ? 0.818 -35.524 -28.291 1.00 24.17 237 HIS B O 1
ATOM 4052 N N . VAL B 1 235 ? 2.996 -35.098 -27.905 1.00 20.10 238 VAL B N 1
ATOM 4053 C CA . VAL B 1 235 ? 2.786 -34.789 -26.497 1.00 20.23 238 VAL B CA 1
ATOM 4054 C C . VAL B 1 235 ? 2.167 -33.398 -26.357 1.00 20.31 238 VAL B C 1
ATOM 4055 O O . VAL B 1 235 ? 1.342 -33.162 -25.471 1.00 20.64 238 VAL B O 1
ATOM 4059 N N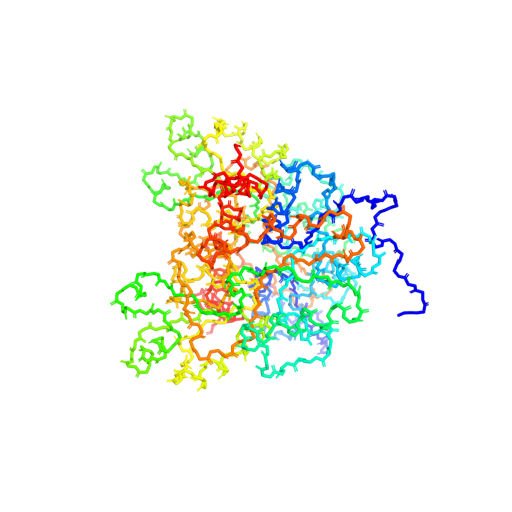 . GLN B 1 236 ? 2.555 -32.493 -27.252 1.00 19.63 239 GLN B N 1
ATOM 4060 C CA . GLN B 1 236 ? 2.110 -31.100 -27.182 1.00 19.18 239 GLN B CA 1
ATOM 4061 C C . GLN B 1 236 ? 0.895 -30.829 -28.053 1.00 17.41 239 GLN B C 1
ATOM 4062 O O . GLN B 1 236 ? 0.714 -31.471 -29.092 1.00 18.48 239 GLN B O 1
ATOM 4068 N N . PRO B 1 237 ? 0.070 -29.843 -27.658 1.00 17.18 240 PRO B N 1
ATOM 4069 C CA . PRO B 1 237 ? -0.963 -29.388 -28.590 1.00 14.79 240 PRO B CA 1
ATOM 4070 C C . PRO B 1 237 ? -0.327 -28.818 -29.847 1.00 14.17 240 PRO B C 1
ATOM 4071 O O . PRO B 1 237 ? 0.837 -28.404 -29.848 1.00 17.55 240 PRO B O 1
ATOM 4075 N N . VAL B 1 238 ? -1.101 -28.818 -30.919 1.00 14.34 241 VAL B N 1
ATOM 4076 C CA . VAL B 1 238 ? -0.626 -28.337 -32.206 1.00 14.78 241 VAL B CA 1
ATOM 4077 C C . VAL B 1 238 ? -1.003 -26.881 -32.387 1.00 14.34 241 VAL B C 1
ATOM 4078 O O . VAL B 1 238 ? -2.151 -26.503 -32.172 1.00 16.99 241 VAL B O 1
ATOM 4082 N N . TYR B 1 239 ? -0.020 -26.071 -32.777 1.00 14.48 242 TYR B N 1
ATOM 4083 C CA . TYR B 1 239 ? -0.242 -24.651 -33.016 1.00 13.92 242 TYR B CA 1
ATOM 4084 C C . TYR B 1 239 ? 0.228 -24.317 -34.419 1.00 13.43 242 TYR B C 1
ATOM 4085 O O . TYR B 1 239 ? 1.355 -23.844 -34.611 1.00 14.63 242 TYR B O 1
ATOM 4094 N N . GLN B 1 240 ? -0.620 -24.613 -35.402 1.00 15.51 243 GLN B N 1
ATOM 4095 C CA . GLN B 1 240 ? -0.332 -24.268 -36.793 1.00 15.59 243 GLN B CA 1
ATOM 4096 C C . GLN B 1 240 ? -0.958 -22.921 -37.123 1.00 11.82 243 GLN B C 1
ATOM 4097 O O . GLN B 1 240 ? -2.152 -22.713 -36.897 1.00 14.73 243 GLN B O 1
ATOM 4103 N N . PRO B 1 241 ? -0.154 -21.997 -37.665 1.00 14.83 244 PRO B N 1
ATOM 4104 C CA . PRO B 1 241 ? -0.746 -20.700 -38.011 1.00 14.90 244 PRO B CA 1
ATOM 4105 C C . PRO B 1 241 ? -1.571 -20.758 -39.288 1.00 16.93 244 PRO B C 1
ATOM 4106 O O . PRO B 1 241 ? -1.149 -21.392 -40.262 1.00 18.44 244 PRO B O 1
ATOM 4110 N N . ALA B 1 242 ? -2.725 -20.097 -39.268 1.00 16.10 245 ALA B N 1
ATOM 4111 C CA . ALA B 1 242 ? -3.603 -19.994 -40.439 1.00 16.13 245 ALA B CA 1
ATOM 4112 C C . ALA B 1 242 ? -4.143 -18.578 -40.533 1.00 16.32 245 ALA B C 1
ATOM 4113 O O . ALA B 1 242 ? -4.399 -17.947 -39.508 1.00 16.64 245 ALA B O 1
ATOM 4115 N N . PRO B 1 243 ? -4.349 -18.074 -41.758 1.00 15.33 246 PRO B N 1
ATOM 4116 C CA . PRO B 1 243 ? -5.099 -16.821 -41.833 1.00 14.85 246 PRO B CA 1
ATOM 4117 C C . PRO B 1 243 ? -6.528 -17.074 -41.409 1.00 16.05 246 PRO B C 1
ATOM 4118 O O . PRO B 1 243 ? -7.115 -18.072 -41.827 1.00 18.37 246 PRO B O 1
ATOM 4122 N N . ILE B 1 244 ? -7.088 -16.204 -40.575 1.00 15.35 247 ILE B N 1
ATOM 4123 C CA . ILE B 1 244 ? -8.496 -16.316 -40.234 1.00 14.22 247 ILE B CA 1
ATOM 4124 C C . ILE B 1 244 ? -9.129 -14.964 -40.549 1.00 17.01 247 ILE B C 1
ATOM 4125 O O . ILE B 1 244 ? -8.521 -13.916 -40.322 1.00 16.94 247 ILE B O 1
ATOM 4130 N N . ILE B 1 245 ? -10.322 -14.996 -41.142 1.00 15.40 248 ILE B N 1
ATOM 4131 C CA . ILE B 1 245 ? -10.903 -13.794 -41.740 1.00 15.89 248 ILE B CA 1
ATOM 4132 C C . ILE B 1 245 ? -12.400 -13.692 -41.462 1.00 17.32 248 ILE B C 1
ATOM 4133 O O . ILE B 1 245 ? -13.109 -14.700 -41.481 1.00 17.20 248 ILE B O 1
ATOM 4138 N N . ARG B 1 246 ? -12.882 -12.479 -41.180 1.00 15.28 249 ARG B N 1
ATOM 4139 C CA . ARG B 1 246 ? -14.324 -12.268 -41.023 1.00 15.96 249 ARG B CA 1
ATOM 4140 C C . ARG B 1 246 ? -15.053 -12.699 -42.293 1.00 16.74 249 ARG B C 1
ATOM 4141 O O . ARG B 1 246 ? -14.663 -12.303 -43.391 1.00 18.35 249 ARG B O 1
ATOM 4149 N N . GLU B 1 247 ? -16.102 -13.505 -42.137 1.00 17.71 250 GLU B N 1
ATOM 4150 C CA . GLU B 1 247 ? -16.832 -14.010 -43.298 1.00 19.65 250 GLU B CA 1
ATOM 4151 C C . GLU B 1 247 ? -17.348 -12.889 -44.196 1.00 19.67 250 GLU B C 1
ATOM 4152 O O . GLU B 1 247 ? -17.280 -12.995 -45.413 1.00 22.81 250 GLU B O 1
ATOM 4158 N N . GLU B 1 248 ? -17.846 -11.813 -43.592 1.00 20.65 251 GLU B N 1
ATOM 4159 C CA . GLU B 1 248 ? -18.391 -10.701 -44.363 1.00 27.11 251 GLU B CA 1
ATOM 4160 C C . GLU B 1 248 ? -17.351 -10.084 -45.298 1.00 25.67 251 GLU B C 1
ATOM 4161 O O . GLU B 1 248 ? -17.688 -9.621 -46.389 1.00 27.32 251 GLU B O 1
ATOM 4167 N N . VAL B 1 249 ? -16.090 -10.078 -44.873 1.00 18.49 252 VAL B N 1
ATOM 4168 C CA . VAL B 1 249 ? -15.029 -9.519 -45.691 1.00 19.20 252 VAL B CA 1
ATOM 4169 C C . VAL B 1 249 ? -14.570 -10.529 -46.744 1.00 19.55 252 VAL B C 1
ATOM 4170 O O . VAL B 1 249 ? -14.260 -10.151 -47.880 1.00 22.01 252 VAL B O 1
ATOM 4174 N N . LEU B 1 250 ? -14.535 -11.808 -46.378 1.00 19.28 253 LEU B N 1
ATOM 4175 C CA . LEU B 1 250 ? -14.142 -12.845 -47.324 1.00 18.63 253 LEU B CA 1
ATOM 4176 C C . LEU B 1 250 ? -15.132 -12.921 -48.480 1.00 22.34 253 LEU B C 1
ATOM 4177 O O . LEU B 1 250 ? -14.734 -13.122 -49.625 1.00 25.36 253 LEU B O 1
ATOM 4182 N N . LYS B 1 251 ? -16.414 -12.742 -48.180 1.00 25.03 254 LYS B N 1
ATOM 4183 C CA . LYS B 1 251 ? -17.449 -12.813 -49.211 1.00 27.96 254 LYS B CA 1
ATOM 4184 C C . LYS B 1 251 ? -17.262 -11.742 -50.281 1.00 32.24 254 LYS B C 1
ATOM 4185 O O . LYS B 1 251 ? -17.647 -11.939 -51.434 1.00 31.01 254 LYS B O 1
ATOM 4191 N N . LYS B 1 252 ? -16.667 -10.614 -49.900 1.00 28.49 255 LYS B N 1
ATOM 4192 C CA . LYS B 1 252 ? -16.458 -9.511 -50.832 1.00 29.67 255 LYS B CA 1
ATOM 4193 C C . LYS B 1 252 ? -15.238 -9.751 -51.714 1.00 30.03 255 LYS B C 1
ATOM 4194 O O . LYS B 1 252 ? -15.163 -9.245 -52.829 1.00 33.68 255 LYS B O 1
ATOM 4200 N N . ASP B 1 253 ? -14.275 -10.515 -51.209 1.00 27.58 256 ASP B N 1
ATOM 4201 C CA . ASP B 1 253 ? -13.127 -10.908 -52.017 1.00 28.58 256 ASP B CA 1
ATOM 4202 C C . ASP B 1 253 ? -12.784 -12.362 -51.768 1.00 26.33 256 ASP B C 1
ATOM 4203 O O . ASP B 1 253 ? -11.797 -12.662 -51.100 1.00 23.34 256 ASP B O 1
ATOM 4208 N N . PRO B 1 254 ? -13.602 -13.277 -52.300 1.00 27.33 257 PRO B N 1
ATOM 4209 C CA . PRO B 1 254 ? -13.418 -14.703 -52.011 1.00 24.48 257 PRO B CA 1
ATOM 4210 C C . PRO B 1 254 ? -12.092 -15.276 -52.506 1.00 22.73 257 PRO B C 1
ATOM 4211 O O . PRO B 1 254 ? -11.663 -16.311 -51.984 1.00 25.72 257 PRO B O 1
ATOM 4215 N N . LYS B 1 255 ? -11.439 -14.618 -53.459 1.00 24.01 258 LYS B N 1
ATOM 4216 C CA . LYS B 1 255 ? -10.171 -15.124 -53.970 1.00 23.21 258 LYS B CA 1
ATOM 4217 C C . LYS B 1 255 ? -9.052 -15.052 -52.923 1.00 23.25 258 LYS B C 1
ATOM 4218 O O . LYS B 1 255 ? -7.988 -15.635 -53.113 1.00 24.61 258 LYS B O 1
ATOM 4224 N N . ILE B 1 256 ? -9.293 -14.342 -51.821 1.00 23.08 259 ILE B N 1
ATOM 4225 C CA . ILE B 1 256 ? -8.326 -14.308 -50.725 1.00 23.50 259 ILE B CA 1
ATOM 4226 C C . ILE B 1 256 ? -7.953 -15.727 -50.304 1.00 20.74 259 ILE B C 1
ATOM 4227 O O . ILE B 1 256 ? -6.787 -16.018 -50.064 1.00 22.11 259 ILE B O 1
ATOM 4232 N N . GLU B 1 257 ? -8.939 -16.619 -50.271 1.00 19.85 260 GLU B N 1
ATOM 4233 C CA . GLU B 1 257 ? -8.704 -18.003 -49.879 1.00 22.08 260 GLU B CA 1
ATOM 4234 C C . GLU B 1 257 ? -7.740 -18.712 -50.834 1.00 23.05 260 GLU B C 1
ATOM 4235 O O . GLU B 1 257 ? -6.750 -19.307 -50.400 1.00 23.15 260 GLU B O 1
ATOM 4241 N N . GLU B 1 258 ? -8.020 -18.637 -52.134 1.00 25.17 261 GLU B N 1
ATOM 4242 C CA . GLU B 1 258 ? -7.171 -19.300 -53.125 1.00 27.10 261 GLU B CA 1
ATOM 4243 C C . GLU B 1 258 ? -5.765 -18.708 -53.181 1.00 25.96 261 GLU B C 1
ATOM 4244 O O . GLU B 1 258 ? -4.792 -19.421 -53.447 1.00 25.67 261 GLU B O 1
ATOM 4246 N N . LEU B 1 259 ? -5.657 -17.405 -52.932 1.00 21.41 262 LEU B N 1
ATOM 4247 C CA . LEU B 1 259 ? -4.370 -16.719 -53.015 1.00 21.60 262 LEU B CA 1
ATOM 4248 C C . LEU B 1 259 ? -3.442 -17.144 -51.882 1.00 20.95 262 LEU B C 1
ATOM 4249 O O . LEU B 1 259 ? -2.236 -17.302 -52.073 1.00 22.62 262 LEU B O 1
ATOM 4254 N N . LEU B 1 260 ? -4.014 -17.327 -50.697 1.00 22.73 263 LEU B N 1
ATOM 4255 C CA . LEU B 1 260 ? -3.205 -17.590 -49.512 1.00 20.40 263 LEU B CA 1
ATOM 4256 C C . LEU B 1 260 ? -2.912 -19.067 -49.323 1.00 21.55 263 LEU B C 1
ATOM 4257 O O . LEU B 1 260 ? -2.015 -19.430 -48.566 1.00 21.56 263 LEU B O 1
ATOM 4262 N N . LYS B 1 261 ? -3.660 -19.919 -50.021 1.00 19.94 264 LYS B N 1
ATOM 4263 C CA . LYS B 1 261 ? -3.524 -21.363 -49.837 1.00 23.67 264 LYS B CA 1
ATOM 4264 C C . LYS B 1 261 ? -2.115 -21.884 -50.175 1.00 20.72 264 LYS B C 1
ATOM 4265 O O . LYS B 1 261 ? -1.450 -22.443 -49.303 1.00 19.41 264 LYS B O 1
ATOM 4271 N N . PRO B 1 262 ? -1.630 -21.684 -51.422 1.00 25.57 265 PRO B N 1
ATOM 4272 C CA . PRO B 1 262 ? -0.299 -22.241 -51.695 1.00 23.54 265 PRO B CA 1
ATOM 4273 C C . PRO B 1 262 ? 0.815 -21.521 -50.941 1.00 22.05 265 PRO B C 1
ATOM 4274 O O . PRO B 1 262 ? 1.870 -22.094 -50.700 1.00 22.48 265 PRO B O 1
ATOM 4278 N N . VAL B 1 263 ? 0.557 -20.273 -50.561 1.00 19.24 266 VAL B N 1
ATOM 4279 C CA . VAL B 1 263 ? 1.515 -19.491 -49.799 1.00 19.44 266 VAL B CA 1
ATOM 4280 C C . VAL B 1 263 ? 1.735 -20.111 -48.417 1.00 18.43 266 VAL B C 1
ATOM 4281 O O . VAL B 1 263 ? 2.869 -20.345 -48.000 1.00 18.80 266 VAL B O 1
ATOM 4285 N N . PHE B 1 264 ? 0.650 -20.393 -47.709 1.00 17.90 267 PHE B N 1
ATOM 4286 C CA . PHE B 1 264 ? 0.806 -20.927 -46.363 1.00 17.35 267 PHE B CA 1
ATOM 4287 C C . PHE B 1 264 ? 1.255 -22.382 -46.405 1.00 20.37 267 PHE B C 1
ATOM 4288 O O . PHE B 1 264 ? 1.942 -22.845 -45.504 1.00 19.30 267 PHE B O 1
ATOM 4296 N N . GLU B 1 265 ? 0.920 -23.091 -47.481 1.00 20.84 268 GLU B N 1
ATOM 4297 C CA . GLU B 1 265 ? 1.386 -24.472 -47.612 1.00 21.68 268 GLU B CA 1
ATOM 4298 C C . GLU B 1 265 ? 2.905 -24.566 -47.679 1.00 19.81 268 GLU B C 1
ATOM 4299 O O . GLU B 1 265 ? 3.493 -25.591 -47.316 1.00 26.22 268 GLU B O 1
ATOM 4305 N N . LYS B 1 266 ? 3.543 -23.493 -48.128 1.00 19.42 269 LYS B N 1
ATOM 4306 C CA . LYS B 1 266 ? 4.991 -23.462 -48.267 1.00 18.79 269 LYS B CA 1
ATOM 4307 C C . LYS B 1 266 ? 5.708 -23.063 -46.974 1.00 21.76 269 LYS B C 1
ATOM 4308 O O . LYS B 1 266 ? 6.929 -23.140 -46.893 1.00 23.91 269 LYS B O 1
ATOM 4314 N N . LEU B 1 267 ? 4.957 -22.613 -45.972 1.00 20.57 270 LEU B N 1
ATOM 4315 C CA . LEU B 1 267 ? 5.587 -22.163 -44.730 1.00 19.90 270 LEU B CA 1
ATOM 4316 C C . LEU B 1 267 ? 5.788 -23.305 -43.750 1.00 20.10 270 LEU B C 1
ATOM 4317 O O . LEU B 1 267 ? 5.063 -23.420 -42.759 1.00 22.28 270 LEU B O 1
ATOM 4322 N N . ASP B 1 268 ? 6.771 -24.160 -44.011 1.00 20.49 271 ASP B N 1
ATOM 4323 C CA . ASP B 1 268 ? 7.026 -25.227 -43.059 1.00 20.58 271 ASP B CA 1
ATOM 4324 C C . ASP B 1 268 ? 7.870 -24.702 -41.902 1.00 20.03 271 ASP B C 1
ATOM 4325 O O . ASP B 1 268 ? 8.226 -23.514 -41.857 1.00 19.52 271 ASP B O 1
ATOM 4330 N N . LEU B 1 269 ? 8.173 -25.586 -40.960 1.00 17.83 272 LEU B N 1
ATOM 4331 C CA . LEU B 1 269 ? 8.850 -25.184 -39.726 1.00 18.19 272 LEU B CA 1
ATOM 4332 C C . LEU B 1 269 ? 10.198 -24.522 -39.965 1.00 19.87 272 LEU B C 1
ATOM 4333 O O . LEU B 1 269 ? 10.472 -23.461 -39.406 1.00 17.51 272 LEU B O 1
ATOM 4338 N N . THR B 1 270 ? 11.055 -25.134 -40.782 1.00 19.20 273 THR B N 1
ATOM 4339 C CA . THR B 1 270 ? 12.375 -24.563 -41.000 1.00 17.64 273 THR B CA 1
ATOM 4340 C C . THR B 1 270 ? 12.301 -23.285 -41.838 1.00 16.45 273 THR B C 1
ATOM 4341 O O . THR B 1 270 ? 13.140 -22.403 -41.684 1.00 20.38 273 THR B O 1
ATOM 4345 N N . THR B 1 271 ? 11.295 -23.170 -42.709 1.00 17.52 274 THR B N 1
ATOM 4346 C CA . THR B 1 271 ? 11.124 -21.937 -43.471 1.00 18.41 274 THR B CA 1
ATOM 4347 C C . THR B 1 271 ? 10.769 -20.781 -42.537 1.00 16.79 274 THR B C 1
ATOM 4348 O O . THR B 1 271 ? 11.364 -19.708 -42.617 1.00 17.81 274 THR B O 1
ATOM 4352 N N . LEU B 1 272 ? 9.808 -21.004 -41.646 1.00 17.50 275 LEU B N 1
ATOM 4353 C CA . LEU B 1 272 ? 9.432 -19.948 -40.704 1.00 15.91 275 LEU B CA 1
ATOM 4354 C C . LEU B 1 272 ? 10.567 -19.622 -39.751 1.00 18.37 275 LEU B C 1
ATOM 4355 O O . LEU B 1 272 ? 10.789 -18.460 -39.429 1.00 17.26 275 LEU B O 1
ATOM 4360 N N . GLN B 1 273 ? 11.275 -20.646 -39.280 1.00 17.10 276 GLN B N 1
ATOM 4361 C CA . GLN B 1 273 ? 12.480 -20.436 -38.482 1.00 17.63 276 GLN B CA 1
ATOM 4362 C C . GLN B 1 273 ? 13.441 -19.482 -39.157 1.00 18.37 276 GLN B C 1
ATOM 4363 O O . GLN B 1 273 ? 13.969 -18.554 -38.540 1.00 19.38 276 GLN B O 1
ATOM 4369 N N . ASP B 1 274 ? 13.694 -19.733 -40.437 1.00 16.71 277 ASP B N 1
ATOM 4370 C CA A ASP B 1 274 ? 14.618 -18.896 -41.181 0.69 19.93 277 ASP B CA 1
ATOM 4371 C CA B ASP B 1 274 ? 14.609 -18.896 -41.201 0.31 19.97 277 ASP B CA 1
ATOM 4372 C C . ASP B 1 274 ? 14.118 -17.454 -41.288 1.00 18.03 277 ASP B C 1
ATOM 4373 O O . ASP B 1 274 ? 14.884 -16.518 -41.074 1.00 17.18 277 ASP B O 1
ATOM 4382 N N . LEU B 1 275 ? 12.838 -17.282 -41.610 1.00 17.56 278 LEU B N 1
ATOM 4383 C CA . LEU B 1 275 ? 12.279 -15.941 -41.761 1.00 16.33 278 LEU B CA 1
ATOM 4384 C C . LEU B 1 275 ? 12.323 -15.181 -40.443 1.00 16.86 278 LEU B C 1
ATOM 4385 O O . LEU B 1 275 ? 12.724 -14.024 -40.397 1.00 17.20 278 LEU B O 1
ATOM 4390 N N . ASN B 1 276 ? 11.916 -15.847 -39.368 1.00 14.15 279 ASN B N 1
ATOM 4391 C CA . ASN B 1 276 ? 11.939 -15.214 -38.053 1.00 13.09 279 ASN B CA 1
ATOM 4392 C C . ASN B 1 276 ? 13.362 -14.846 -37.639 1.00 15.85 279 ASN B C 1
ATOM 4393 O O . ASN B 1 276 ? 13.588 -13.813 -37.006 1.00 15.05 279 ASN B O 1
ATOM 4398 N N . GLY B 1 277 ? 14.323 -15.688 -38.007 1.00 17.01 280 GLY B N 1
ATOM 4399 C CA . GLY B 1 277 ? 15.718 -15.432 -37.697 1.00 16.10 280 GLY B CA 1
ATOM 4400 C C . GLY B 1 277 ? 16.267 -14.248 -38.465 1.00 16.39 280 GLY B C 1
ATOM 4401 O O . GLY B 1 277 ? 17.100 -13.500 -37.948 1.00 16.94 280 GLY B O 1
ATOM 4402 N N . ARG B 1 278 ? 15.818 -14.084 -39.708 1.00 15.81 281 ARG B N 1
ATOM 4403 C CA A ARG B 1 278 ? 16.232 -12.953 -40.544 0.51 16.15 281 ARG B CA 1
ATOM 4404 C CA B ARG B 1 278 ? 16.272 -12.955 -40.511 0.49 16.14 281 ARG B CA 1
ATOM 4405 C C . ARG B 1 278 ? 15.827 -11.643 -39.874 1.00 16.92 281 ARG B C 1
ATOM 4406 O O . ARG B 1 278 ? 16.533 -10.637 -39.952 1.00 16.76 281 ARG B O 1
ATOM 4421 N N . VAL B 1 279 ? 14.675 -11.668 -39.220 1.00 15.30 282 VAL B N 1
ATOM 4422 C CA . VAL B 1 279 ? 14.188 -10.492 -38.521 1.00 14.70 282 VAL B CA 1
ATOM 4423 C C . VAL B 1 279 ? 14.919 -10.288 -37.197 1.00 18.31 282 VAL B C 1
ATOM 4424 O O . VAL B 1 279 ? 15.431 -9.206 -36.919 1.00 19.34 282 VAL B O 1
ATOM 4428 N N . GLN B 1 280 ? 14.990 -11.332 -36.382 1.00 15.88 283 GLN B N 1
ATOM 4429 C CA A GLN B 1 280 ? 15.481 -11.173 -35.018 0.60 17.27 283 GLN B CA 1
ATOM 4430 C CA B GLN B 1 280 ? 15.474 -11.176 -35.012 0.40 17.28 283 GLN B CA 1
ATOM 4431 C C . GLN B 1 280 ? 16.979 -10.939 -34.934 1.00 17.81 283 GLN B C 1
ATOM 4432 O O . GLN B 1 280 ? 17.435 -10.108 -34.152 1.00 16.73 283 GLN B O 1
ATOM 4443 N N . LEU B 1 281 ? 17.749 -11.672 -35.735 1.00 16.94 284 LEU B N 1
ATOM 4444 C CA . LEU B 1 281 ? 19.204 -11.550 -35.680 1.00 15.81 284 LEU B CA 1
ATOM 4445 C C . LEU B 1 281 ? 19.817 -11.015 -36.969 1.00 16.42 284 LEU B C 1
ATOM 4446 O O . LEU B 1 281 ? 20.964 -10.567 -36.966 1.00 19.38 284 LEU B O 1
ATOM 4451 N N . GLY B 1 282 ? 19.065 -11.066 -38.063 1.00 17.67 285 GLY B N 1
ATOM 4452 C CA . GLY B 1 282 ? 19.617 -10.719 -39.363 1.00 16.43 285 GLY B CA 1
ATOM 4453 C C . GLY B 1 282 ? 19.498 -9.259 -39.745 1.00 20.06 285 GLY B C 1
ATOM 4454 O O . GLY B 1 282 ? 20.154 -8.800 -40.683 1.00 22.20 285 GLY B O 1
ATOM 4455 N N . GLY B 1 283 ? 18.657 -8.522 -39.029 1.00 19.76 286 GLY B N 1
ATOM 4456 C CA . GLY B 1 283 ? 18.489 -7.107 -39.311 1.00 20.60 286 GLY B CA 1
ATOM 4457 C C . GLY B 1 283 ? 17.641 -6.776 -40.522 1.00 22.31 286 GLY B C 1
ATOM 4458 O O . GLY B 1 283 ? 17.668 -5.653 -41.016 1.00 23.10 286 GLY B O 1
ATOM 4459 N N . GLU B 1 284 ? 16.880 -7.747 -41.005 1.00 17.88 287 GLU B N 1
ATOM 4460 C CA . GLU B 1 284 ? 15.991 -7.507 -42.132 1.00 15.76 287 GLU B CA 1
ATOM 4461 C C . GLU B 1 284 ? 14.601 -7.150 -41.626 1.00 17.15 287 GLU B C 1
ATOM 4462 O O . GLU B 1 284 ? 14.080 -7.818 -40.734 1.00 18.37 287 GLU B O 1
ATOM 4468 N N . PRO B 1 285 ? 13.979 -6.109 -42.200 1.00 15.74 288 PRO B N 1
ATOM 4469 C CA . PRO B 1 285 ? 12.601 -5.805 -41.783 1.00 17.34 288 PRO B CA 1
ATOM 4470 C C . PRO B 1 285 ? 11.652 -6.942 -42.124 1.00 17.24 288 PRO B C 1
ATOM 4471 O O . PRO B 1 285 ? 11.867 -7.611 -43.127 1.00 16.41 288 PRO B O 1
ATOM 4475 N N . ALA B 1 286 ? 10.612 -7.147 -41.321 1.00 13.78 289 ALA B N 1
ATOM 4476 C CA . ALA B 1 286 ? 9.666 -8.228 -41.588 1.00 14.68 289 ALA B CA 1
ATOM 4477 C C . ALA B 1 286 ? 9.023 -8.090 -42.967 1.00 14.44 289 ALA B C 1
ATOM 4478 O O . ALA B 1 286 ? 8.801 -9.089 -43.655 1.00 17.04 289 ALA B O 1
ATOM 4480 N N . LYS B 1 287 ? 8.726 -6.857 -43.376 1.00 16.62 290 LYS B N 1
ATOM 4481 C CA . LYS B 1 287 ? 8.140 -6.630 -44.688 1.00 14.65 290 LYS B CA 1
ATOM 4482 C C . LYS B 1 287 ? 9.070 -7.115 -45.797 1.00 17.20 290 LYS B C 1
ATOM 4483 O O . LYS B 1 287 ? 8.622 -7.754 -46.745 1.00 19.13 290 LYS B O 1
ATOM 4489 N N . ALA B 1 288 ? 10.359 -6.809 -45.669 1.00 15.64 291 ALA B N 1
ATOM 4490 C CA . ALA B 1 288 ? 11.343 -7.245 -46.671 1.00 17.10 291 ALA B CA 1
ATOM 4491 C C . ALA B 1 288 ? 11.482 -8.769 -46.701 1.00 20.73 291 ALA B C 1
ATOM 4492 O O . ALA B 1 288 ? 11.614 -9.384 -47.768 1.00 18.75 291 ALA B O 1
ATOM 4494 N N . VAL B 1 289 ? 11.467 -9.378 -45.520 1.00 17.25 292 VAL B N 1
ATOM 4495 C CA . VAL B 1 289 ? 11.571 -10.824 -45.403 1.00 18.19 292 VAL B CA 1
ATOM 4496 C C . VAL B 1 289 ? 10.358 -11.504 -46.048 1.00 19.28 292 VAL B C 1
ATOM 4497 O O . VAL B 1 289 ? 10.489 -12.513 -46.758 1.00 19.04 292 VAL B O 1
ATOM 4501 N N . ALA B 1 290 ? 9.176 -10.946 -45.807 1.00 16.87 293 ALA B N 1
ATOM 4502 C CA . ALA B 1 290 ? 7.952 -11.467 -46.398 1.00 16.76 293 ALA B CA 1
ATOM 4503 C C . ALA B 1 290 ? 8.014 -11.363 -47.914 1.00 19.69 293 ALA B C 1
ATOM 4504 O O . ALA B 1 290 ? 7.687 -12.326 -48.614 1.00 19.84 293 ALA B O 1
ATOM 4506 N N . GLU B 1 291 ? 8.429 -10.199 -48.410 1.00 18.39 294 GLU B N 1
ATOM 4507 C CA . GLU B 1 291 ? 8.500 -9.972 -49.856 1.00 17.98 294 GLU B CA 1
ATOM 4508 C C . GLU B 1 291 ? 9.484 -10.939 -50.511 1.00 19.25 294 GLU B C 1
ATOM 4509 O O . GLU B 1 291 ? 9.179 -11.512 -51.556 1.00 23.52 294 GLU B O 1
ATOM 4515 N N . ASP B 1 292 ? 10.638 -11.146 -49.883 1.00 18.76 295 ASP B N 1
ATOM 4516 C CA A ASP B 1 292 ? 11.659 -12.040 -50.422 0.46 20.45 295 ASP B CA 1
ATOM 4517 C CA B ASP B 1 292 ? 11.656 -12.034 -50.437 0.54 20.43 295 ASP B CA 1
ATOM 4518 C C . ASP B 1 292 ? 11.156 -13.478 -50.487 1.00 23.63 295 ASP B C 1
ATOM 4519 O O . ASP B 1 292 ? 11.342 -14.170 -51.492 1.00 24.22 295 ASP B O 1
ATOM 4528 N N . PHE B 1 293 ? 10.523 -13.936 -49.407 1.00 18.94 296 PHE B N 1
ATOM 4529 C CA . PHE B 1 293 ? 9.933 -15.271 -49.390 1.00 20.28 296 PHE B CA 1
ATOM 4530 C C . PHE B 1 293 ? 8.936 -15.431 -50.530 1.00 21.53 296 PHE B C 1
ATOM 4531 O O . PHE B 1 293 ? 8.926 -16.452 -51.222 1.00 23.25 296 PHE B O 1
ATOM 4539 N N . LEU B 1 294 ? 8.102 -14.415 -50.737 1.00 18.48 297 LEU B N 1
ATOM 4540 C CA . LEU B 1 294 ? 7.071 -14.515 -51.764 1.00 18.21 297 LEU B CA 1
ATOM 4541 C C . LEU B 1 294 ? 7.683 -14.512 -53.166 1.00 23.75 297 LEU B C 1
ATOM 4542 O O . LEU B 1 294 ? 7.217 -15.244 -54.045 1.00 23.57 297 LEU B O 1
ATOM 4547 N N . LYS B 1 295 ? 8.724 -13.710 -53.364 1.00 22.63 298 LYS B N 1
ATOM 4548 C CA . LYS B 1 295 ? 9.383 -13.632 -54.672 1.00 23.71 298 LYS B CA 1
ATOM 4549 C C . LYS B 1 295 ? 10.102 -14.936 -54.990 1.00 28.06 298 LYS B C 1
ATOM 4550 O O . LYS B 1 295 ? 10.033 -15.437 -56.115 1.00 26.37 298 LYS B O 1
ATOM 4556 N N . LYS B 1 296 ? 10.787 -15.481 -53.990 1.00 25.59 299 LYS B N 1
ATOM 4557 C CA . LYS B 1 296 ? 11.555 -16.712 -54.154 1.00 22.32 299 LYS B CA 1
ATOM 4558 C C . LYS B 1 296 ? 10.671 -17.890 -54.539 1.00 27.44 299 LYS B C 1
ATOM 4559 O O . LYS B 1 296 ? 11.125 -18.816 -55.208 1.00 29.09 299 LYS B O 1
ATOM 4561 N N . ASN B 1 297 ? 9.408 -17.853 -54.123 1.00 27.03 300 ASN B N 1
ATOM 4562 C CA . ASN B 1 297 ? 8.506 -18.980 -54.336 1.00 20.91 300 ASN B CA 1
ATOM 4563 C C . ASN B 1 297 ? 7.455 -18.713 -55.404 1.00 22.23 300 ASN B C 1
ATOM 4564 O O . ASN B 1 297 ? 6.463 -19.433 -55.509 1.00 26.90 300 ASN B O 1
ATOM 4569 N N . GLY B 1 298 ? 7.683 -17.664 -56.186 1.00 26.73 301 GLY B N 1
ATOM 4570 C CA . GLY B 1 298 ? 6.884 -17.401 -57.369 1.00 26.48 301 GLY B CA 1
ATOM 4571 C C . GLY B 1 298 ? 5.525 -16.792 -57.115 1.00 30.28 301 GLY B C 1
ATOM 4572 O O . GLY B 1 298 ? 4.644 -16.862 -57.969 1.00 33.54 301 GLY B O 1
ATOM 4573 N N . PHE B 1 299 ? 5.349 -16.179 -55.948 1.00 24.03 302 PHE B N 1
ATOM 4574 C CA . PHE B 1 299 ? 4.069 -15.572 -55.598 1.00 25.80 302 PHE B CA 1
ATOM 4575 C C . PHE B 1 299 ? 4.051 -14.064 -55.820 1.00 25.82 302 PHE B C 1
ATOM 4576 O O . PHE B 1 299 ? 3.017 -13.423 -55.650 1.00 30.29 302 PHE B O 1
ATOM 4584 N N . LEU B 1 300 ? 5.196 -13.503 -56.187 1.00 28.11 303 LEU B N 1
ATOM 4585 C CA . LEU B 1 300 ? 5.350 -12.057 -56.281 1.00 28.61 303 LEU B CA 1
ATOM 4586 C C . LEU B 1 300 ? 6.453 -11.725 -57.277 1.00 33.29 303 LEU B C 1
ATOM 4587 O O . LEU B 1 300 ? 7.510 -12.359 -57.266 1.00 34.45 303 LEU B O 1
ATOM 4592 N N . LYS B 1 301 ? 6.206 -10.744 -58.142 1.00 36.24 304 LYS B N 1
ATOM 4593 C CA . LYS B 1 301 ? 7.168 -10.380 -59.183 1.00 41.33 304 LYS B CA 1
ATOM 4594 C C . LYS B 1 301 ? 8.333 -9.559 -58.630 1.00 47.00 304 LYS B C 1
ATOM 4595 O O . LYS B 1 301 ? 8.177 -8.797 -57.674 1.00 45.88 304 LYS B O 1
#

CATH classification: 3.40.190.10 (+1 more: 3.40.190.120)